Protein AF-0000000085028316 (afdb_homodimer)

Secondary structure (DSSP, 8-state):
-----PPP-HHHHHHHTTPPTT-HHHHHHHHHHHHHHGGG---EEEEEEEEEEEE---SSS--EEEETTS-EEE-HHHHHHTTT-SEEEEEEEE--HHHHHHHHHHHHH-HHHHHHHHHHHHHHHHHHHHHHHHHHHHTS-TT-EEPPPB-TTSTTS-GGGHHHHHHHHTHHHHH--EE-TTS-EESSSEEEEEEEEE-S-----TTS----SSSS-GGG-S-TT-TT-----/-----PPP-HHHHHHHHTPPTT-HHHHHHHHHHHHHHGGG---EEEEEEEEEEEE---SSS--EEEETTS-EEE-HHHHHHTTT-SEEEEEEEE--HHHHHHHHHHHHH-HHHHHHHHHHHHHHHHHHHHHHHHHHHHTS-TT-EEPPPB-TTSTTS-GGGHHHHHHHHTHHHHH--EE-TTS-EESSSEEEEEEEEE-S-----TTS---SSSSS-GGG-S-TT-TT-----

Sequence (466 aa):
MGNLRIQFDEKEALRYFGARPGDDQAKVTVDRAFLQLRNEVQPRNILQQWSCRVIQGTEREKGRVILENGTEFVSSGLARHLEGCDALLLFGATLGARVDTALRRISIRSIAEGAAAQAVASSLIESYLDQQEILWKEDLPDTWQYRSRFSPGYGDWDLGEQQKIFRLLNCPKTIGLTLTAGGIMAPTKSVTAVIGIDRSGKEPRETEMGRCGKKNKCAACGNVDCPFRQEESMGNLRIQFDEKEALRYFGARPGDDQAKVTVDRAFLQLRNEVQPRNILQQWSCRVIQGTEREKGRVILENGTEFVSSGLARHLEGCDALLLFGATLGARVDTALRRISIRSIAEGAAAQAVASSLIESYLDQQEILWKEDLPDTWQYRSRFSPGYGDWDLGEQQKIFRLLNCPKTIGLTLTAGGIMAPTKSVTAVIGIDRSGKEPRETEMGRCGKKNKCAACGNVDCPFRQEES

Organism: Acidaminococcus fermentans (strain ATCC 25085 / DSM 20731 / CCUG 9996 / CIP 106432 / VR4) (NCBI:txid591001)

Solvent-accessible surface area (backbone atoms only — not comparable to full-atom values): 24942 Å² total; per-residue (Å²): 131,75,87,74,78,65,61,80,52,65,70,53,17,38,46,34,31,56,47,58,93,85,42,62,68,54,49,50,44,36,51,53,26,40,69,70,42,63,83,34,56,50,69,41,65,51,76,45,79,40,48,34,46,62,38,72,48,56,99,87,38,72,2,26,35,33,36,78,88,64,53,71,46,70,12,41,55,54,15,60,68,34,60,82,25,47,26,30,40,40,36,40,37,33,33,33,42,51,38,50,45,49,46,51,41,40,37,63,40,22,37,60,48,21,36,23,30,52,13,34,50,55,31,42,48,49,37,42,48,54,52,46,50,54,58,69,47,65,84,41,69,82,60,47,40,71,44,70,79,46,39,60,36,45,86,65,20,48,51,77,57,43,56,57,54,39,60,75,63,37,29,50,83,72,59,56,39,41,68,45,98,58,66,43,54,40,38,68,59,47,52,57,36,34,27,29,26,26,72,79,52,60,69,64,60,86,71,65,63,42,47,79,61,97,59,94,16,45,83,45,42,81,60,79,63,43,32,79,57,58,75,84,126,131,75,87,71,77,65,61,81,51,65,70,53,16,36,46,34,30,57,48,57,91,86,43,62,67,56,50,50,45,35,52,52,26,40,69,69,41,62,84,34,55,49,71,41,66,50,75,46,78,41,47,36,48,62,40,74,48,58,96,89,40,74,3,26,34,33,35,79,87,66,56,70,47,71,13,42,54,55,15,61,68,31,61,83,25,45,27,30,39,41,37,42,37,33,33,31,42,50,36,50,44,49,46,52,40,40,36,61,42,22,40,58,47,21,36,23,29,52,13,34,51,55,31,39,48,49,36,42,47,57,52,46,51,54,58,67,49,65,84,40,70,81,59,49,39,74,45,70,81,46,38,61,36,46,84,66,22,50,51,77,58,44,57,58,54,39,62,76,61,38,29,50,81,72,60,56,38,42,67,45,99,61,65,44,54,40,38,69,60,48,51,54,37,35,27,30,28,26,74,79,52,61,71,70,63,85,71,69,61,35,38,83,70,90,63,92,12,45,82,35,38,83,60,81,62,41,29,78,58,60,76,83,128

InterPro domains:
  IPR004223 Vitamin B12-dependent methionine synthase, activation domain [PF02965] (131-196)
  IPR037010 Vitamin B12-dependent methionine synthase, activation domain superfamily [SSF56507] (14-197)

Nearest PDB structures (foldseek):
  1j6r-assembly2_B  TM=8.326E-01  e=5.291E-12  Thermotoga maritima
  6bm6-assembly1_A  TM=6.580E-01  e=1.343E-07  Escherichia coli K-12
  8ssd-assembly1_A  TM=6.861E-01  e=5.424E-06  Thermus thermophilus HB8
  1k7y-assembly1_A  TM=5.912E-01  e=1.021E-06  Escherichia coli
  2o2k-assembly1_B  TM=6.479E-01  e=4.025E-06  Homo sapiens

Structure (mmCIF, N/CA/C/O backbone):
data_AF-0000000085028316-model_v1
#
loop_
_entity.id
_entity.type
_entity.pdbx_description
1 polymer 'Vitamin B12 dependent methionine synthase activation region'
#
loop_
_atom_site.group_PDB
_atom_site.id
_atom_site.type_symbol
_atom_site.label_atom_id
_atom_site.label_alt_id
_atom_site.label_comp_id
_atom_site.label_asym_id
_atom_site.label_entity_id
_atom_site.label_seq_id
_atom_site.pdbx_PDB_ins_code
_atom_site.Cartn_x
_atom_site.Cartn_y
_atom_site.Cartn_z
_atom_site.occupancy
_atom_site.B_iso_or_equiv
_atom_site.auth_seq_id
_atom_site.auth_comp_id
_atom_site.auth_asym_id
_atom_site.auth_atom_id
_atom_site.pdbx_PDB_model_num
ATOM 1 N N . MET A 1 1 ? -0.773 22.172 -12.773 1 32.84 1 MET A N 1
ATOM 2 C CA . MET A 1 1 ? 0.014 21.312 -11.891 1 32.84 1 MET A CA 1
ATOM 3 C C . MET A 1 1 ? 1.088 20.562 -12.672 1 32.84 1 MET A C 1
ATOM 5 O O . MET A 1 1 ? 0.779 19.828 -13.617 1 32.84 1 MET A O 1
ATOM 9 N N . GLY A 1 2 ? 2.248 21.203 -12.93 1 40.62 2 GLY A N 1
ATOM 10 C CA . GLY A 1 2 ? 3.293 20.891 -13.891 1 40.62 2 GLY A CA 1
ATOM 11 C C . GLY A 1 2 ? 3.668 19.422 -13.914 1 40.62 2 GLY A C 1
ATOM 12 O O . GLY A 1 2 ? 3.379 18.688 -12.969 1 40.62 2 GLY A O 1
ATOM 13 N N . ASN A 1 3 ? 3.561 18.672 -15.102 1 46.44 3 ASN A N 1
ATOM 14 C CA . ASN A 1 3 ? 4.121 17.344 -15.344 1 46.44 3 ASN A CA 1
ATOM 15 C C . ASN A 1 3 ? 5.387 17.109 -14.523 1 46.44 3 ASN A C 1
ATOM 17 O O . ASN A 1 3 ? 6.488 17.453 -14.961 1 46.44 3 ASN A O 1
ATOM 21 N N . LEU A 1 4 ? 5.379 17.5 -13.211 1 53.44 4 LEU A N 1
ATOM 22 C CA . LEU A 1 4 ? 6.613 17.281 -12.469 1 53.44 4 LEU A CA 1
ATOM 23 C C . LEU A 1 4 ? 7.137 15.867 -12.688 1 53.44 4 LEU A C 1
ATOM 25 O O . LEU A 1 4 ? 6.414 14.898 -12.469 1 53.44 4 LEU A O 1
ATOM 29 N N . ARG A 1 5 ? 8.164 15.68 -13.672 1 74.94 5 ARG A N 1
ATOM 30 C CA . ARG A 1 5 ? 8.938 14.477 -13.969 1 74.94 5 ARG A CA 1
ATOM 31 C C . ARG A 1 5 ? 9.68 13.984 -12.727 1 74.94 5 ARG A C 1
ATOM 33 O O . ARG A 1 5 ? 10.672 14.578 -12.312 1 74.94 5 ARG A O 1
ATOM 40 N N . ILE A 1 6 ? 9.07 13.203 -11.867 1 90.62 6 ILE A N 1
ATOM 41 C CA . ILE A 1 6 ? 9.727 12.562 -10.734 1 90.62 6 ILE A CA 1
ATOM 42 C C . ILE A 1 6 ? 10.922 11.75 -11.234 1 90.62 6 ILE A C 1
ATOM 44 O O . ILE A 1 6 ? 10.805 10.984 -12.195 1 90.62 6 ILE A O 1
ATOM 48 N N . GLN A 1 7 ? 12.062 12.141 -10.672 1 90.88 7 GLN A N 1
ATOM 49 C CA . GLN A 1 7 ? 13.258 11.383 -11.016 1 90.88 7 GLN A CA 1
ATOM 50 C C . GLN A 1 7 ? 13.195 9.969 -10.453 1 90.88 7 GLN A C 1
ATOM 52 O O . GLN A 1 7 ? 12.945 9.781 -9.258 1 90.88 7 GLN A O 1
ATOM 57 N N . PHE A 1 8 ? 13.367 9.062 -11.383 1 92.88 8 PHE A N 1
ATOM 58 C CA . PHE A 1 8 ? 13.352 7.672 -10.945 1 92.88 8 PHE A CA 1
ATOM 59 C C . PHE A 1 8 ? 14.711 7.258 -10.391 1 92.88 8 PHE A C 1
ATOM 61 O O . PHE A 1 8 ? 15.719 7.324 -11.102 1 92.88 8 PHE A O 1
ATOM 68 N N . ASP A 1 9 ? 14.766 6.816 -9.07 1 92.56 9 ASP A N 1
ATOM 69 C CA . ASP A 1 9 ? 15.953 6.285 -8.414 1 92.56 9 ASP A CA 1
ATOM 70 C C . ASP A 1 9 ? 15.961 4.758 -8.438 1 92.56 9 ASP A C 1
ATOM 72 O O . ASP A 1 9 ? 15.414 4.117 -7.535 1 92.56 9 ASP A O 1
ATOM 76 N N . GLU A 1 10 ? 16.625 4.211 -9.414 1 92.81 10 GLU A N 1
ATOM 77 C CA . GLU A 1 10 ? 16.641 2.764 -9.625 1 92.81 10 GLU A CA 1
ATOM 78 C C . GLU A 1 10 ? 17.281 2.045 -8.438 1 92.81 10 GLU A C 1
ATOM 80 O O . GLU A 1 10 ? 16.797 0.989 -8.016 1 92.81 10 GLU A O 1
ATOM 85 N N . LYS A 1 11 ? 18.328 2.652 -7.926 1 90 11 LYS A N 1
ATOM 86 C CA . LYS A 1 11 ? 19.031 2.053 -6.797 1 90 11 LYS A CA 1
ATOM 87 C C . LYS A 1 11 ? 18.125 1.951 -5.574 1 90 11 LYS A C 1
ATOM 89 O O . LYS A 1 11 ? 18.078 0.914 -4.91 1 90 11 LYS A O 1
ATOM 94 N N . GLU A 1 12 ? 17.422 2.971 -5.344 1 89.75 12 GLU A N 1
ATOM 95 C CA . GLU A 1 12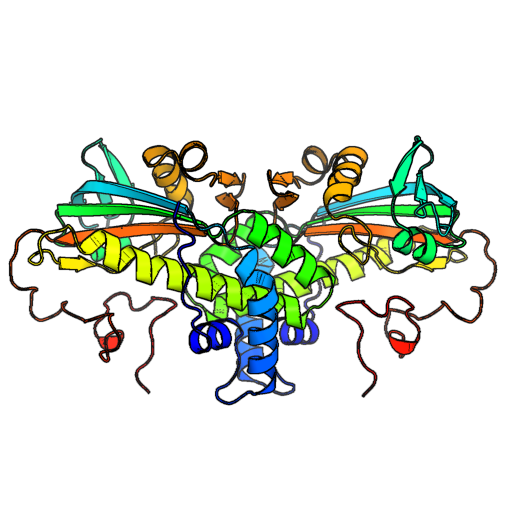 ? 16.5 2.977 -4.215 1 89.75 12 GLU A CA 1
ATOM 96 C C . GLU A 1 12 ? 15.359 1.98 -4.43 1 89.75 12 GLU A C 1
ATOM 98 O O . GLU A 1 12 ? 14.945 1.294 -3.492 1 89.75 12 GLU A O 1
ATOM 103 N N . ALA A 1 13 ? 14.875 1.929 -5.609 1 93.12 13 ALA A N 1
ATOM 104 C CA . ALA A 1 13 ? 13.812 0.976 -5.922 1 93.12 13 ALA A CA 1
ATOM 105 C C . ALA A 1 13 ? 14.281 -0.459 -5.699 1 93.12 13 ALA A C 1
ATOM 107 O O . ALA A 1 13 ? 13.531 -1.286 -5.168 1 93.12 13 ALA A O 1
ATOM 108 N N . LEU A 1 14 ? 15.492 -0.767 -6.148 1 89.12 14 LEU A N 1
ATOM 109 C CA . LEU A 1 14 ? 16.047 -2.104 -5.969 1 89.12 14 LEU A CA 1
ATOM 110 C C . LEU A 1 14 ? 16.203 -2.438 -4.488 1 89.12 14 LEU A C 1
ATOM 112 O O . LEU A 1 14 ? 15.984 -3.582 -4.082 1 89.12 14 LEU A O 1
ATOM 116 N N . ARG A 1 15 ? 16.516 -1.396 -3.688 1 84.62 15 ARG A N 1
ATOM 117 C CA . ARG A 1 15 ? 16.578 -1.585 -2.242 1 84.62 15 ARG A CA 1
ATOM 118 C C . ARG A 1 15 ? 15.211 -1.927 -1.668 1 84.62 15 ARG A C 1
ATOM 120 O O . ARG A 1 15 ? 15.078 -2.861 -0.875 1 84.62 15 ARG A O 1
ATOM 127 N N . TYR A 1 16 ? 14.234 -1.211 -2.072 1 86.5 16 TYR A N 1
ATOM 128 C CA . TYR A 1 16 ? 12.867 -1.469 -1.623 1 86.5 16 TYR A CA 1
ATOM 129 C C . TYR A 1 16 ? 12.406 -2.855 -2.053 1 86.5 16 TYR A C 1
ATOM 131 O O . TYR A 1 16 ? 11.609 -3.496 -1.358 1 86.5 16 TYR A O 1
ATOM 139 N N . PHE A 1 17 ? 12.961 -3.309 -3.188 1 86.44 17 PHE A N 1
ATOM 140 C CA . PHE A 1 17 ? 12.594 -4.598 -3.76 1 86.44 17 PHE A CA 1
ATOM 141 C C . PHE A 1 17 ? 13.32 -5.73 -3.045 1 86.44 17 PHE A C 1
ATOM 143 O O . PHE A 1 17 ? 12.984 -6.902 -3.225 1 86.44 17 PHE A O 1
ATOM 150 N N . GLY A 1 18 ? 14.344 -5.359 -2.221 1 78.38 18 GLY A N 1
ATOM 151 C CA . GLY A 1 18 ? 15.117 -6.359 -1.506 1 78.38 18 GLY A CA 1
ATOM 152 C C . GLY A 1 18 ? 16.156 -7.047 -2.379 1 78.38 18 GLY A C 1
ATOM 153 O O . GLY A 1 18 ? 16.578 -8.172 -2.082 1 78.38 18 GLY A O 1
ATOM 154 N N . ALA A 1 19 ? 16.484 -6.391 -3.508 1 82 19 ALA A N 1
ATOM 155 C CA . ALA A 1 19 ? 17.438 -7 -4.445 1 82 19 ALA A CA 1
ATOM 156 C C . ALA A 1 19 ? 18.875 -6.859 -3.949 1 82 19 ALA A C 1
ATOM 158 O O . ALA A 1 19 ? 19.219 -5.859 -3.318 1 82 19 ALA A O 1
ATOM 159 N N . ARG A 1 20 ? 19.594 -7.824 -4.238 1 77.81 20 ARG A N 1
ATOM 160 C CA . ARG A 1 20 ? 21.031 -7.75 -3.951 1 77.81 20 ARG A CA 1
ATOM 161 C C . ARG A 1 20 ? 21.75 -6.898 -4.988 1 77.81 20 ARG A C 1
ATOM 163 O O . ARG A 1 20 ? 21.281 -6.77 -6.125 1 77.81 20 ARG A O 1
ATOM 170 N N . PRO A 1 21 ? 22.859 -6.301 -4.441 1 78.88 21 PRO A N 1
ATOM 171 C CA . PRO A 1 21 ? 23.641 -5.555 -5.422 1 78.88 21 PRO A CA 1
ATOM 172 C C . PRO A 1 21 ? 24.062 -6.41 -6.621 1 78.88 21 PRO A C 1
ATOM 174 O O . PRO A 1 21 ? 24.453 -7.566 -6.453 1 78.88 21 PRO A O 1
ATOM 177 N N . GLY A 1 22 ? 23.859 -5.977 -7.797 1 82.06 22 GLY A N 1
ATOM 178 C CA . GLY A 1 22 ? 24.281 -6.656 -9.016 1 82.06 22 GLY A CA 1
ATOM 179 C C . GLY A 1 22 ? 23.234 -7.617 -9.547 1 82.06 22 GLY A C 1
ATOM 180 O O . GLY A 1 22 ? 23.516 -8.398 -10.469 1 82.06 22 GLY A O 1
ATOM 181 N N . ASP A 1 23 ? 22.141 -7.652 -9 1 85.19 23 ASP A N 1
ATOM 182 C CA . ASP A 1 23 ? 21.062 -8.516 -9.477 1 85.19 23 ASP A CA 1
ATOM 183 C C . ASP A 1 23 ? 20.422 -7.941 -10.727 1 85.19 23 ASP A C 1
ATOM 185 O O . ASP A 1 23 ? 19.453 -7.18 -10.641 1 85.19 23 ASP A O 1
ATOM 189 N N . ASP A 1 24 ? 20.812 -8.492 -11.891 1 89.56 24 ASP A N 1
ATOM 190 C CA . ASP A 1 24 ? 20.391 -7.941 -13.18 1 89.56 24 ASP A CA 1
ATOM 191 C C . ASP A 1 24 ? 18.922 -8.242 -13.445 1 89.56 24 ASP A C 1
ATOM 193 O O . ASP A 1 24 ? 18.203 -7.438 -14.055 1 89.56 24 ASP A O 1
ATOM 197 N N . GLN A 1 25 ? 18.547 -9.32 -12.992 1 89.31 25 GLN A N 1
ATOM 198 C CA . GLN A 1 25 ? 17.156 -9.688 -13.203 1 89.31 25 GLN A CA 1
ATOM 199 C C . GLN A 1 25 ? 16.219 -8.766 -12.414 1 89.31 25 GLN A C 1
ATOM 201 O O . GLN A 1 25 ? 15.18 -8.344 -12.922 1 89.31 25 GLN A O 1
ATOM 206 N N . ALA A 1 26 ? 16.594 -8.508 -11.273 1 89.31 26 ALA A N 1
ATOM 207 C CA . ALA A 1 26 ? 15.828 -7.586 -10.445 1 89.31 26 ALA A CA 1
ATOM 208 C C . ALA A 1 26 ? 15.758 -6.199 -11.078 1 89.31 26 ALA A C 1
ATOM 210 O O . ALA A 1 26 ? 14.719 -5.543 -11.039 1 89.31 26 ALA A O 1
ATOM 211 N N . LYS A 1 27 ? 16.922 -5.867 -11.617 1 92.38 27 LYS A N 1
ATOM 212 C CA . LYS A 1 27 ? 16.984 -4.562 -12.273 1 92.38 27 LYS A CA 1
ATOM 213 C C . LYS A 1 27 ? 15.984 -4.484 -13.422 1 92.38 27 LYS A C 1
ATOM 215 O O . LYS A 1 27 ? 15.258 -3.492 -13.555 1 92.38 27 LYS A O 1
ATOM 220 N N . VAL A 1 28 ? 15.914 -5.508 -14.148 1 94.56 28 VAL A N 1
ATOM 221 C CA . VAL A 1 28 ? 15.016 -5.555 -15.297 1 94.56 28 VAL A CA 1
ATOM 222 C C . VAL A 1 28 ? 13.562 -5.5 -14.82 1 94.56 28 VAL A C 1
ATOM 224 O O . VAL A 1 28 ? 12.742 -4.766 -15.383 1 94.56 28 VAL A O 1
ATOM 227 N N . THR A 1 29 ? 13.258 -6.219 -13.82 1 93.06 29 THR A N 1
ATOM 228 C CA . THR A 1 29 ? 11.906 -6.281 -13.281 1 93.06 29 THR A CA 1
ATOM 229 C C . THR A 1 29 ? 11.477 -4.922 -12.734 1 93.06 29 THR A C 1
ATOM 231 O O . THR A 1 29 ? 10.352 -4.473 -12.984 1 93.06 29 THR A O 1
ATOM 234 N N . VAL A 1 30 ? 12.367 -4.25 -12.133 1 93.81 30 VAL A N 1
ATOM 235 C CA . VAL A 1 30 ? 12.117 -2.936 -11.555 1 93.81 30 VAL A CA 1
ATOM 236 C C . VAL A 1 30 ? 11.922 -1.909 -12.664 1 93.81 30 VAL A C 1
ATOM 238 O O . VAL A 1 30 ? 11.023 -1.07 -12.594 1 93.81 30 VAL A O 1
ATOM 241 N N . ASP A 1 31 ? 12.766 -2.068 -13.664 1 94.81 31 ASP A N 1
ATOM 242 C CA . ASP A 1 31 ? 12.656 -1.152 -14.797 1 94.81 31 ASP A CA 1
ATOM 243 C C . ASP A 1 31 ? 11.32 -1.329 -15.516 1 94.81 31 ASP A C 1
ATOM 245 O O . ASP A 1 31 ? 10.68 -0.347 -15.898 1 94.81 31 ASP A O 1
ATOM 249 N N . ARG A 1 32 ? 10.93 -2.523 -15.633 1 95.62 32 ARG A N 1
ATOM 250 C CA . ARG A 1 32 ? 9.648 -2.805 -16.266 1 95.62 32 ARG A CA 1
ATOM 251 C C . ARG A 1 32 ? 8.492 -2.26 -15.422 1 95.62 32 ARG A C 1
ATOM 253 O O . ARG A 1 32 ? 7.555 -1.675 -15.961 1 95.62 32 ARG A O 1
ATOM 260 N N . ALA A 1 33 ? 8.586 -2.418 -14.188 1 95.56 33 ALA A N 1
ATOM 261 C CA . ALA A 1 33 ? 7.562 -1.9 -13.281 1 95.56 33 ALA A CA 1
ATOM 262 C C . ALA A 1 33 ? 7.48 -0.379 -13.359 1 95.56 33 ALA A C 1
ATOM 264 O O . ALA A 1 33 ? 6.387 0.191 -13.352 1 95.56 33 ALA A O 1
ATOM 265 N N . PHE A 1 34 ? 8.633 0.265 -13.461 1 96.69 34 PHE A N 1
ATOM 266 C CA . PHE A 1 34 ? 8.656 1.719 -13.57 1 96.69 34 PHE A CA 1
ATOM 267 C C . PHE A 1 34 ? 7.945 2.18 -14.836 1 96.69 34 PHE A C 1
ATOM 269 O O . PHE A 1 34 ? 7.145 3.115 -14.805 1 96.69 34 PHE A O 1
ATOM 276 N N . LEU A 1 35 ? 8.242 1.495 -15.922 1 95.81 35 LEU A N 1
ATOM 277 C CA . LEU A 1 35 ? 7.629 1.852 -17.188 1 95.81 35 LEU A CA 1
ATOM 278 C C . LEU A 1 35 ? 6.109 1.734 -17.109 1 95.81 35 LEU A C 1
ATOM 280 O O . LEU A 1 35 ? 5.391 2.512 -17.75 1 95.81 35 LEU A O 1
ATOM 284 N N . GLN A 1 36 ? 5.656 0.868 -16.328 1 95.06 36 GLN A N 1
ATOM 285 C CA . GLN A 1 36 ? 4.219 0.65 -16.188 1 95.06 36 GLN A CA 1
ATOM 286 C C . GLN A 1 36 ? 3.592 1.686 -15.258 1 95.06 36 GLN A C 1
ATOM 288 O O . GLN A 1 36 ? 2.398 1.977 -15.359 1 95.06 36 GLN A O 1
ATOM 293 N N . LEU A 1 37 ? 4.43 2.312 -14.352 1 96.19 37 LEU A N 1
ATOM 294 C CA . LEU A 1 37 ? 3.867 3.154 -13.297 1 96.19 37 LEU A CA 1
ATOM 295 C C . LEU A 1 37 ? 4.047 4.633 -13.633 1 96.19 37 LEU A C 1
ATOM 297 O O . LEU A 1 37 ? 3.277 5.473 -13.172 1 96.19 37 LEU A O 1
ATOM 301 N N . ARG A 1 38 ? 4.984 4.895 -14.422 1 94.62 38 ARG A N 1
ATOM 302 C CA . ARG A 1 38 ? 5.434 6.277 -14.57 1 94.62 38 ARG A CA 1
ATOM 303 C C . ARG A 1 38 ? 4.305 7.168 -15.078 1 94.62 38 ARG A C 1
ATOM 305 O O . ARG A 1 38 ? 4.18 8.32 -14.664 1 94.62 38 ARG A O 1
ATOM 312 N N . ASN A 1 39 ? 3.457 6.648 -15.93 1 94.75 39 ASN A N 1
ATOM 313 C CA . ASN A 1 39 ? 2.404 7.465 -16.516 1 94.75 39 ASN A CA 1
ATOM 314 C C . ASN A 1 39 ? 1.16 7.5 -15.633 1 94.75 39 ASN A C 1
ATOM 316 O O . ASN A 1 39 ? 0.213 8.234 -15.922 1 94.75 39 ASN A O 1
ATOM 320 N N . GLU A 1 40 ? 1.179 6.719 -14.586 1 95.12 40 GLU A N 1
ATOM 321 C CA . GLU A 1 40 ? 0.039 6.668 -13.68 1 95.12 40 GLU A CA 1
ATOM 322 C C . GLU A 1 40 ? 0.214 7.652 -12.523 1 95.12 40 GLU A C 1
ATOM 324 O O . GLU A 1 40 ? -0.738 7.938 -11.797 1 95.12 40 GLU A O 1
ATOM 329 N N . VAL A 1 41 ? 1.403 8.164 -12.375 1 96.44 41 VAL A N 1
ATOM 330 C CA . VAL A 1 41 ? 1.736 9.023 -11.242 1 96.44 41 VAL A CA 1
ATOM 331 C C . VAL A 1 41 ? 1.097 10.398 -11.438 1 96.44 41 VAL A C 1
ATOM 333 O O . VAL A 1 41 ? 1.296 11.047 -12.461 1 96.44 41 VAL A O 1
ATOM 336 N N . GLN A 1 42 ? 0.254 10.812 -10.461 1 94.88 42 GLN A N 1
ATOM 337 C CA . GLN A 1 42 ? -0.333 12.141 -10.352 1 94.88 42 GLN A CA 1
ATOM 338 C C . GLN A 1 42 ? -0.014 12.773 -9 1 94.88 42 GLN A C 1
ATOM 340 O O . GLN A 1 42 ? -0.892 12.891 -8.148 1 94.88 42 GLN A O 1
ATOM 345 N N . PRO A 1 43 ? 1.21 13.133 -8.867 1 97.12 43 PRO A N 1
ATOM 346 C CA . PRO A 1 43 ? 1.662 13.594 -7.551 1 97.12 43 PRO A CA 1
ATOM 347 C C . PRO A 1 43 ? 0.993 14.898 -7.117 1 97.12 43 PRO A C 1
ATOM 349 O O . PRO A 1 43 ? 0.764 15.781 -7.945 1 97.12 43 PRO A O 1
ATOM 352 N N . ARG A 1 44 ? 0.576 14.992 -5.883 1 97.31 44 ARG A N 1
ATOM 353 C CA . ARG A 1 44 ? 0.015 16.172 -5.234 1 97.31 44 ARG A CA 1
ATOM 354 C C . ARG A 1 44 ? 0.575 16.344 -3.824 1 97.31 44 ARG A C 1
ATOM 356 O O . ARG A 1 44 ? 0.935 15.359 -3.172 1 97.31 44 ARG A O 1
ATOM 363 N N . ASN A 1 45 ? 0.669 17.531 -3.43 1 98.25 45 ASN A N 1
ATOM 364 C CA . ASN A 1 45 ? 1.072 17.797 -2.053 1 98.25 45 ASN A CA 1
ATOM 365 C C . ASN A 1 45 ? 0.418 19.062 -1.51 1 98.25 45 ASN A C 1
ATOM 367 O O . ASN A 1 45 ? -0.116 19.875 -2.275 1 98.25 45 ASN A O 1
ATOM 371 N N . ILE A 1 46 ? 0.303 19.141 -0.233 1 98.56 46 ILE A N 1
ATOM 372 C CA . ILE A 1 46 ? -0.119 20.312 0.527 1 98.56 46 ILE A CA 1
ATOM 373 C C . ILE A 1 46 ? 0.867 20.578 1.664 1 98.56 46 ILE A C 1
ATOM 375 O O . ILE A 1 46 ? 1.349 19.641 2.303 1 98.56 46 ILE A O 1
ATOM 379 N N . LEU A 1 47 ? 1.29 21.734 1.79 1 97.94 47 LEU A N 1
ATOM 380 C CA . LEU A 1 47 ? 2.277 22.172 2.773 1 97.94 47 LEU A CA 1
ATOM 381 C C . LEU A 1 47 ? 1.789 23.406 3.527 1 97.94 47 LEU A C 1
ATOM 383 O O . LEU A 1 47 ? 1.229 24.328 2.926 1 97.94 47 LEU A O 1
ATOM 387 N N . GLN A 1 48 ? 1.961 23.344 4.812 1 98.19 48 GLN A N 1
ATOM 388 C CA . GLN A 1 48 ? 1.722 24.5 5.66 1 98.19 48 GLN A CA 1
ATOM 389 C C . GLN A 1 48 ? 2.867 24.719 6.648 1 98.19 48 GLN A C 1
ATOM 391 O O . GLN A 1 48 ? 3.41 23.75 7.184 1 98.19 48 GLN A O 1
ATOM 396 N N . GLN A 1 49 ? 3.215 25.906 6.82 1 97.56 49 GLN A N 1
ATOM 397 C CA . GLN A 1 49 ? 4.18 26.25 7.859 1 97.56 49 GLN A CA 1
ATOM 398 C C . GLN A 1 49 ? 3.477 26.703 9.133 1 97.56 49 GLN A C 1
ATOM 400 O O . GLN A 1 49 ? 2.518 27.484 9.078 1 97.56 49 GLN A O 1
ATOM 405 N N . TRP A 1 50 ? 3.986 26.172 10.258 1 98.25 50 TRP A N 1
ATOM 406 C CA . TRP A 1 50 ? 3.416 26.516 11.555 1 98.25 50 TRP A CA 1
ATOM 407 C C . TRP A 1 50 ? 4.508 26.891 12.547 1 98.25 50 TRP A C 1
ATOM 409 O O . TRP A 1 50 ? 5.566 26.266 12.586 1 98.25 50 TRP A O 1
ATOM 419 N N . SER A 1 51 ? 4.203 27.953 13.195 1 98.19 51 SER A N 1
ATOM 420 C CA . SER A 1 51 ? 4.996 28.141 14.406 1 98.19 51 SER A CA 1
ATOM 421 C C . SER A 1 51 ? 4.652 27.094 15.461 1 98.19 51 SER A C 1
ATOM 423 O O . SER A 1 51 ? 3.512 26.625 15.539 1 98.19 51 SER A O 1
ATOM 425 N N . CYS A 1 52 ? 5.773 26.734 16.219 1 98.38 52 CYS A N 1
ATOM 426 C CA . CYS A 1 52 ? 5.504 25.703 17.219 1 98.38 52 CYS A CA 1
ATOM 427 C C . CYS A 1 52 ? 6.363 25.906 18.453 1 98.38 52 CYS A C 1
ATOM 429 O O . CYS A 1 52 ? 7.34 26.656 18.422 1 98.38 52 CYS A O 1
ATOM 431 N N . ARG A 1 53 ? 5.824 25.422 19.531 1 97.69 53 ARG A N 1
ATOM 432 C CA . ARG A 1 53 ? 6.57 25.281 20.781 1 97.69 53 ARG A CA 1
ATOM 433 C C . ARG A 1 53 ? 6.812 23.828 21.125 1 97.69 53 ARG A C 1
ATOM 435 O O . ARG A 1 53 ? 5.918 22.984 20.969 1 97.69 53 ARG A O 1
ATOM 442 N N . VAL A 1 54 ? 8.031 23.531 21.5 1 98.12 54 VAL A N 1
ATOM 443 C CA . VAL A 1 54 ? 8.422 22.172 21.828 1 98.12 54 VAL A CA 1
ATOM 444 C C . VAL A 1 54 ? 8.625 22.031 23.328 1 98.12 54 VAL A C 1
ATOM 446 O O . VAL A 1 54 ? 9.359 22.828 23.938 1 98.12 54 VAL A O 1
ATOM 449 N N . ILE A 1 55 ? 7.93 21.078 23.875 1 97.44 55 ILE A N 1
ATOM 450 C CA . ILE A 1 55 ? 8.094 20.75 25.281 1 97.44 55 ILE A CA 1
ATOM 451 C C . ILE A 1 55 ? 8.625 19.328 25.422 1 97.44 55 ILE A C 1
ATOM 453 O O . ILE A 1 55 ? 7.961 18.375 25.031 1 97.44 55 ILE A O 1
ATOM 457 N N . GLN A 1 56 ? 9.852 19.234 25.969 1 97.44 56 GLN A N 1
ATOM 458 C CA . GLN A 1 56 ? 10.461 17.922 26.141 1 97.44 56 GLN A CA 1
ATOM 459 C C . GLN A 1 56 ? 9.758 17.125 27.234 1 97.44 56 GLN A C 1
ATOM 461 O O . GLN A 1 56 ? 9.266 17.688 28.219 1 97.44 56 GLN A O 1
ATOM 466 N N . GLY A 1 57 ? 9.773 15.844 27.016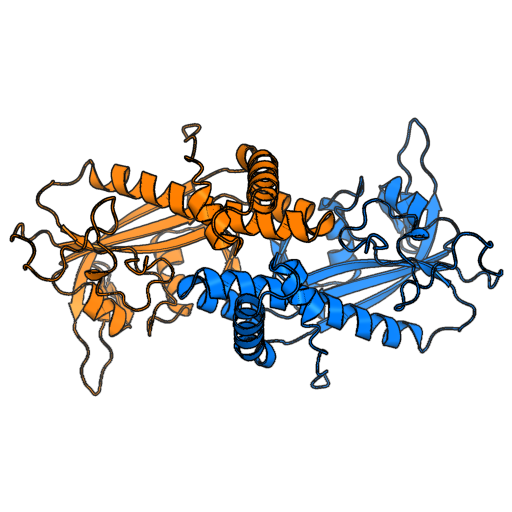 1 95.81 57 GLY A N 1
ATOM 467 C CA . GLY A 1 57 ? 9.141 14.961 27.984 1 95.81 57 GLY A CA 1
ATOM 468 C C . GLY A 1 57 ? 9.953 14.797 29.266 1 95.81 57 GLY A C 1
ATOM 469 O O . GLY A 1 57 ? 11.133 15.148 29.297 1 95.81 57 GLY A O 1
ATOM 470 N N . THR A 1 58 ? 9.125 14.344 30.328 1 94 58 THR A N 1
ATOM 471 C CA . THR A 1 58 ? 9.703 13.938 31.609 1 94 58 THR A CA 1
ATOM 472 C C . THR A 1 58 ? 9.383 12.477 31.906 1 94 58 THR A C 1
ATOM 474 O O . THR A 1 58 ? 8.867 11.758 31.047 1 94 58 THR A O 1
ATOM 477 N N . GLU A 1 59 ? 9.789 12.016 32.969 1 90.31 59 GLU A N 1
ATOM 478 C CA . GLU A 1 59 ? 9.477 10.648 33.375 1 90.31 59 GLU A CA 1
ATOM 479 C C . GLU A 1 59 ? 7.965 10.445 33.469 1 90.31 59 GLU A C 1
ATOM 481 O O . GLU A 1 59 ? 7.465 9.344 33.281 1 90.31 59 GLU A O 1
ATOM 486 N N . ARG A 1 60 ? 7.223 11.453 33.688 1 92.56 60 ARG A N 1
ATOM 487 C CA . ARG A 1 60 ? 5.805 11.352 34 1 92.56 60 ARG A CA 1
ATOM 488 C C . ARG A 1 60 ? 4.945 11.727 32.781 1 92.56 60 ARG A C 1
ATOM 490 O O . ARG A 1 60 ? 3.807 11.273 32.656 1 92.56 60 ARG A O 1
ATOM 497 N N . GLU A 1 61 ? 5.574 12.578 31.953 1 96.06 61 GLU A N 1
ATOM 498 C CA . GLU A 1 61 ? 4.77 13.102 30.859 1 96.06 61 GLU A CA 1
ATOM 499 C C . GLU A 1 61 ? 5.523 13.031 29.531 1 96.06 61 GLU A C 1
ATOM 501 O O . GLU A 1 61 ? 6.715 13.344 29.484 1 96.06 61 GLU A O 1
ATOM 506 N N . LYS A 1 62 ? 4.793 12.68 28.672 1 96.75 62 LYS A N 1
ATOM 507 C CA . LYS A 1 62 ? 5.387 12.641 27.344 1 96.75 62 LYS A CA 1
ATOM 508 C C . LYS A 1 62 ? 5.633 14.047 26.812 1 96.75 62 LYS A C 1
ATOM 510 O O . LYS A 1 62 ? 4.93 14.992 27.172 1 96.75 62 LYS A O 1
ATOM 515 N N . GLY A 1 63 ? 6.715 14.219 25.938 1 97.88 63 GLY A N 1
ATOM 516 C CA . GLY A 1 63 ? 6.949 15.461 25.219 1 97.88 63 GLY A CA 1
ATOM 517 C C . GLY A 1 63 ? 5.816 15.828 24.281 1 97.88 63 GLY A C 1
ATOM 518 O O . GLY A 1 63 ? 4.965 14.992 23.969 1 97.88 63 GLY A O 1
ATOM 519 N N . ARG A 1 64 ? 5.785 17.078 23.969 1 98 64 ARG A N 1
ATOM 520 C CA . ARG A 1 64 ? 4.73 17.562 23.078 1 98 64 ARG A CA 1
ATOM 521 C C . ARG A 1 64 ? 5.246 18.672 22.172 1 98 64 ARG A C 1
ATOM 523 O O . ARG A 1 64 ? 6.188 19.391 22.531 1 98 64 ARG A O 1
ATOM 530 N N . VAL A 1 65 ? 4.699 18.75 21.047 1 98.62 65 VAL A N 1
ATOM 531 C CA . VAL A 1 65 ? 4.852 19.859 20.109 1 98.62 65 VAL A CA 1
ATOM 532 C C . VAL A 1 65 ? 3.516 20.578 19.922 1 98.62 65 VAL A C 1
ATOM 534 O O . VAL A 1 65 ? 2.521 19.953 19.531 1 98.62 65 VAL A O 1
ATOM 537 N N . ILE A 1 66 ? 3.496 21.859 20.25 1 98.62 66 ILE A N 1
ATOM 538 C CA . ILE A 1 66 ? 2.268 22.641 20.234 1 98.62 66 ILE A CA 1
ATOM 539 C C . ILE A 1 66 ? 2.33 23.656 19.094 1 98.62 66 ILE A C 1
ATOM 541 O O . ILE A 1 66 ? 3.238 24.5 19.047 1 98.62 66 ILE A O 1
ATOM 545 N N . LEU A 1 67 ? 1.354 23.562 18.219 1 98.62 67 LEU A N 1
ATOM 546 C CA . LEU A 1 67 ? 1.265 24.516 17.125 1 98.62 67 LEU A CA 1
ATOM 547 C C . LEU A 1 67 ? 0.593 25.812 17.562 1 98.62 67 LEU A C 1
ATOM 549 O O . LEU A 1 67 ? -0.036 25.844 18.625 1 98.62 67 LEU A O 1
ATOM 553 N N . GLU A 1 68 ? 0.763 26.859 16.703 1 97.88 68 GLU A N 1
ATOM 554 C CA . GLU A 1 68 ? 0.268 28.188 17.031 1 97.88 68 GLU A CA 1
ATOM 555 C C . GLU A 1 68 ? -1.252 28.188 17.172 1 97.88 68 GLU A C 1
ATOM 557 O O . GLU A 1 68 ? -1.812 29.031 17.875 1 97.88 68 GLU A O 1
ATOM 562 N N . ASN A 1 69 ? -1.976 27.266 16.609 1 97.5 69 ASN A N 1
ATOM 563 C CA . ASN A 1 69 ? -3.43 27.234 16.719 1 97.5 69 ASN A CA 1
ATOM 564 C C . ASN A 1 69 ? -3.885 26.391 17.891 1 97.5 69 ASN A C 1
ATOM 566 O O . ASN A 1 69 ? -5.082 26.172 18.094 1 97.5 69 ASN A O 1
ATOM 570 N N . GLY A 1 70 ? -2.977 25.859 18.547 1 97.56 70 GLY A N 1
ATOM 571 C CA . GLY A 1 70 ? -3.305 25.109 19.75 1 97.56 70 GLY A CA 1
ATOM 572 C C . GLY A 1 70 ? -3.279 23.609 19.562 1 97.56 70 GLY A C 1
ATOM 573 O O . GLY A 1 70 ? -3.373 22.859 20.531 1 97.56 70 GLY A O 1
ATOM 574 N N . THR A 1 71 ? -3.082 23.156 18.422 1 98.5 71 THR A N 1
ATOM 575 C CA . THR A 1 71 ? -2.98 21.734 18.188 1 98.5 71 THR A CA 1
ATOM 576 C C . THR A 1 71 ? -1.72 21.156 18.828 1 98.5 71 THR A C 1
ATOM 578 O O . THR A 1 71 ? -0.637 21.734 18.703 1 98.5 71 THR A O 1
ATOM 581 N N . GLU A 1 72 ? -1.906 19.984 19.516 1 98.19 72 GLU A N 1
ATOM 582 C CA . GLU A 1 72 ? -0.778 19.375 20.203 1 98.19 72 GLU A CA 1
ATOM 583 C C . GLU A 1 72 ? -0.491 17.984 19.641 1 98.19 72 GLU A C 1
ATOM 585 O O . GLU A 1 72 ? -1.403 17.156 19.484 1 98.19 72 GLU A O 1
ATOM 590 N N . PHE A 1 73 ? 0.755 17.781 19.375 1 98.5 73 PHE A N 1
ATOM 591 C CA . PHE A 1 73 ? 1.267 16.438 19.094 1 98.5 73 PHE A CA 1
ATOM 592 C C . PHE A 1 73 ? 2.023 15.883 20.297 1 98.5 73 PHE A C 1
ATOM 594 O O . PHE A 1 73 ? 3.006 16.469 20.75 1 98.5 73 PHE A O 1
ATOM 601 N N . VAL A 1 74 ? 1.51 14.719 20.734 1 97.88 74 VAL A N 1
ATOM 602 C CA . VAL A 1 74 ? 2.08 14.164 21.953 1 97.88 74 VAL A CA 1
ATOM 603 C C . VAL A 1 74 ? 3.027 13.016 21.609 1 97.88 74 VAL A C 1
ATOM 605 O O . VAL A 1 74 ? 2.588 11.945 21.188 1 97.88 74 VAL A O 1
ATOM 608 N N . SER A 1 75 ? 4.348 13.266 21.844 1 97.56 75 SER A N 1
ATOM 609 C CA . SER A 1 75 ? 5.41 12.312 21.547 1 97.56 75 SER A CA 1
ATOM 610 C C . SER A 1 75 ? 6.762 12.812 22.047 1 97.56 75 SER A C 1
ATOM 612 O O . SER A 1 75 ? 7.227 13.875 21.625 1 97.56 75 SER A O 1
ATOM 614 N N . SER A 1 76 ? 7.395 12.008 22.922 1 97.56 76 SER A N 1
ATOM 615 C CA . SER A 1 76 ? 8.734 12.359 23.391 1 97.56 76 SER A CA 1
ATOM 616 C C . SER A 1 76 ? 9.75 12.281 22.25 1 97.56 76 SER A C 1
ATOM 618 O O . SER A 1 76 ? 10.672 13.094 22.188 1 97.56 76 SER A O 1
ATOM 620 N N . GLY A 1 77 ? 9.562 11.305 21.406 1 95 77 GLY A N 1
ATOM 621 C CA . GLY A 1 77 ? 10.445 11.188 20.25 1 95 77 GLY A CA 1
ATOM 622 C C . GLY A 1 77 ? 10.359 12.367 19.312 1 95 77 GLY A C 1
ATOM 623 O O . GLY A 1 77 ? 11.375 12.883 18.844 1 95 77 GLY A O 1
ATOM 624 N N . LEU A 1 78 ? 9.18 12.812 19.016 1 96.56 78 LEU A N 1
ATOM 625 C CA . LEU A 1 78 ? 8.992 13.992 18.172 1 96.56 78 LEU A CA 1
ATOM 626 C C . LEU A 1 78 ? 9.578 15.234 18.844 1 96.56 78 LEU A C 1
ATOM 628 O O . LEU A 1 78 ? 10.25 16.031 18.188 1 96.56 78 LEU A O 1
ATOM 632 N N . ALA A 1 79 ? 9.289 15.398 20.094 1 97.88 79 ALA A N 1
ATOM 633 C CA . ALA A 1 79 ? 9.812 16.547 20.828 1 97.88 79 ALA A CA 1
ATOM 634 C C . ALA A 1 79 ? 11.336 16.594 20.766 1 97.88 79 ALA A C 1
ATOM 636 O O . ALA A 1 79 ? 11.93 17.656 20.547 1 97.88 79 ALA A O 1
ATOM 637 N N . ARG A 1 80 ? 11.891 15.469 20.953 1 96.44 80 ARG A N 1
ATOM 638 C CA . ARG A 1 80 ? 13.344 15.398 20.891 1 96.44 80 ARG A CA 1
ATOM 639 C C . ARG A 1 80 ? 13.852 15.727 19.5 1 96.44 80 ARG A C 1
ATOM 641 O O . ARG A 1 80 ? 14.828 16.469 19.344 1 96.44 80 ARG A O 1
ATOM 648 N N . HIS A 1 81 ? 13.164 15.242 18.516 1 94.75 81 HIS A N 1
ATOM 649 C CA . HIS A 1 81 ? 13.539 15.469 17.125 1 94.75 81 HIS A CA 1
ATOM 650 C C . HIS A 1 81 ? 13.469 16.953 16.766 1 94.75 81 HIS A C 1
ATOM 652 O O . HIS A 1 81 ? 14.297 17.438 15.992 1 94.75 81 HIS A O 1
ATOM 658 N N . LEU A 1 82 ? 12.562 17.641 17.344 1 97.06 82 LEU A N 1
ATOM 659 C CA . LEU A 1 82 ? 12.328 19.031 16.984 1 97.06 82 LEU A CA 1
ATOM 660 C C . LEU A 1 82 ? 12.938 19.984 18.016 1 97.06 82 LEU A C 1
ATOM 662 O O . LEU A 1 82 ? 12.602 21.172 18.062 1 97.06 82 LEU A O 1
ATOM 666 N N . GLU A 1 83 ? 13.789 19.422 18.797 1 95.19 83 GLU A N 1
ATOM 667 C CA . GLU A 1 83 ? 14.43 20.297 19.781 1 95.19 83 GLU A CA 1
ATOM 668 C C . GLU A 1 83 ? 15.109 21.484 19.094 1 95.19 83 GLU A C 1
ATOM 670 O O . GLU A 1 83 ? 15.852 21.312 18.125 1 95.19 83 GLU A O 1
ATOM 675 N N . GLY A 1 84 ? 14.852 22.672 19.609 1 94.25 84 GLY A N 1
ATOM 676 C CA . GLY A 1 84 ? 15.469 23.891 19.109 1 94.25 84 GLY A CA 1
ATOM 677 C C . GLY A 1 84 ? 14.695 24.5 17.953 1 94.25 84 GLY A C 1
ATOM 678 O O . GLY A 1 84 ? 14.984 25.641 17.547 1 94.25 84 GLY A O 1
ATOM 679 N N . CYS A 1 85 ? 13.695 23.781 17.562 1 96.5 85 CYS A N 1
ATOM 680 C CA . CYS A 1 85 ? 12.883 24.328 16.469 1 96.5 85 CYS A CA 1
ATOM 681 C C . CYS A 1 85 ? 11.758 25.188 17.016 1 96.5 85 CYS A C 1
ATOM 683 O O . CYS A 1 85 ? 11.164 24.875 18.047 1 96.5 85 CYS A O 1
ATOM 685 N N . ASP A 1 86 ? 11.477 26.297 16.234 1 97.44 86 ASP A N 1
ATOM 686 C CA . ASP A 1 86 ? 10.367 27.156 16.625 1 97.44 86 ASP A CA 1
ATOM 687 C C . ASP A 1 86 ? 9.281 27.188 15.555 1 97.44 86 ASP A C 1
ATOM 689 O O . ASP A 1 86 ? 8.258 27.859 15.711 1 97.44 86 ASP A O 1
ATOM 693 N N . ALA A 1 87 ? 9.578 26.438 14.539 1 98.12 87 ALA A N 1
ATOM 694 C CA . ALA A 1 87 ? 8.602 26.266 13.469 1 98.12 87 ALA A CA 1
ATOM 695 C C . ALA A 1 87 ? 8.742 24.906 12.805 1 98.12 87 ALA A C 1
ATOM 697 O O . ALA A 1 87 ? 9.719 24.188 13.047 1 98.12 87 ALA A O 1
ATOM 698 N N . LEU A 1 88 ? 7.68 24.578 12.109 1 97.94 88 LEU A N 1
ATOM 699 C CA . LEU A 1 88 ? 7.766 23.344 11.336 1 97.94 88 LEU A CA 1
ATOM 700 C C . LEU A 1 88 ? 6.941 23.438 10.055 1 97.94 88 LEU A C 1
ATOM 702 O O . LEU A 1 88 ? 6.027 24.266 9.969 1 97.94 88 LEU A O 1
ATOM 706 N N . LEU A 1 89 ? 7.434 22.734 9.055 1 97.75 89 LEU A N 1
ATOM 707 C CA . LEU A 1 89 ? 6.629 22.438 7.875 1 97.75 89 LEU A CA 1
ATOM 708 C C . LEU A 1 89 ? 5.797 21.172 8.078 1 97.75 89 LEU A C 1
ATOM 710 O O . LEU A 1 89 ? 6.328 20.141 8.469 1 97.75 89 LEU A O 1
ATOM 714 N N . LEU A 1 90 ? 4.508 21.344 7.961 1 98.56 90 LEU A N 1
ATOM 715 C CA . LEU A 1 90 ? 3.553 20.25 7.977 1 98.56 90 LEU A CA 1
ATOM 716 C C . LEU A 1 90 ? 3.045 19.953 6.57 1 98.56 90 LEU A C 1
ATOM 718 O O . LEU A 1 90 ? 2.607 20.859 5.859 1 98.56 90 LEU A O 1
ATOM 722 N N . PHE A 1 91 ? 3.113 18.656 6.191 1 98.44 91 PHE A N 1
ATOM 723 C CA . PHE A 1 91 ? 2.713 18.438 4.805 1 98.44 91 PHE A CA 1
ATOM 724 C C . PHE A 1 91 ? 2.109 17.047 4.633 1 98.44 91 PHE A C 1
ATOM 726 O O . PHE A 1 91 ? 2.287 16.172 5.484 1 98.44 91 PHE A O 1
ATOM 733 N N . GLY A 1 92 ? 1.277 16.891 3.611 1 98.25 92 GLY A N 1
ATOM 734 C CA . GLY A 1 92 ? 0.813 15.641 3.012 1 98.25 92 GLY A CA 1
ATOM 735 C C . GLY A 1 92 ? 1.117 15.547 1.528 1 98.25 92 GLY A C 1
ATOM 736 O O . GLY A 1 92 ? 1.097 16.547 0.818 1 98.25 92 GLY A O 1
ATOM 737 N N . ALA A 1 93 ? 1.509 14.383 1.083 1 98.19 93 ALA A N 1
ATOM 738 C CA . ALA A 1 93 ? 1.825 14.156 -0.324 1 98.19 93 ALA A CA 1
ATOM 739 C C . ALA A 1 93 ? 1.334 12.781 -0.78 1 98.19 93 ALA A C 1
ATOM 741 O O . ALA A 1 93 ? 1.249 11.852 0.022 1 98.19 93 ALA A O 1
ATOM 742 N N . THR A 1 94 ? 0.935 12.656 -2.037 1 97.19 94 THR A N 1
ATOM 743 C CA . THR A 1 94 ? 0.43 11.406 -2.598 1 97.19 94 THR A CA 1
ATOM 744 C C . THR A 1 94 ? 0.866 11.25 -4.051 1 97.19 94 THR A C 1
ATOM 746 O O . THR A 1 94 ? 1.081 12.234 -4.75 1 97.19 94 THR A O 1
ATOM 749 N N . LEU A 1 95 ? 1.145 9.961 -4.406 1 96.88 95 LEU A N 1
ATOM 750 C CA . LEU A 1 95 ? 1.41 9.688 -5.816 1 96.88 95 LEU A CA 1
ATOM 751 C C . LEU A 1 95 ? 0.111 9.633 -6.613 1 96.88 95 LEU A C 1
ATOM 753 O O . LEU A 1 95 ? 0.131 9.656 -7.848 1 96.88 95 LEU A O 1
ATOM 757 N N . GLY A 1 96 ? -1.088 9.617 -5.875 1 94.94 96 GLY A N 1
ATOM 758 C CA . GLY A 1 96 ? -2.377 9.641 -6.547 1 94.94 96 GLY A CA 1
ATOM 759 C C . GLY A 1 96 ? -3.016 8.266 -6.66 1 94.94 96 GLY A C 1
ATOM 760 O O . GLY A 1 96 ? -2.322 7.25 -6.617 1 94.94 96 GLY A O 1
ATOM 761 N N . ALA A 1 97 ? -4.328 8.242 -6.871 1 92.94 97 ALA A N 1
ATOM 762 C CA . ALA A 1 97 ? -5.145 7.031 -6.836 1 92.94 97 ALA A CA 1
ATOM 763 C C . ALA A 1 97 ? -4.871 6.152 -8.055 1 92.94 97 ALA A C 1
ATOM 765 O O . ALA A 1 97 ? -5.055 4.934 -8 1 92.94 97 ALA A O 1
ATOM 766 N N . ARG A 1 98 ? -4.395 6.742 -9.188 1 93.44 98 ARG A N 1
ATOM 767 C CA . ARG A 1 98 ? -4.121 5.957 -10.391 1 93.44 98 ARG A CA 1
ATOM 768 C C . ARG A 1 98 ? -2.967 4.988 -10.156 1 93.44 98 ARG A C 1
ATOM 770 O O . ARG A 1 98 ? -2.941 3.896 -10.727 1 93.44 98 ARG A O 1
ATOM 777 N N . VAL A 1 99 ? -2.104 5.363 -9.188 1 95.12 99 VAL A N 1
ATOM 778 C CA . VAL A 1 99 ? -0.991 4.48 -8.859 1 95.12 99 VAL A CA 1
ATOM 779 C C . VAL A 1 99 ? -1.512 3.238 -8.133 1 95.12 99 VAL A C 1
ATOM 781 O O . VAL A 1 99 ? -1.101 2.117 -8.438 1 95.12 99 VAL A O 1
ATOM 784 N N . ASP A 1 100 ? -2.412 3.408 -7.285 1 93.12 100 ASP A N 1
ATOM 785 C CA . ASP A 1 100 ? -3.008 2.281 -6.57 1 93.12 100 ASP A CA 1
ATOM 786 C C . ASP A 1 100 ? -3.68 1.312 -7.543 1 93.12 100 ASP A C 1
ATOM 788 O O . ASP A 1 100 ? -3.525 0.095 -7.418 1 93.12 100 ASP A O 1
ATOM 792 N N . THR A 1 101 ? -4.461 1.912 -8.461 1 90.44 101 THR A N 1
ATOM 793 C CA . THR A 1 101 ? -5.148 1.102 -9.461 1 90.44 101 THR A CA 1
ATOM 794 C C . THR A 1 101 ? -4.148 0.3 -10.289 1 90.44 101 THR A C 1
ATOM 796 O O . THR A 1 101 ? -4.344 -0.896 -10.523 1 90.44 101 THR A O 1
ATOM 799 N N . ALA A 1 102 ? -3.039 0.929 -10.695 1 93 102 ALA A N 1
ATOM 800 C CA . ALA A 1 102 ? -2.01 0.263 -11.492 1 93 102 ALA A CA 1
ATOM 801 C C . ALA A 1 102 ? -1.314 -0.83 -10.688 1 93 102 ALA A C 1
ATOM 803 O O . ALA A 1 102 ? -1.083 -1.931 -11.195 1 93 102 ALA A O 1
ATOM 804 N N . LEU A 1 103 ? -1.039 -0.575 -9.414 1 93.94 103 LEU A N 1
ATOM 805 C CA . LEU A 1 103 ? -0.407 -1.562 -8.547 1 93.94 103 LEU A CA 1
ATOM 806 C C . LEU A 1 103 ? -1.277 -2.809 -8.422 1 93.94 103 LEU A C 1
ATOM 808 O O . LEU A 1 103 ? -0.772 -3.932 -8.477 1 93.94 103 LEU A O 1
ATOM 812 N N . ARG A 1 104 ? -2.543 -2.59 -8.273 1 89.88 104 ARG A N 1
ATOM 813 C CA . ARG A 1 104 ? -3.475 -3.707 -8.164 1 89.88 104 ARG A CA 1
ATOM 814 C C . ARG A 1 104 ? -3.492 -4.539 -9.438 1 89.88 104 ARG A C 1
ATOM 816 O O . ARG A 1 104 ? -3.408 -5.77 -9.383 1 89.88 104 ARG A O 1
ATOM 823 N N . ARG A 1 105 ? -3.52 -3.908 -10.578 1 88.75 105 ARG A N 1
ATOM 824 C CA . ARG A 1 105 ? -3.553 -4.605 -11.859 1 88.75 105 ARG A CA 1
ATOM 825 C C . ARG A 1 105 ? -2.277 -5.406 -12.078 1 88.75 105 ARG A C 1
ATOM 827 O O . ARG A 1 105 ? -2.328 -6.555 -12.523 1 88.75 105 ARG A O 1
ATOM 834 N N . ILE A 1 106 ? -1.215 -4.777 -11.695 1 91.69 106 ILE A N 1
ATOM 835 C CA . ILE A 1 106 ? 0.074 -5.43 -11.891 1 91.69 106 ILE A CA 1
ATOM 836 C C . ILE A 1 106 ? 0.188 -6.641 -10.961 1 91.69 106 ILE A C 1
ATOM 838 O O . ILE A 1 106 ? 0.642 -7.707 -11.375 1 91.69 106 ILE A O 1
ATOM 842 N N . SER A 1 107 ? -0.317 -6.539 -9.758 1 88.94 107 SER A N 1
ATOM 843 C CA . SER A 1 107 ? -0.176 -7.578 -8.742 1 88.94 107 SER A CA 1
ATOM 844 C C . SER A 1 107 ? -1.052 -8.789 -9.062 1 88.94 107 SER A C 1
ATOM 846 O O . SER A 1 107 ? -0.688 -9.922 -8.758 1 88.94 107 SER A O 1
ATOM 848 N N . ILE A 1 108 ? -2.193 -8.5 -9.695 1 81.88 108 ILE A N 1
ATOM 849 C CA . ILE A 1 108 ? -3.105 -9.586 -10.039 1 81.88 108 ILE A CA 1
ATOM 850 C C . ILE A 1 108 ? -2.518 -10.414 -11.18 1 81.88 108 ILE A C 1
ATOM 852 O O . ILE A 1 108 ? -2.75 -11.625 -11.266 1 81.88 108 ILE A O 1
ATOM 856 N N . ARG A 1 109 ? -1.614 -9.828 -11.93 1 81.88 109 ARG A N 1
ATOM 857 C CA . ARG A 1 109 ? -1.075 -10.484 -13.117 1 81.88 109 ARG A CA 1
ATOM 858 C C . ARG A 1 109 ? 0.222 -11.219 -12.797 1 81.88 109 ARG A C 1
ATOM 860 O O . ARG A 1 109 ? 0.503 -12.273 -13.375 1 81.88 109 ARG A O 1
ATOM 867 N N . SER A 1 110 ? 1.004 -10.633 -11.93 1 83.69 110 SER A N 1
ATOM 868 C CA . SER A 1 110 ? 2.316 -11.195 -11.633 1 83.69 110 SER A CA 1
ATOM 869 C C . SER A 1 110 ? 2.766 -10.828 -10.219 1 83.69 110 SER A C 1
ATOM 871 O O . SER A 1 110 ? 2.818 -9.648 -9.875 1 83.69 110 SER A O 1
ATOM 873 N N . ILE A 1 111 ? 3.121 -11.914 -9.57 1 80.94 111 ILE A N 1
ATOM 874 C CA . ILE A 1 111 ? 3.588 -11.719 -8.203 1 80.94 111 ILE A CA 1
ATOM 875 C C . ILE A 1 111 ? 4.887 -10.914 -8.211 1 80.94 111 ILE A C 1
ATOM 877 O O . ILE A 1 111 ? 5.008 -9.914 -7.504 1 80.94 111 ILE A O 1
ATOM 881 N N . ALA A 1 112 ? 5.84 -11.328 -9.016 1 81.81 112 ALA A N 1
ATOM 882 C CA . ALA A 1 112 ? 7.148 -10.68 -9.07 1 81.81 112 ALA A CA 1
ATOM 883 C C . ALA A 1 112 ? 7.023 -9.227 -9.531 1 81.81 112 ALA A C 1
ATOM 885 O O . ALA A 1 112 ? 7.637 -8.328 -8.945 1 81.81 112 ALA A O 1
ATOM 886 N N . GLU A 1 113 ? 6.172 -8.984 -10.539 1 89.75 113 GLU A N 1
ATOM 887 C CA . GLU A 1 113 ? 6.008 -7.625 -11.039 1 89.75 113 GLU A CA 1
ATOM 888 C C . GLU A 1 113 ? 5.273 -6.746 -10.031 1 89.75 113 GLU A C 1
ATOM 890 O O . GLU A 1 113 ? 5.543 -5.547 -9.93 1 89.75 113 GLU A O 1
ATOM 895 N N . GLY A 1 114 ? 4.371 -7.43 -9.328 1 92.12 114 GLY A N 1
ATOM 896 C CA . GLY A 1 114 ? 3.664 -6.691 -8.297 1 92.12 114 GLY A CA 1
ATOM 897 C C . GLY A 1 114 ? 4.574 -6.191 -7.195 1 92.12 114 GLY A C 1
ATOM 898 O O . GLY A 1 114 ? 4.488 -5.031 -6.789 1 92.12 114 GLY A O 1
ATOM 899 N N . ALA A 1 115 ? 5.402 -7.098 -6.785 1 88.25 115 ALA A N 1
ATOM 900 C CA . ALA A 1 115 ? 6.367 -6.723 -5.754 1 88.25 115 ALA A CA 1
ATOM 901 C C . ALA A 1 115 ? 7.293 -5.609 -6.242 1 88.25 115 ALA A C 1
ATOM 903 O O . ALA A 1 115 ? 7.555 -4.648 -5.512 1 88.25 115 ALA A O 1
ATOM 904 N N . ALA A 1 116 ? 7.77 -5.773 -7.445 1 92.19 116 ALA A N 1
ATOM 905 C CA . ALA A 1 116 ? 8.641 -4.758 -8.031 1 92.19 116 ALA A CA 1
ATOM 906 C C . ALA A 1 116 ? 7.914 -3.424 -8.164 1 92.19 116 ALA A C 1
ATOM 908 O O . ALA A 1 116 ? 8.492 -2.367 -7.891 1 92.19 116 ALA A O 1
ATOM 909 N N . ALA A 1 117 ? 6.652 -3.465 -8.578 1 95.56 117 ALA A N 1
ATOM 910 C CA . ALA A 1 117 ? 5.867 -2.244 -8.734 1 95.56 117 ALA A CA 1
ATOM 911 C C . ALA A 1 117 ? 5.68 -1.532 -7.398 1 95.56 117 ALA A C 1
ATOM 913 O O . ALA A 1 117 ? 5.762 -0.303 -7.328 1 95.56 117 ALA A O 1
ATOM 914 N N . GLN A 1 118 ? 5.5 -2.299 -6.363 1 93.38 118 GLN A N 1
ATOM 915 C CA . GLN A 1 118 ? 5.402 -1.72 -5.027 1 93.38 118 GLN A CA 1
ATOM 916 C C . GLN A 1 118 ? 6.699 -1.015 -4.637 1 93.38 118 GLN A C 1
ATOM 918 O O . GLN A 1 118 ? 6.672 0.098 -4.109 1 93.38 118 GLN A O 1
ATOM 923 N N . ALA A 1 119 ? 7.746 -1.681 -4.887 1 91.75 119 ALA A N 1
ATOM 924 C CA . ALA A 1 119 ? 9.055 -1.111 -4.582 1 91.75 119 ALA A CA 1
ATOM 925 C C . ALA A 1 119 ? 9.289 0.184 -5.355 1 91.75 119 ALA A C 1
ATOM 927 O O . ALA A 1 119 ? 9.742 1.179 -4.789 1 91.75 119 ALA A O 1
ATOM 928 N N . VAL A 1 120 ? 8.953 0.154 -6.609 1 95.5 120 VAL A N 1
ATOM 929 C CA . VAL A 1 120 ? 9.117 1.324 -7.469 1 95.5 120 VAL A CA 1
ATOM 930 C C . VAL A 1 120 ? 8.25 2.471 -6.949 1 95.5 120 VAL A C 1
ATOM 932 O O . VAL A 1 120 ? 8.727 3.604 -6.816 1 95.5 120 VAL A O 1
ATOM 935 N N . ALA A 1 121 ? 7.02 2.199 -6.602 1 96.19 121 ALA A N 1
ATOM 936 C CA . ALA A 1 121 ? 6.117 3.236 -6.109 1 96.19 121 ALA A CA 1
ATOM 937 C C . ALA A 1 121 ? 6.637 3.85 -4.812 1 96.19 121 ALA A C 1
ATOM 939 O O . ALA A 1 121 ? 6.551 5.062 -4.613 1 96.19 121 ALA A O 1
ATOM 940 N N . SER A 1 122 ? 7.199 3.021 -3.955 1 93.69 122 SER A N 1
ATOM 941 C CA . SER A 1 122 ? 7.785 3.512 -2.713 1 93.69 122 SER A CA 1
ATOM 942 C C . SER A 1 122 ? 8.977 4.43 -2.986 1 93.69 122 SER A C 1
ATOM 944 O O . SER A 1 122 ? 9.125 5.469 -2.342 1 93.69 122 SER A O 1
ATOM 946 N N . SER A 1 123 ? 9.82 4.035 -3.91 1 93.69 123 SER A N 1
ATOM 947 C CA . SER A 1 123 ? 10.969 4.867 -4.262 1 93.69 123 SER A CA 1
ATOM 948 C C . SER A 1 123 ? 10.523 6.18 -4.902 1 93.69 123 SER A C 1
ATOM 950 O O . SER A 1 123 ? 11.133 7.227 -4.676 1 93.69 123 SER A O 1
ATOM 952 N N . LEU A 1 124 ? 9.438 6.125 -5.672 1 96.56 124 LEU A N 1
ATOM 953 C CA . LEU A 1 124 ? 8.961 7.309 -6.379 1 96.56 124 LEU A CA 1
ATOM 954 C C . LEU A 1 124 ? 8.43 8.352 -5.402 1 96.56 124 LEU A C 1
ATOM 956 O O . LEU A 1 124 ? 8.664 9.547 -5.574 1 96.56 124 LEU A O 1
ATOM 960 N N . ILE A 1 125 ? 7.719 7.938 -4.359 1 96.31 125 ILE A N 1
ATOM 961 C CA . ILE A 1 125 ? 7.191 8.922 -3.42 1 96.31 125 ILE A CA 1
ATOM 962 C C . ILE A 1 125 ? 8.344 9.57 -2.652 1 96.31 125 ILE A C 1
ATOM 964 O O . ILE A 1 125 ? 8.305 10.766 -2.354 1 96.31 125 ILE A O 1
ATOM 968 N N . GLU A 1 126 ? 9.352 8.844 -2.398 1 93.5 126 GLU A N 1
ATOM 969 C CA . GLU A 1 126 ? 10.531 9.406 -1.749 1 93.5 126 GLU A CA 1
ATOM 970 C C . GLU A 1 126 ? 11.234 10.414 -2.658 1 93.5 126 GLU A C 1
ATOM 972 O O . GLU A 1 126 ? 11.602 11.5 -2.219 1 93.5 126 GLU A O 1
ATOM 977 N N . SER A 1 127 ? 11.438 9.977 -3.85 1 94.69 127 SER A N 1
ATOM 978 C CA . SER A 1 127 ? 12.062 10.875 -4.812 1 94.69 127 SER A CA 1
ATOM 979 C C . SER A 1 127 ? 11.258 12.156 -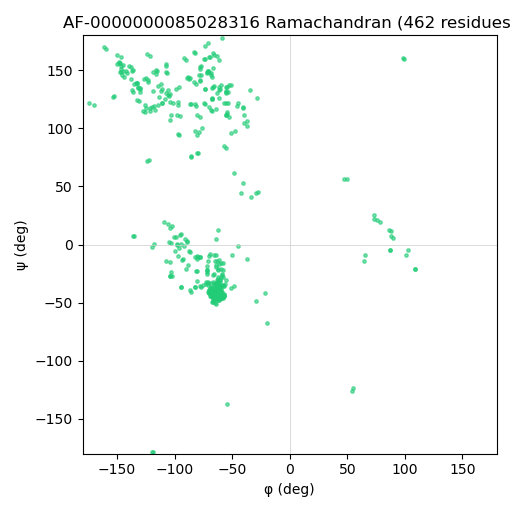4.977 1 94.69 127 SER A C 1
ATOM 981 O O . SER A 1 127 ? 11.82 13.25 -5.055 1 94.69 127 SER A O 1
ATOM 983 N N . TYR A 1 128 ? 9.977 12.031 -5.062 1 96.75 128 TYR A N 1
ATOM 984 C CA . TYR A 1 128 ? 9.086 13.18 -5.156 1 96.75 128 TYR A CA 1
ATOM 985 C C . TYR A 1 128 ? 9.266 14.109 -3.959 1 96.75 128 TYR A C 1
ATOM 987 O O . TYR A 1 128 ? 9.398 15.328 -4.121 1 96.75 128 TYR A O 1
ATOM 995 N N . LEU A 1 129 ? 9.312 13.523 -2.795 1 95.62 129 LEU A N 1
ATOM 996 C CA . LEU A 1 129 ? 9.43 14.312 -1.575 1 95.62 129 LEU A CA 1
ATOM 997 C C . LEU A 1 129 ? 10.805 14.961 -1.475 1 95.62 129 LEU A C 1
ATOM 999 O O . LEU A 1 129 ? 10.93 16.109 -1.026 1 95.62 129 LEU A O 1
ATOM 1003 N N . ASP A 1 130 ? 11.812 14.242 -1.906 1 93.69 130 ASP A N 1
ATOM 1004 C CA . ASP A 1 130 ? 13.148 14.82 -1.94 1 93.69 130 ASP A CA 1
ATOM 1005 C C . ASP A 1 130 ? 13.188 16.062 -2.822 1 93.69 130 ASP A C 1
ATOM 1007 O O . ASP A 1 130 ? 13.766 17.094 -2.441 1 93.69 130 ASP A O 1
ATOM 1011 N N . GLN A 1 131 ? 12.609 15.945 -3.936 1 94.12 131 GLN A N 1
ATOM 1012 C CA . GLN A 1 131 ? 12.555 17.078 -4.859 1 94.12 131 GLN A CA 1
ATOM 1013 C C . GLN A 1 131 ? 11.727 18.219 -4.281 1 94.12 131 GLN A C 1
ATOM 1015 O O . GLN A 1 131 ? 12.125 19.391 -4.355 1 94.12 131 GLN A O 1
ATOM 1020 N N . GLN A 1 132 ? 10.586 17.906 -3.682 1 95.25 132 GLN A N 1
ATOM 1021 C CA . GLN A 1 132 ? 9.711 18.938 -3.113 1 95.25 132 GLN A CA 1
ATOM 1022 C C . GLN A 1 132 ? 10.383 19.656 -1.957 1 95.25 132 GLN A C 1
ATOM 1024 O O . GLN A 1 132 ? 10.242 20.875 -1.81 1 95.25 132 GLN A O 1
ATOM 1029 N N . GLU A 1 133 ? 11.086 18.906 -1.17 1 94.06 133 GLU A N 1
ATOM 1030 C CA . GLU A 1 133 ? 11.773 19.516 -0.038 1 94.06 133 GLU A CA 1
ATOM 1031 C C . GLU A 1 133 ? 12.75 20.594 -0.504 1 94.06 133 GLU A C 1
ATOM 1033 O O . GLU A 1 133 ? 12.859 21.656 0.115 1 94.06 133 GLU A O 1
ATOM 1038 N N . ILE A 1 134 ? 13.469 20.297 -1.543 1 92.69 134 ILE A N 1
ATOM 1039 C CA . ILE A 1 134 ? 14.383 21.281 -2.113 1 92.69 134 ILE A CA 1
ATOM 1040 C C . ILE A 1 134 ? 13.609 22.516 -2.543 1 92.69 134 ILE A C 1
ATOM 1042 O O . ILE A 1 134 ? 14 23.641 -2.217 1 92.69 134 ILE A O 1
ATOM 1046 N N . LEU A 1 135 ? 12.523 22.328 -3.18 1 93.5 135 LEU A N 1
ATOM 1047 C CA . LEU A 1 135 ? 11.711 23.438 -3.691 1 93.5 135 LEU A CA 1
ATOM 1048 C C . LEU A 1 135 ? 11.109 24.25 -2.547 1 93.5 135 LEU A C 1
ATOM 1050 O O . LEU A 1 135 ? 11.062 25.469 -2.605 1 93.5 135 LEU A O 1
ATOM 1054 N N . TRP A 1 136 ? 10.594 23.531 -1.498 1 93.94 136 TRP A N 1
ATOM 1055 C CA . TRP A 1 136 ? 9.953 24.172 -0.36 1 93.94 136 TRP A CA 1
ATOM 1056 C C . TRP A 1 136 ? 10.938 25.078 0.383 1 93.94 136 TRP A C 1
ATOM 1058 O O . TRP A 1 136 ? 10.555 26.109 0.925 1 93.94 136 TRP A O 1
ATOM 1068 N N . LYS A 1 137 ? 12.164 24.688 0.358 1 91.88 137 LYS A N 1
ATOM 1069 C CA . LYS A 1 137 ? 13.188 25.391 1.131 1 91.88 137 LYS A CA 1
ATOM 1070 C C . LYS A 1 137 ? 13.82 26.516 0.315 1 91.88 137 LYS A C 1
ATOM 1072 O O . LYS A 1 137 ? 14.453 27.422 0.873 1 91.88 137 LYS A O 1
ATOM 1077 N N . GLU A 1 138 ? 13.734 26.453 -0.965 1 90.06 138 GLU A N 1
ATOM 1078 C CA . GLU A 1 138 ? 14.367 27.422 -1.847 1 90.06 138 GLU A CA 1
ATOM 1079 C C . GLU A 1 138 ? 13.875 28.844 -1.543 1 90.06 138 GLU A C 1
ATOM 1081 O O . GLU A 1 138 ? 14.648 29.797 -1.629 1 90.06 138 GLU A O 1
ATOM 1086 N N . ASP A 1 139 ? 12.672 29.016 -1.195 1 83.62 139 ASP A N 1
ATOM 1087 C CA . ASP A 1 139 ? 12.133 30.359 -0.995 1 83.62 139 ASP A CA 1
ATOM 1088 C C . ASP A 1 139 ? 12.227 30.781 0.47 1 83.62 139 ASP A C 1
ATOM 1090 O O . ASP A 1 139 ? 11.711 31.828 0.856 1 83.62 139 ASP A O 1
ATOM 1094 N N . LEU A 1 140 ? 12.93 29.969 1.237 1 87.81 140 LEU A N 1
ATOM 1095 C CA . LEU A 1 140 ? 13.086 30.281 2.656 1 87.81 140 LEU A CA 1
ATOM 1096 C C . LEU A 1 140 ? 14.5 30.75 2.959 1 87.81 140 LEU A C 1
ATOM 1098 O O . LEU A 1 140 ? 15.414 30.531 2.17 1 87.81 140 LEU A O 1
ATOM 1102 N N . PRO A 1 141 ? 14.602 31.516 4.031 1 88.75 141 PRO A N 1
ATOM 1103 C CA . PRO A 1 141 ? 15.938 32.031 4.371 1 88.75 141 PRO A CA 1
ATOM 1104 C C . PRO A 1 141 ? 16.984 30.906 4.457 1 88.75 141 PRO A C 1
ATOM 1106 O O . PRO A 1 141 ? 16.703 29.844 5.016 1 88.75 141 PRO A O 1
ATOM 1109 N N . ASP A 1 142 ? 18.078 31.141 3.941 1 86.38 142 ASP A N 1
ATOM 1110 C CA . ASP A 1 142 ? 19.172 30.172 3.875 1 86.38 142 ASP A CA 1
ATOM 1111 C C . ASP A 1 142 ? 19.781 29.953 5.254 1 86.38 142 ASP A C 1
ATOM 1113 O O . ASP A 1 142 ? 20.516 28.984 5.457 1 86.38 142 ASP A O 1
ATOM 1117 N N . THR A 1 143 ? 19.469 30.828 6.223 1 88.81 143 THR A N 1
ATOM 1118 C CA . THR A 1 143 ? 20.031 30.703 7.562 1 88.81 143 THR A CA 1
ATOM 1119 C C . THR A 1 143 ? 19.234 29.672 8.383 1 88.81 143 THR A C 1
ATOM 1121 O O . THR A 1 143 ? 19.688 29.266 9.453 1 88.81 143 THR A O 1
ATOM 1124 N N . TRP A 1 144 ? 18.156 29.344 7.773 1 91.62 144 TRP A N 1
ATOM 1125 C CA . TRP A 1 144 ? 17.312 28.406 8.508 1 91.62 144 TRP A CA 1
ATOM 1126 C C . TRP A 1 144 ? 17.875 26.984 8.391 1 91.62 144 TRP A C 1
ATOM 1128 O O . TRP A 1 144 ? 18.453 26.625 7.371 1 91.62 144 TRP A O 1
ATOM 1138 N N . GLN A 1 145 ? 17.734 26.328 9.562 1 91.56 145 GLN A N 1
ATOM 1139 C CA . GLN A 1 145 ? 18.125 24.922 9.609 1 91.56 145 GLN A CA 1
ATOM 1140 C C . GLN A 1 145 ? 16.906 24 9.688 1 91.56 145 GLN A C 1
ATOM 1142 O O . GLN A 1 145 ? 15.93 24.328 10.359 1 91.56 145 GLN A O 1
ATOM 1147 N N . TYR A 1 146 ? 17.125 22.859 9.102 1 92.5 146 TYR A N 1
ATOM 1148 C CA . TYR A 1 146 ? 15.977 21.984 8.977 1 92.5 146 TYR A CA 1
ATOM 1149 C C . TYR A 1 146 ? 16.281 20.594 9.547 1 92.5 146 TYR A C 1
ATOM 1151 O O . TYR A 1 146 ? 17.391 20.094 9.43 1 92.5 146 TYR A O 1
ATOM 1159 N N . ARG A 1 147 ? 15.234 20.062 10.18 1 93 147 ARG A N 1
ATOM 1160 C CA . ARG A 1 147 ? 15.297 18.656 10.578 1 93 147 ARG A CA 1
ATOM 1161 C C . ARG A 1 147 ? 14.758 17.75 9.477 1 93 147 ARG A C 1
ATOM 1163 O O . ARG A 1 147 ? 14.094 18.219 8.547 1 93 147 ARG A O 1
ATOM 1170 N N . SER A 1 148 ? 15.18 16.453 9.539 1 91.88 148 SER A N 1
ATOM 1171 C CA . SER A 1 148 ? 14.656 15.477 8.594 1 91.88 148 SER A CA 1
ATOM 1172 C C . SER A 1 148 ? 13.164 15.242 8.805 1 91.88 148 SER A C 1
ATOM 1174 O O . SER A 1 148 ? 12.609 15.617 9.836 1 91.88 148 SER A O 1
ATOM 1176 N N . ARG A 1 149 ? 12.523 14.641 7.785 1 94.12 149 ARG A N 1
ATOM 1177 C CA . ARG A 1 149 ? 11.102 14.328 7.867 1 94.12 149 ARG A CA 1
ATOM 1178 C C . ARG A 1 149 ? 10.812 13.391 9.031 1 94.12 149 ARG A C 1
ATOM 1180 O O . ARG A 1 149 ? 11.578 12.461 9.297 1 94.12 149 ARG A O 1
ATOM 1187 N N . PHE A 1 150 ? 9.727 13.664 9.766 1 94.56 150 PHE A N 1
ATOM 1188 C CA . PHE A 1 150 ? 9.242 12.852 10.867 1 94.56 150 PHE A CA 1
ATOM 1189 C C . PHE A 1 150 ? 7.738 12.609 10.75 1 94.56 150 PHE A C 1
ATOM 1191 O O . PHE A 1 150 ? 6.965 13.562 10.609 1 94.56 150 PHE A O 1
ATOM 1198 N N . SER A 1 151 ? 7.398 11.352 10.75 1 94.06 151 SER A N 1
ATOM 1199 C CA . SER A 1 151 ? 6.012 10.984 10.469 1 94.06 151 SER A CA 1
ATOM 1200 C C . SER A 1 151 ? 5.363 10.312 11.672 1 94.06 151 SER A C 1
ATOM 1202 O O . SER A 1 151 ? 6.051 9.727 12.508 1 94.06 151 SER A O 1
ATOM 1204 N N . PRO A 1 152 ? 3.934 10.523 11.766 1 94.31 152 PRO A N 1
ATOM 1205 C CA . PRO A 1 152 ? 3.254 9.664 12.742 1 94.31 152 PRO A CA 1
ATOM 1206 C C . PRO A 1 152 ? 3.5 8.18 12.492 1 94.31 152 PRO A C 1
ATOM 1208 O O . PRO A 1 152 ? 3.521 7.734 11.336 1 94.31 152 PRO A O 1
ATOM 1211 N N . GLY A 1 153 ? 3.783 7.508 13.617 1 87.81 153 GLY A N 1
ATOM 1212 C CA . GLY A 1 153 ? 4.145 6.102 13.531 1 87.81 153 GLY A CA 1
ATOM 1213 C C . GLY A 1 153 ? 5.609 5.844 13.828 1 87.81 153 GLY A C 1
ATOM 1214 O O . GLY A 1 153 ? 5.996 4.707 14.109 1 87.81 153 GLY A O 1
ATOM 1215 N N . TYR A 1 154 ? 6.398 6.871 13.695 1 86.88 154 TYR A N 1
ATOM 1216 C CA . TYR A 1 154 ? 7.801 6.762 14.086 1 86.88 154 TYR A CA 1
ATOM 1217 C C . TYR A 1 154 ? 7.941 6.758 15.602 1 86.88 154 TYR A C 1
ATOM 1219 O O . TYR A 1 154 ? 7.363 7.602 16.297 1 86.88 154 TYR A O 1
ATOM 1227 N N . GLY A 1 155 ? 8.75 5.812 16.078 1 87.12 155 GLY A N 1
ATOM 1228 C CA . GLY A 1 155 ? 9.008 5.789 17.5 1 87.12 155 GLY A CA 1
ATOM 1229 C C . GLY A 1 155 ? 7.742 5.727 18.344 1 87.12 155 GLY A C 1
ATOM 1230 O O . GLY A 1 155 ? 6.91 4.836 18.156 1 87.12 155 GLY A O 1
ATOM 1231 N N . ASP A 1 156 ? 7.613 6.738 19.25 1 91.81 156 ASP A N 1
ATOM 1232 C CA . ASP A 1 156 ? 6.473 6.734 20.172 1 91.81 156 ASP A CA 1
ATOM 1233 C C . ASP A 1 156 ? 5.383 7.691 19.688 1 91.81 156 ASP A C 1
ATOM 1235 O O . ASP A 1 156 ? 4.418 7.953 20.406 1 91.81 156 ASP A O 1
ATOM 1239 N N . TRP A 1 157 ? 5.598 8.266 18.438 1 94.44 157 TRP A N 1
ATOM 1240 C CA . TRP A 1 157 ? 4.527 9.102 17.922 1 94.44 157 TRP A CA 1
ATOM 1241 C C . TRP A 1 157 ? 3.412 8.258 17.312 1 94.44 157 TRP A C 1
ATOM 1243 O O . TRP A 1 157 ? 3.566 7.703 16.219 1 94.44 157 TRP A O 1
ATOM 1253 N N . ASP A 1 158 ? 2.312 8.305 18 1 92.75 158 ASP A N 1
ATOM 1254 C CA . ASP A 1 158 ? 1.199 7.422 17.672 1 92.75 158 ASP A CA 1
ATOM 1255 C C . ASP A 1 158 ? 0.695 7.688 16.25 1 92.75 158 ASP A C 1
ATOM 1257 O O . ASP A 1 158 ? 0.543 8.844 15.844 1 92.75 158 ASP A O 1
ATOM 1261 N N . LEU A 1 159 ? 0.516 6.594 15.523 1 89.44 159 LEU A N 1
ATOM 1262 C CA . LEU A 1 159 ? -0.006 6.699 14.164 1 89.44 159 LEU A CA 1
ATOM 1263 C C . LEU A 1 159 ? -1.343 7.434 14.156 1 89.44 159 LEU A C 1
ATOM 1265 O O . LEU A 1 159 ? -1.645 8.172 13.211 1 89.44 159 LEU A O 1
ATOM 1269 N N . GLY A 1 160 ? -2.188 7.289 15.188 1 90.88 160 GLY A N 1
ATOM 1270 C CA . GLY A 1 160 ? -3.494 7.922 15.281 1 90.88 160 GLY A CA 1
ATOM 1271 C C . GLY A 1 160 ? -3.428 9.438 15.242 1 90.88 160 GLY A C 1
ATOM 1272 O O . GLY A 1 160 ? -4.414 10.102 14.906 1 90.88 160 GLY A O 1
ATOM 1273 N N . GLU A 1 161 ? -2.289 10 15.562 1 94.5 161 GLU A N 1
ATOM 1274 C CA . GLU A 1 161 ? -2.125 11.453 15.539 1 94.5 161 GLU A CA 1
ATOM 1275 C C . GLU A 1 161 ? -2.123 11.984 14.109 1 94.5 161 GLU A C 1
ATOM 1277 O O . GLU A 1 161 ? -2.262 13.188 13.883 1 94.5 161 GLU A O 1
ATOM 1282 N N . GLN A 1 162 ? -2.055 11.133 13.156 1 94.62 162 GLN A N 1
ATOM 1283 C CA . GLN A 1 162 ? -2.133 11.5 11.75 1 94.62 162 GLN A CA 1
ATOM 1284 C C . GLN A 1 162 ? -3.453 12.203 11.438 1 94.62 162 GLN A C 1
ATOM 1286 O O . GLN A 1 162 ? -3.52 13.039 10.539 1 94.62 162 GLN A O 1
ATOM 1291 N N . GLN A 1 163 ? -4.496 11.898 12.188 1 95 163 GLN A N 1
ATOM 1292 C CA . GLN A 1 163 ? -5.797 12.531 11.977 1 95 163 GLN A CA 1
ATOM 1293 C C . GLN A 1 163 ? -5.715 14.039 12.188 1 95 163 GLN A C 1
ATOM 1295 O O . GLN A 1 163 ? -6.41 14.805 11.508 1 95 163 GLN A O 1
ATOM 1300 N N . LYS A 1 164 ? -4.941 14.445 13.117 1 97.56 164 LYS A N 1
ATOM 1301 C CA . LYS A 1 164 ? -4.762 15.875 13.352 1 97.56 164 LYS A CA 1
ATOM 1302 C C . LYS A 1 164 ? -4.121 16.562 12.148 1 97.56 164 LYS A C 1
ATOM 1304 O O . LYS A 1 164 ? -4.512 17.672 11.773 1 97.56 164 LYS A O 1
ATOM 1309 N N . ILE A 1 165 ? -3.174 15.867 11.555 1 97.88 165 ILE A N 1
ATOM 1310 C CA . ILE A 1 165 ? -2.521 16.406 10.367 1 97.88 165 ILE A CA 1
ATOM 1311 C C . ILE A 1 165 ? -3.535 16.531 9.234 1 97.88 165 ILE A C 1
ATOM 1313 O O . ILE A 1 165 ? -3.596 17.547 8.547 1 97.88 165 ILE A O 1
ATOM 1317 N N . PHE A 1 166 ? -4.336 15.523 9.078 1 97.75 166 PHE A N 1
ATOM 1318 C CA . PHE A 1 166 ? -5.352 15.516 8.031 1 97.75 166 PHE A CA 1
ATOM 1319 C C . PHE A 1 166 ? -6.312 16.688 8.203 1 97.75 166 PHE A C 1
ATOM 1321 O O . PHE A 1 166 ? -6.699 17.328 7.223 1 97.75 166 PHE A O 1
ATOM 1328 N N . ARG A 1 167 ? -6.688 16.922 9.406 1 97.25 167 ARG A N 1
ATOM 1329 C CA . ARG A 1 167 ? -7.609 18.016 9.695 1 97.25 167 ARG A CA 1
ATOM 1330 C C . ARG A 1 167 ? -6.957 19.359 9.422 1 97.25 167 ARG A C 1
ATOM 1332 O O . ARG A 1 167 ? -7.559 20.234 8.781 1 97.25 167 ARG A O 1
ATOM 1339 N N . LEU A 1 168 ? -5.797 19.531 9.891 1 98.5 168 LEU A N 1
ATOM 1340 C CA . LEU A 1 168 ? -5.094 20.797 9.742 1 98.5 168 LEU A CA 1
ATOM 1341 C C . LEU A 1 168 ? -4.887 21.141 8.273 1 98.5 168 LEU A C 1
ATOM 1343 O O . LEU A 1 168 ? -5.047 22.281 7.871 1 98.5 168 LEU A O 1
ATOM 1347 N N . LEU A 1 169 ? -4.625 20.156 7.473 1 98.44 169 LEU A N 1
ATOM 1348 C CA . LEU A 1 169 ? -4.262 20.375 6.078 1 98.44 169 LEU A CA 1
ATOM 1349 C C . LEU A 1 169 ? -5.473 20.219 5.168 1 98.44 169 LEU A C 1
ATOM 1351 O O . LEU A 1 169 ? -5.41 20.531 3.977 1 98.44 169 LEU A O 1
ATOM 1355 N N . ASN A 1 170 ? -6.551 19.734 5.75 1 98.19 170 ASN A N 1
ATOM 1356 C CA . ASN A 1 170 ? -7.723 19.406 4.945 1 98.19 170 ASN A CA 1
ATOM 1357 C C . ASN A 1 170 ? -7.344 18.547 3.734 1 98.19 170 ASN A C 1
ATOM 1359 O O . ASN A 1 170 ? -7.703 18.875 2.602 1 98.19 170 ASN A O 1
ATOM 1363 N N . CYS A 1 171 ? -6.707 17.422 4.016 1 97.69 171 CYS A N 1
ATOM 1364 C CA . CYS A 1 171 ? -6.086 16.578 3.004 1 97.69 171 CYS A CA 1
ATOM 1365 C C . CYS A 1 171 ? -7.113 16.078 2 1 97.69 171 CYS A C 1
ATOM 1367 O O . CYS A 1 171 ? -6.859 16.078 0.794 1 97.69 171 CYS A O 1
ATOM 1369 N N . PRO A 1 172 ? -8.375 15.648 2.404 1 95.62 172 PRO A N 1
ATOM 1370 C CA . PRO A 1 172 ? -9.328 15.164 1.407 1 95.62 172 PRO A CA 1
ATOM 1371 C C . PRO A 1 172 ? -9.695 16.219 0.372 1 95.62 172 PRO A C 1
ATOM 1373 O O . PRO A 1 172 ? -9.719 15.938 -0.828 1 95.62 172 PRO A O 1
ATOM 1376 N N . LYS A 1 173 ? -9.883 17.422 0.789 1 97 173 LYS A N 1
ATOM 1377 C CA . LYS A 1 173 ? -10.289 18.516 -0.101 1 97 173 LYS A CA 1
ATOM 1378 C C . LYS A 1 173 ? -9.109 19.016 -0.922 1 97 173 LYS A C 1
ATOM 1380 O O . LYS A 1 173 ? -9.258 19.359 -2.098 1 97 173 LYS A O 1
ATOM 1385 N N . THR A 1 174 ? -7.855 19.078 -0.376 1 97.81 174 THR A N 1
ATOM 1386 C CA . THR A 1 174 ? -6.719 19.75 -1 1 97.81 174 THR A CA 1
ATOM 1387 C C . THR A 1 174 ? -6.012 18.812 -1.979 1 97.81 174 THR A C 1
ATOM 1389 O O . THR A 1 174 ? -5.637 19.234 -3.076 1 97.81 174 THR A O 1
ATOM 1392 N N . ILE A 1 175 ? -5.863 17.531 -1.586 1 97.31 175 ILE A N 1
ATOM 1393 C CA . ILE A 1 175 ? -5.055 16.672 -2.447 1 97.31 175 ILE A CA 1
ATOM 1394 C C . ILE A 1 175 ? -5.75 15.328 -2.633 1 97.31 175 ILE A C 1
ATOM 1396 O O . ILE A 1 175 ? -5.156 14.383 -3.166 1 97.31 175 ILE A O 1
ATOM 1400 N N . GLY A 1 176 ? -6.957 15.203 -2.15 1 94.69 176 GLY A N 1
ATOM 1401 C CA . GLY A 1 176 ? -7.703 13.977 -2.355 1 94.69 176 GLY A CA 1
ATOM 1402 C C . GLY A 1 176 ? -7.188 12.82 -1.52 1 94.69 176 GLY A C 1
ATOM 1403 O O . GLY A 1 176 ? -7.34 11.656 -1.9 1 94.69 176 GLY A O 1
ATOM 1404 N N . LEU A 1 177 ? -6.582 13.047 -0.455 1 95.62 177 LEU A N 1
ATOM 1405 C CA . LEU A 1 177 ? -6.012 12.055 0.448 1 95.62 177 LEU A CA 1
ATOM 1406 C C . LEU A 1 177 ? -6.922 11.828 1.65 1 95.62 177 LEU A C 1
ATOM 1408 O O . LEU A 1 177 ? -7.254 12.773 2.371 1 95.62 177 LEU A O 1
ATOM 1412 N N . THR A 1 178 ? -7.34 10.586 1.825 1 92.81 178 THR A N 1
ATOM 1413 C CA . THR A 1 178 ? -8.266 10.258 2.9 1 92.81 178 THR A CA 1
ATOM 1414 C C . THR A 1 178 ? -7.688 9.172 3.801 1 92.81 178 THR A C 1
ATOM 1416 O O . THR A 1 178 ? -6.66 8.57 3.475 1 92.81 178 THR A O 1
ATOM 1419 N N . LEU A 1 179 ? -8.297 9.016 5.02 1 89.19 179 LEU A N 1
ATOM 1420 C CA . LEU A 1 179 ? -7.977 7.93 5.945 1 89.19 179 LEU A CA 1
ATOM 1421 C C . LEU A 1 179 ? -9.102 6.906 5.988 1 89.19 179 LEU A C 1
ATOM 1423 O O . LEU A 1 179 ? -10.281 7.273 6.047 1 89.19 179 LEU A O 1
ATOM 1427 N N . THR A 1 180 ? -8.648 5.66 5.836 1 80.56 180 THR A N 1
ATOM 1428 C CA . THR A 1 180 ? -9.625 4.602 6.066 1 80.56 180 THR A CA 1
ATOM 1429 C C . THR A 1 180 ? -9.961 4.492 7.551 1 80.56 180 THR A C 1
ATOM 1431 O O . THR A 1 180 ? -9.352 5.168 8.383 1 80.56 180 THR A O 1
ATOM 1434 N N . ALA A 1 181 ? -11.008 3.609 7.891 1 71.56 181 ALA A N 1
ATOM 1435 C CA . ALA A 1 181 ? -11.406 3.385 9.273 1 71.56 181 ALA A CA 1
ATOM 1436 C C . ALA A 1 181 ? -10.234 2.879 10.109 1 71.56 181 ALA A C 1
ATOM 1438 O O . ALA A 1 181 ? -10.141 3.172 11.305 1 71.56 181 ALA A O 1
ATOM 1439 N N . GLY A 1 182 ? -9.273 2.186 9.508 1 69.75 182 GLY A N 1
ATOM 1440 C CA . GLY A 1 182 ? -8.109 1.669 10.219 1 69.75 182 GLY A CA 1
ATOM 1441 C C . GLY A 1 182 ? -6.938 2.631 10.227 1 69.75 182 GLY A C 1
ATOM 1442 O O . GLY A 1 182 ? -5.867 2.307 10.75 1 69.75 182 GLY A O 1
ATOM 1443 N N . GLY A 1 183 ? -7.168 3.859 9.672 1 78.81 183 GLY A N 1
ATOM 1444 C CA . GLY A 1 183 ? -6.129 4.875 9.719 1 78.81 183 GLY A CA 1
ATOM 1445 C C . GLY A 1 183 ? -5.145 4.77 8.57 1 78.81 183 GLY A C 1
ATOM 1446 O O . GLY A 1 183 ? -4.074 5.379 8.602 1 78.81 183 GLY A O 1
ATOM 1447 N N . ILE A 1 184 ? -5.477 4.004 7.625 1 83.38 184 ILE A N 1
ATOM 1448 C CA . ILE A 1 184 ? -4.613 3.854 6.457 1 83.38 184 ILE A CA 1
ATOM 1449 C C . ILE A 1 184 ? -4.953 4.926 5.426 1 83.38 184 ILE A C 1
ATOM 1451 O O . ILE A 1 184 ? -6.129 5.23 5.203 1 83.38 184 ILE A O 1
ATOM 1455 N N . MET A 1 185 ? -3.943 5.387 4.824 1 92 185 MET A N 1
ATOM 1456 C CA . MET A 1 185 ? -4.125 6.465 3.854 1 92 185 MET A CA 1
ATOM 1457 C C . MET A 1 185 ? -4.57 5.91 2.504 1 92 185 MET A C 1
ATOM 1459 O O . MET A 1 185 ? -4.098 4.855 2.072 1 92 185 MET A O 1
ATOM 1463 N N . ALA A 1 186 ? -5.492 6.574 1.904 1 91.25 186 ALA A N 1
ATOM 1464 C CA . ALA A 1 186 ? -5.926 6.363 0.525 1 91.25 186 ALA A CA 1
ATOM 1465 C C . ALA A 1 186 ? -5.855 7.66 -0.276 1 91.25 186 ALA A C 1
ATOM 1467 O O . ALA A 1 186 ? -6.547 8.633 0.04 1 91.25 186 ALA A O 1
ATOM 1468 N N . PRO A 1 187 ? -4.93 7.66 -1.28 1 93.06 187 PRO A N 1
ATOM 1469 C CA . PRO A 1 187 ? -4.109 6.609 -1.893 1 93.06 187 PRO A CA 1
ATOM 1470 C C . PRO A 1 187 ? -3.01 6.102 -0.964 1 93.06 187 PRO A C 1
ATOM 1472 O O . PRO A 1 187 ? -2.6 6.812 -0.041 1 93.06 187 PRO A O 1
ATOM 1475 N N . THR A 1 188 ? -2.455 4.902 -1.263 1 91.75 188 THR A N 1
ATOM 1476 C CA . THR A 1 188 ? -1.606 4.184 -0.317 1 91.75 188 THR A CA 1
ATOM 1477 C C . THR A 1 188 ? -0.178 4.719 -0.361 1 91.75 188 THR A C 1
ATOM 1479 O O . THR A 1 188 ? 0.528 4.699 0.65 1 91.75 188 THR A O 1
ATOM 1482 N N . LYS A 1 189 ? 0.288 5.086 -1.54 1 93.94 189 LYS A N 1
ATOM 1483 C CA . LYS A 1 189 ? 1.628 5.66 -1.609 1 93.94 189 LYS A CA 1
ATOM 1484 C C . LYS A 1 189 ? 1.598 7.164 -1.338 1 93.94 189 LYS A C 1
ATOM 1486 O O . LYS A 1 189 ? 1.694 7.969 -2.266 1 93.94 189 LYS A O 1
ATOM 1491 N N . SER A 1 190 ? 1.429 7.418 -0.077 1 95.56 190 SER A N 1
ATOM 1492 C CA . SER A 1 190 ? 1.265 8.758 0.476 1 95.56 190 SER A CA 1
ATOM 1493 C C . SER A 1 190 ? 2.053 8.922 1.771 1 95.56 190 SER A C 1
ATOM 1495 O O . SER A 1 190 ? 2.428 7.934 2.406 1 95.56 190 SER A O 1
ATOM 1497 N N . VAL A 1 191 ? 2.436 10.125 2.059 1 95.69 191 VAL A N 1
ATOM 1498 C CA . VAL A 1 191 ? 3.215 10.438 3.252 1 95.69 191 VAL A CA 1
ATOM 1499 C C . VAL A 1 191 ? 2.662 11.695 3.916 1 95.69 191 VAL A C 1
ATOM 1501 O O . VAL A 1 191 ? 2.324 12.672 3.236 1 95.69 191 VAL A O 1
ATOM 1504 N N . THR A 1 192 ? 2.447 11.641 5.207 1 97.06 192 THR A N 1
ATOM 1505 C CA . THR A 1 192 ? 2.32 12.828 6.035 1 97.06 192 THR A CA 1
ATOM 1506 C C . THR A 1 192 ? 3.502 12.953 6.992 1 97.06 192 THR A C 1
ATOM 1508 O O . THR A 1 192 ? 3.984 11.953 7.52 1 97.06 192 THR A O 1
ATOM 1511 N N . ALA A 1 193 ? 4.02 14.164 7.148 1 97.31 193 ALA A N 1
ATOM 1512 C CA . ALA A 1 193 ? 5.203 14.352 7.984 1 97.31 193 ALA A CA 1
ATOM 1513 C C . ALA A 1 193 ? 5.359 15.805 8.398 1 97.31 193 ALA A C 1
ATOM 1515 O O . ALA A 1 193 ? 4.621 16.672 7.938 1 97.31 193 ALA A O 1
ATOM 1516 N N . VAL A 1 194 ? 6.301 15.977 9.336 1 98 194 VAL A N 1
ATOM 1517 C CA . VAL A 1 194 ? 6.762 17.312 9.727 1 98 194 VAL A CA 1
ATOM 1518 C C . VAL A 1 194 ? 8.258 17.438 9.422 1 98 194 VAL A C 1
ATOM 1520 O O . VAL A 1 194 ? 8.984 16.453 9.406 1 98 194 VAL A O 1
ATOM 1523 N N . ILE A 1 195 ? 8.609 18.672 9.094 1 96.88 195 ILE A N 1
ATOM 1524 C CA . ILE A 1 195 ? 10 19.109 9.039 1 96.88 195 ILE A CA 1
ATOM 1525 C C . ILE A 1 195 ? 10.211 20.281 9.992 1 96.88 195 ILE A C 1
ATOM 1527 O O . ILE A 1 195 ? 9.625 21.344 9.797 1 96.88 195 ILE A O 1
ATOM 1531 N N . GLY A 1 196 ? 11.047 20.047 10.945 1 97.5 196 GLY A N 1
ATOM 1532 C CA . GLY A 1 196 ? 11.352 21.125 11.875 1 97.5 196 GLY A CA 1
ATOM 1533 C C . GLY A 1 196 ? 12.195 22.219 11.258 1 97.5 196 GLY A C 1
ATOM 1534 O O . GLY A 1 196 ? 13.023 21.953 10.383 1 97.5 196 GLY A O 1
ATOM 1535 N N . ILE A 1 197 ? 11.93 23.406 11.758 1 96.19 197 ILE A N 1
ATOM 1536 C CA . ILE A 1 197 ? 12.688 24.578 11.336 1 96.19 197 ILE A CA 1
ATOM 1537 C C . ILE A 1 197 ? 13.273 25.281 12.555 1 96.19 197 ILE A C 1
ATOM 1539 O O . ILE A 1 197 ? 12.547 25.672 13.477 1 96.19 197 ILE A O 1
ATOM 1543 N N . ASP A 1 198 ? 14.555 25.344 12.516 1 95.19 198 ASP A N 1
ATOM 1544 C CA . ASP A 1 198 ? 15.281 26.203 13.438 1 95.19 198 ASP A CA 1
ATOM 1545 C C . ASP A 1 198 ? 15.641 27.531 12.781 1 95.19 198 ASP A C 1
ATOM 1547 O O . ASP A 1 198 ? 16.531 27.594 11.938 1 95.19 198 ASP A O 1
ATOM 1551 N N . ARG A 1 199 ? 15.008 28.641 13.234 1 93.19 199 ARG A N 1
ATOM 1552 C CA . ARG A 1 199 ? 15.164 29.953 12.609 1 93.19 199 ARG A CA 1
ATOM 1553 C C . ARG A 1 199 ? 16.188 30.797 13.359 1 93.19 199 ARG A C 1
ATOM 1555 O O . ARG A 1 199 ? 16.344 31.984 13.078 1 93.19 199 ARG A O 1
ATOM 1562 N N . SER A 1 200 ? 16.781 30.391 14.328 1 87.06 200 SER A N 1
ATOM 1563 C CA . SER A 1 200 ? 17.688 31.156 15.18 1 87.06 200 SER A CA 1
ATOM 1564 C C . SER A 1 200 ? 18.938 31.578 14.414 1 87.06 200 SER A C 1
ATOM 1566 O O . SER A 1 200 ? 19.594 32.562 14.797 1 87.06 200 SER A O 1
ATOM 1568 N N . GLY A 1 201 ? 19.156 31.141 13.305 1 74.19 201 GLY A N 1
ATOM 1569 C CA . GLY A 1 201 ? 20.359 31.5 12.57 1 74.19 201 GLY A CA 1
ATOM 1570 C C . GLY A 1 201 ? 21.625 31 13.234 1 74.19 201 GLY A C 1
ATOM 1571 O O . GLY A 1 201 ? 22.734 31.266 12.75 1 74.19 201 GLY A O 1
ATOM 1572 N N . LYS A 1 202 ? 21.562 30.578 14.461 1 67.06 202 LYS A N 1
ATOM 1573 C CA . LYS A 1 202 ? 22.766 30.109 15.156 1 67.06 202 LYS A CA 1
ATOM 1574 C C . LYS A 1 202 ? 23.375 28.906 14.445 1 67.06 202 LYS A C 1
ATOM 1576 O O . LYS A 1 202 ? 22.656 28.141 13.781 1 67.06 202 LYS A O 1
ATOM 1581 N N . GLU A 1 203 ? 24.594 29.141 14.195 1 59.44 203 GLU A N 1
ATOM 1582 C CA . GLU A 1 203 ? 25.312 28.047 13.555 1 59.44 203 GLU A CA 1
ATOM 1583 C C . GLU A 1 203 ? 24.922 26.703 14.141 1 59.44 203 GLU A C 1
ATOM 1585 O O . GLU A 1 203 ? 24.688 26.578 15.344 1 59.44 203 GLU A O 1
ATOM 1590 N N . PRO A 1 204 ? 24.406 26 13.289 1 54.12 204 PRO A N 1
ATOM 1591 C CA . PRO A 1 204 ? 24.016 24.688 13.805 1 54.12 204 PRO A CA 1
ATOM 1592 C C . PRO A 1 204 ? 25 24.125 14.82 1 54.12 204 PRO A C 1
ATOM 1594 O O . PRO A 1 204 ? 26.203 24.359 14.703 1 54.12 204 PRO A O 1
ATOM 1597 N N . ARG A 1 205 ? 24.688 24.109 16.125 1 43.44 205 ARG A N 1
ATOM 1598 C CA . ARG A 1 205 ? 25.594 23.391 17 1 43.44 205 ARG A CA 1
ATOM 1599 C C . ARG A 1 205 ? 26.297 22.266 16.25 1 43.44 205 ARG A C 1
ATOM 1601 O O . ARG A 1 205 ? 25.766 21.75 15.25 1 43.44 205 ARG A O 1
ATOM 1608 N N . GLU A 1 206 ? 27.734 22.25 16.312 1 39.38 206 GLU A N 1
ATOM 1609 C CA . GLU A 1 206 ? 28.578 21.281 15.625 1 39.38 206 GLU A CA 1
ATOM 1610 C C . GLU A 1 206 ? 27.812 20.016 15.281 1 39.38 206 GLU A C 1
ATOM 1612 O O . GLU A 1 206 ? 28.141 19.312 14.312 1 39.38 206 GLU A O 1
ATOM 1617 N N . THR A 1 207 ? 27 19.594 16.266 1 36.47 207 THR A N 1
ATOM 1618 C CA . THR A 1 207 ? 26.656 18.172 16.156 1 36.47 207 THR A CA 1
ATOM 1619 C C . THR A 1 207 ? 25.734 17.922 14.969 1 36.47 207 THR A C 1
ATOM 1621 O O . THR A 1 207 ? 25.672 16.797 14.461 1 36.47 207 THR A O 1
ATOM 1624 N N . GLU A 1 208 ? 24.703 18.906 14.711 1 36.53 208 GLU A N 1
ATOM 1625 C CA . GLU A 1 208 ? 23.531 18.391 14.023 1 36.53 208 GLU A CA 1
ATOM 1626 C C . GLU A 1 208 ? 23.625 18.641 12.516 1 36.53 208 GLU A C 1
ATOM 1628 O O . GLU A 1 208 ? 22.641 18.469 11.797 1 36.53 208 GLU A O 1
ATOM 1633 N N . MET A 1 209 ? 24.719 19.344 12.016 1 34.62 209 MET A N 1
ATOM 1634 C CA . MET A 1 209 ? 24.625 19.734 10.609 1 34.62 209 MET A CA 1
ATOM 1635 C C . MET A 1 209 ? 24.531 18.516 9.703 1 34.62 209 MET A C 1
ATOM 1637 O O . MET A 1 209 ? 25.344 18.359 8.789 1 34.62 209 MET A O 1
ATOM 1641 N N . GLY A 1 210 ? 24.297 17.266 10.141 1 31.89 210 GLY A N 1
ATOM 1642 C CA . GLY A 1 210 ? 24.562 16.25 9.141 1 31.89 210 GLY A CA 1
ATOM 1643 C C . GLY A 1 210 ? 23.812 16.469 7.84 1 31.89 210 GLY A C 1
ATOM 1644 O O . GLY A 1 210 ? 22.719 17.031 7.844 1 31.89 210 GLY A O 1
ATOM 1645 N N . ARG A 1 211 ? 24.469 16.781 6.715 1 34.19 211 ARG A N 1
ATOM 1646 C CA . ARG A 1 211 ? 24.094 16.922 5.309 1 34.19 211 ARG A CA 1
ATOM 1647 C C . ARG A 1 211 ? 23.109 15.82 4.895 1 34.19 211 ARG A C 1
ATOM 1649 O O . ARG A 1 211 ? 23.516 14.672 4.676 1 34.19 211 ARG A O 1
ATOM 1656 N N . CYS A 1 212 ? 22.094 15.469 5.34 1 37.91 212 CYS A N 1
ATOM 1657 C CA . CYS A 1 212 ? 21.422 14.367 4.652 1 37.91 212 CYS A CA 1
ATOM 1658 C C . CYS A 1 212 ? 21.438 14.57 3.143 1 37.91 212 CYS A C 1
ATOM 1660 O O . CYS A 1 212 ? 20.703 13.906 2.414 1 37.91 212 CYS A O 1
ATOM 1662 N N . GLY A 1 213 ? 21.922 15.562 2.32 1 34.97 213 GLY A N 1
ATOM 1663 C CA . GLY A 1 213 ? 22.203 15.422 0.902 1 34.97 213 GLY A CA 1
ATOM 1664 C C . GLY A 1 213 ? 23.234 14.336 0.607 1 34.97 213 GLY A C 1
ATOM 1665 O O . GLY A 1 213 ? 23.891 13.836 1.519 1 34.97 213 GLY A O 1
ATOM 1666 N N . LYS A 1 214 ? 24.016 13.555 -0.501 1 37.81 214 LYS A N 1
ATOM 1667 C CA . LYS A 1 214 ? 24.938 12.422 -0.528 1 37.81 214 LYS A CA 1
ATOM 1668 C C . LYS A 1 214 ? 26.062 12.602 0.476 1 37.81 214 LYS A C 1
ATOM 1670 O O . LYS A 1 214 ? 27.062 11.867 0.447 1 37.81 214 LYS A O 1
ATOM 1675 N N . LYS A 1 215 ? 26.422 13.547 1.179 1 34.97 215 LYS A N 1
ATOM 1676 C CA . LYS A 1 215 ? 27.625 13.367 1.987 1 34.97 215 LYS A CA 1
ATOM 1677 C C . LYS A 1 215 ? 27.406 12.312 3.072 1 34.97 215 LYS A C 1
ATOM 1679 O O . LYS A 1 215 ? 26.266 12.008 3.426 1 34.97 215 LYS A O 1
ATOM 1684 N N . ASN A 1 216 ? 28.219 11.273 3.891 1 40.25 216 ASN A N 1
ATOM 1685 C CA . ASN A 1 216 ? 28.203 10.195 4.879 1 40.25 216 ASN A CA 1
ATOM 1686 C C . ASN A 1 216 ? 27.266 10.516 6.035 1 40.25 216 ASN A C 1
ATOM 1688 O O . ASN A 1 216 ? 27.703 10.867 7.129 1 40.25 216 ASN A O 1
ATOM 1692 N N . LYS A 1 217 ? 26.016 11.047 5.82 1 45.03 217 LYS A N 1
ATOM 1693 C CA . LYS A 1 217 ? 25.172 11.836 6.715 1 45.03 217 LYS A CA 1
ATOM 1694 C C . LYS A 1 217 ? 24.438 10.938 7.699 1 45.03 217 LYS A C 1
ATOM 1696 O O . LYS A 1 217 ? 23.922 11.414 8.711 1 45.03 217 LYS A O 1
ATOM 1701 N N . CYS A 1 218 ? 24.031 9.586 7.387 1 55.06 218 CYS A N 1
ATOM 1702 C CA . CYS A 1 218 ? 23.297 8.781 8.359 1 55.06 218 CYS A CA 1
ATOM 1703 C C . CYS A 1 218 ? 24 8.773 9.711 1 55.06 218 CYS A C 1
ATOM 1705 O O . CYS A 1 218 ? 23.344 8.711 10.75 1 55.06 218 CYS A O 1
ATOM 1707 N N . ALA A 1 219 ? 25.266 8.742 9.68 1 48.06 219 ALA A N 1
ATOM 1708 C CA . ALA A 1 219 ? 26.031 8.57 10.914 1 48.06 219 ALA A CA 1
ATOM 1709 C C . ALA A 1 219 ? 25.781 9.727 11.875 1 48.06 219 ALA A C 1
ATOM 1711 O O . ALA A 1 219 ? 25.781 9.547 13.094 1 48.06 219 ALA A O 1
ATOM 1712 N N . ALA A 1 220 ? 25.328 10.797 11.281 1 44.81 220 ALA A N 1
ATOM 1713 C CA . ALA A 1 220 ? 25.156 11.977 12.133 1 44.81 220 ALA A CA 1
ATOM 1714 C C . ALA A 1 220 ? 23.688 12.211 12.461 1 44.81 220 ALA A C 1
ATOM 1716 O O . ALA A 1 220 ? 23.359 13.047 13.312 1 44.81 220 ALA A O 1
ATOM 1717 N N . CYS A 1 221 ? 22.844 11.516 11.656 1 51.5 221 CYS A N 1
ATOM 1718 C CA . CYS A 1 221 ? 21.406 11.648 11.867 1 51.5 221 CYS A CA 1
ATOM 1719 C C . CYS A 1 221 ? 20.984 11 13.188 1 51.5 221 CYS A C 1
ATOM 1721 O O . CYS A 1 221 ? 21.375 9.867 13.477 1 51.5 221 CYS A O 1
ATOM 1723 N N . GLY A 1 222 ? 20.5 11.68 14.148 1 48.28 222 GLY A N 1
ATOM 1724 C CA . GLY A 1 222 ? 20.062 11.219 15.461 1 48.28 222 GLY A CA 1
ATOM 1725 C C . GLY A 1 222 ? 18.891 10.25 15.391 1 48.28 222 GLY A C 1
ATOM 1726 O O . GLY A 1 222 ? 18.531 9.633 16.391 1 48.28 222 GLY A O 1
ATOM 1727 N N . ASN A 1 223 ? 18.297 10.289 14.094 1 50.06 223 ASN A N 1
ATOM 1728 C CA . ASN A 1 223 ? 17.234 9.297 13.977 1 50.06 223 ASN A CA 1
ATOM 1729 C C . ASN A 1 223 ? 17.781 7.902 13.711 1 50.06 223 ASN A C 1
ATOM 1731 O O . ASN A 1 223 ? 17.859 7.473 12.562 1 50.06 223 ASN A O 1
ATOM 1735 N N . VAL A 1 224 ? 18.266 7.285 14.812 1 53.56 224 VAL A N 1
ATOM 1736 C CA . VAL A 1 224 ? 18.953 6 14.734 1 53.56 224 VAL A CA 1
ATOM 1737 C C . VAL A 1 224 ? 18 4.941 14.172 1 53.56 224 VAL A C 1
ATOM 1739 O O . VAL A 1 224 ? 18.438 3.91 13.664 1 53.56 224 VAL A O 1
ATOM 1742 N N . ASP A 1 225 ? 16.734 5.293 14.211 1 51.62 225 ASP A N 1
ATOM 1743 C CA . ASP A 1 225 ? 15.75 4.289 13.797 1 51.62 225 ASP A CA 1
ATOM 1744 C C . ASP A 1 225 ? 15.172 4.617 12.422 1 51.62 225 ASP A C 1
ATOM 1746 O O . ASP A 1 225 ? 14.102 4.129 12.062 1 51.62 225 ASP A O 1
ATOM 1750 N N . CYS A 1 226 ? 15.852 5.477 11.68 1 58.22 226 CYS A N 1
ATOM 1751 C CA . CYS A 1 226 ? 15.398 5.91 10.359 1 58.22 226 CYS A CA 1
ATOM 1752 C C . CYS A 1 226 ? 15.359 4.738 9.383 1 58.22 226 CYS A C 1
ATOM 1754 O O . CYS A 1 226 ? 16.375 4.059 9.18 1 58.22 226 CYS A O 1
ATOM 1756 N N . PRO A 1 227 ? 14.297 4.379 8.898 1 51.38 227 PRO A N 1
ATOM 1757 C CA . PRO A 1 227 ? 14.211 3.238 7.988 1 51.38 227 PRO A CA 1
ATOM 1758 C C . PRO A 1 227 ? 15.062 3.414 6.734 1 51.38 227 PRO A C 1
ATOM 1760 O O . PRO A 1 227 ? 15.352 2.439 6.039 1 51.38 227 PRO A O 1
ATOM 1763 N N . PHE A 1 228 ? 15.508 4.637 6.445 1 53.03 228 PHE A N 1
ATOM 1764 C CA . PHE A 1 228 ? 16.266 4.926 5.238 1 53.03 228 PHE A CA 1
ATOM 1765 C C . PHE A 1 228 ? 17.75 5.113 5.559 1 53.03 228 PHE A C 1
ATOM 1767 O O . PHE A 1 228 ? 18.516 5.562 4.711 1 53.03 228 PHE A O 1
ATOM 1774 N N . ARG A 1 229 ? 18.141 4.926 6.906 1 55.5 229 ARG A N 1
ATOM 1775 C CA . ARG A 1 229 ? 19.5 5.16 7.363 1 55.5 229 ARG A CA 1
ATOM 1776 C C . ARG A 1 229 ? 20.5 4.336 6.551 1 55.5 229 ARG A C 1
ATOM 1778 O O . ARG A 1 229 ? 20.328 3.127 6.391 1 55.5 229 ARG A O 1
ATOM 1785 N N . GLN A 1 230 ? 21.359 4.926 5.727 1 50.78 230 GLN A N 1
ATOM 1786 C CA . GLN A 1 230 ? 22.375 4.266 4.914 1 50.78 230 GLN A CA 1
ATOM 1787 C C . GLN A 1 230 ? 23.609 3.93 5.746 1 50.78 230 GLN A C 1
ATOM 1789 O O . GLN A 1 230 ? 24.156 4.797 6.434 1 50.78 230 GLN A O 1
ATOM 1794 N N . GLU A 1 231 ? 23.703 2.664 6.32 1 44.47 231 GLU A N 1
ATOM 1795 C CA . GLU A 1 231 ? 24.906 2.26 7.047 1 44.47 231 GLU A CA 1
ATOM 1796 C C . GLU A 1 231 ? 26.156 2.479 6.207 1 44.47 231 GLU A C 1
ATOM 1798 O O . GLU A 1 231 ? 26.12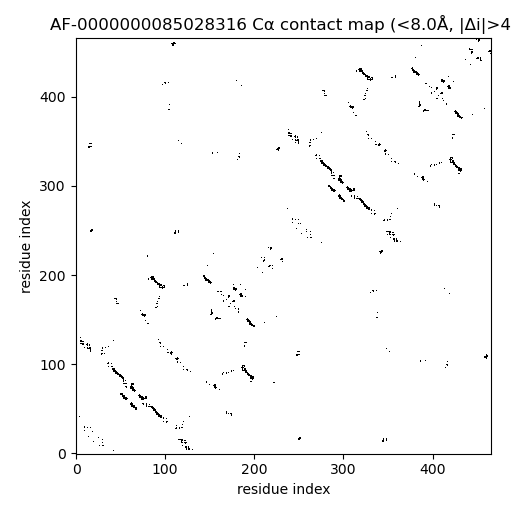5 2.332 4.984 1 44.47 231 GLU A O 1
ATOM 1803 N N . GLU A 1 232 ? 27.047 3.438 6.512 1 39.88 232 GLU A N 1
ATOM 1804 C CA . GLU A 1 232 ? 28.359 3.557 5.879 1 39.88 232 GLU A CA 1
ATOM 1805 C C . GLU A 1 232 ? 28.969 2.186 5.613 1 39.88 232 GLU A C 1
ATOM 1807 O O . GLU A 1 232 ? 28.984 1.325 6.5 1 39.88 232 GLU A O 1
ATOM 1812 N N . SER A 1 233 ? 28.938 1.663 4.332 1 35.44 233 SER A N 1
ATOM 1813 C CA . SER A 1 233 ? 29.906 0.603 4.051 1 35.44 233 SER A CA 1
ATOM 1814 C C . SER A 1 233 ? 31.328 1.045 4.379 1 35.44 233 SER A C 1
ATOM 1816 O O . SER A 1 233 ? 31.688 2.211 4.188 1 35.44 233 SER A O 1
ATOM 1818 N N . MET B 1 1 ? -15.594 -16.438 15.812 1 32.59 1 MET B N 1
ATOM 1819 C CA . MET B 1 1 ? -14.836 -16.5 14.562 1 32.59 1 MET B CA 1
ATOM 1820 C C . MET B 1 1 ? -13.477 -17.156 14.797 1 32.59 1 MET B C 1
ATOM 1822 O O . MET B 1 1 ? -12.695 -16.688 15.633 1 32.59 1 MET B O 1
ATOM 1826 N N . GLY B 1 2 ? -13.375 -18.469 14.711 1 40.66 2 GLY B N 1
ATOM 1827 C CA . GLY B 1 2 ? -12.336 -19.359 15.195 1 40.66 2 GLY B CA 1
ATOM 1828 C C . GLY B 1 2 ? -10.938 -18.859 14.883 1 40.66 2 GLY B C 1
ATOM 1829 O O . GLY B 1 2 ? -10.75 -18.031 13.984 1 40.66 2 GLY B O 1
ATOM 1830 N N . ASN B 1 3 ? -10.016 -18.562 15.898 1 46.41 3 ASN B N 1
ATOM 1831 C CA . ASN B 1 3 ? -8.578 -18.328 15.766 1 46.41 3 ASN B CA 1
ATOM 1832 C C . ASN B 1 3 ? -8.008 -19.062 14.547 1 46.41 3 ASN B C 1
ATOM 1834 O O . ASN B 1 3 ? -7.598 -20.219 14.648 1 46.41 3 ASN B O 1
ATOM 1838 N N . LEU B 1 4 ? -8.742 -18.953 13.375 1 53.25 4 LEU B N 1
ATOM 1839 C CA . LEU B 1 4 ? -8.188 -19.688 12.25 1 53.25 4 LEU B CA 1
ATOM 1840 C C . LEU B 1 4 ? -6.711 -19.359 12.055 1 53.25 4 LEU B C 1
ATOM 1842 O O . LEU B 1 4 ? -6.352 -18.188 11.906 1 53.25 4 LEU B O 1
ATOM 1846 N N . ARG B 1 5 ? -5.754 -20.219 12.633 1 74.62 5 ARG B N 1
ATOM 1847 C CA . ARG B 1 5 ? -4.305 -20.219 12.461 1 74.62 5 ARG B CA 1
ATOM 1848 C C . ARG B 1 5 ? -3.93 -20.328 10.984 1 74.62 5 ARG B C 1
ATOM 1850 O O . ARG B 1 5 ? -4.039 -21.406 10.391 1 74.62 5 ARG B O 1
ATOM 1857 N N . ILE B 1 6 ? -3.906 -19.25 10.227 1 90.44 6 ILE B N 1
ATOM 1858 C CA . ILE B 1 6 ? -3.422 -19.234 8.852 1 90.44 6 ILE B CA 1
ATOM 1859 C C . ILE B 1 6 ? -2.016 -19.828 8.789 1 90.44 6 ILE B C 1
ATOM 1861 O O . ILE B 1 6 ? -1.148 -19.469 9.594 1 90.44 6 ILE B O 1
ATOM 1865 N N . GLN B 1 7 ? -1.945 -20.891 7.969 1 90.62 7 GLN B N 1
ATOM 1866 C CA . GLN B 1 7 ? -0.628 -21.484 7.789 1 90.62 7 GLN B CA 1
ATOM 1867 C C . GLN B 1 7 ? 0.307 -20.547 7.035 1 90.62 7 GLN B C 1
ATOM 1869 O O . GLN B 1 7 ? -0.046 -20.031 5.969 1 90.62 7 GLN B O 1
ATOM 1874 N N . PHE B 1 8 ? 1.401 -20.312 7.676 1 93.75 8 PHE B N 1
ATOM 1875 C CA . PHE B 1 8 ? 2.383 -19.453 7.039 1 93.75 8 PHE B CA 1
ATOM 1876 C C . PHE B 1 8 ? 3.227 -20.219 6.035 1 93.75 8 PHE B C 1
ATOM 1878 O O . PHE B 1 8 ? 3.895 -21.203 6.395 1 93.75 8 PHE B O 1
ATOM 1885 N N . ASP B 1 9 ? 3.195 -19.828 4.703 1 92.06 9 ASP B N 1
ATOM 1886 C CA . ASP B 1 9 ? 4.016 -20.391 3.631 1 92.06 9 ASP B CA 1
ATOM 1887 C C . ASP B 1 9 ? 5.254 -19.531 3.385 1 92.06 9 ASP B C 1
ATOM 1889 O O . ASP B 1 9 ? 5.207 -18.578 2.602 1 92.06 9 ASP B O 1
ATOM 1893 N N . GLU B 1 10 ? 6.305 -19.891 4.008 1 93.44 10 GLU B N 1
ATOM 1894 C CA . GLU B 1 10 ? 7.555 -19.141 3.953 1 93.44 10 GLU B CA 1
ATOM 1895 C C . GLU B 1 10 ? 8.086 -19.062 2.525 1 93.44 10 GLU B C 1
ATOM 1897 O O . GLU B 1 10 ? 8.594 -18.016 2.105 1 93.44 10 GLU B O 1
ATOM 1902 N N . LYS B 1 11 ? 7.977 -20.172 1.771 1 89.44 11 LYS B N 1
ATOM 1903 C CA . LYS B 1 11 ? 8.461 -20.219 0.394 1 89.44 11 LYS B CA 1
ATOM 1904 C C . LYS B 1 11 ? 7.711 -19.219 -0.482 1 89.44 11 LYS B C 1
ATOM 1906 O O . LYS B 1 11 ? 8.32 -18.484 -1.264 1 89.44 11 LYS B O 1
ATOM 1911 N N . GLU B 1 12 ? 6.441 -19.219 -0.292 1 89.56 12 GLU B N 1
ATOM 1912 C CA . GLU B 1 12 ? 5.629 -18.266 -1.057 1 89.56 12 GLU B CA 1
ATOM 1913 C C . GLU B 1 12 ? 5.938 -16.828 -0.666 1 89.56 12 GLU B C 1
ATOM 1915 O O . GLU B 1 12 ? 6.004 -15.953 -1.525 1 89.56 12 GLU B O 1
ATOM 1920 N N . ALA B 1 13 ? 6.145 -16.578 0.59 1 93.25 13 ALA B N 1
ATOM 1921 C CA . ALA B 1 13 ? 6.488 -15.242 1.062 1 93.25 13 ALA B CA 1
ATOM 1922 C C . ALA B 1 13 ? 7.812 -14.773 0.467 1 93.25 13 ALA B C 1
ATOM 1924 O O . ALA B 1 13 ? 7.953 -13.609 0.078 1 93.25 13 ALA B O 1
ATOM 1925 N N . LEU B 1 14 ? 8.773 -15.695 0.429 1 88.56 14 LEU B N 1
ATOM 1926 C CA . LEU B 1 14 ? 10.078 -15.375 -0.139 1 88.56 14 LEU B CA 1
ATOM 1927 C C . LEU B 1 14 ? 9.961 -15.047 -1.624 1 88.56 14 LEU B C 1
ATOM 1929 O O . LEU B 1 14 ? 10.656 -14.164 -2.129 1 88.56 14 LEU B O 1
ATOM 1933 N N . ARG B 1 15 ? 9.062 -15.727 -2.326 1 84.5 15 ARG B N 1
ATOM 1934 C CA . ARG B 1 15 ? 8.805 -15.43 -3.73 1 84.5 15 ARG B CA 1
ATOM 1935 C C . ARG B 1 15 ? 8.219 -14.031 -3.895 1 84.5 15 ARG B C 1
ATOM 1937 O O . ARG B 1 15 ? 8.664 -13.266 -4.75 1 84.5 15 ARG B O 1
ATOM 1944 N N . TYR B 1 16 ? 7.273 -13.711 -3.062 1 86.31 16 TYR B N 1
ATOM 1945 C CA . TYR B 1 16 ? 6.668 -12.383 -3.098 1 86.31 16 TYR B CA 1
ATOM 1946 C C . TYR B 1 16 ? 7.695 -11.305 -2.781 1 86.31 16 TYR B C 1
ATOM 1948 O O . TYR B 1 16 ? 7.605 -10.188 -3.289 1 86.31 16 TYR B O 1
ATOM 1956 N N . PHE B 1 17 ? 8.688 -11.703 -1.943 1 85.94 17 PHE B N 1
ATOM 1957 C CA . PHE B 1 17 ? 9.734 -10.789 -1.508 1 85.94 17 PHE B CA 1
ATOM 1958 C C . PHE B 1 17 ? 10.797 -10.625 -2.59 1 85.94 17 PHE B C 1
ATOM 1960 O O . PHE B 1 17 ? 11.625 -9.711 -2.518 1 85.94 17 PHE B O 1
ATOM 1967 N N . GLY B 1 18 ? 10.734 -11.508 -3.662 1 78.06 18 GLY B N 1
ATOM 1968 C CA . GLY B 1 18 ? 11.703 -11.461 -4.742 1 78.06 18 GLY B CA 1
ATOM 1969 C C . GLY B 1 18 ? 13.047 -12.055 -4.363 1 78.06 18 GLY B C 1
ATOM 1970 O O . GLY B 1 18 ? 14.07 -11.719 -4.961 1 78.06 18 GLY B O 1
ATOM 1971 N N . ALA B 1 19 ? 13.047 -12.883 -3.342 1 81.94 19 ALA B N 1
ATOM 1972 C CA . ALA B 1 19 ? 14.289 -13.461 -2.855 1 81.94 19 ALA B CA 1
ATOM 1973 C C . ALA B 1 19 ? 14.734 -14.625 -3.74 1 81.94 19 ALA B C 1
ATOM 1975 O O . ALA B 1 19 ? 13.898 -15.367 -4.27 1 81.94 19 ALA B O 1
ATOM 1976 N N . ARG B 1 20 ? 15.883 -14.773 -3.883 1 77.38 20 ARG B N 1
ATOM 1977 C CA . ARG B 1 20 ? 16.438 -15.938 -4.574 1 77.38 20 ARG B CA 1
ATOM 1978 C C . ARG B 1 20 ? 16.422 -17.172 -3.674 1 77.38 20 ARG B C 1
ATOM 1980 O O . ARG B 1 20 ? 16.453 -17.047 -2.447 1 77.38 20 ARG B O 1
ATOM 1987 N N . PRO B 1 21 ? 16.359 -18.312 -4.465 1 78.88 21 PRO B N 1
ATOM 1988 C CA . PRO B 1 21 ? 16.469 -19.547 -3.68 1 78.88 21 PRO B CA 1
ATOM 1989 C C . PRO B 1 21 ? 17.734 -19.594 -2.826 1 78.88 21 PRO B C 1
ATOM 1991 O O . PRO B 1 21 ? 18.812 -19.234 -3.295 1 78.88 21 PRO B O 1
ATOM 1994 N N . GLY B 1 22 ? 17.609 -19.906 -1.613 1 82.06 22 GLY B N 1
ATOM 1995 C CA . GLY B 1 22 ? 18.75 -20.094 -0.73 1 82.06 22 GLY B CA 1
ATOM 1996 C C . GLY B 1 22 ? 19.203 -18.812 -0.056 1 82.06 22 GLY B C 1
ATOM 1997 O O . GLY B 1 22 ? 20.266 -18.766 0.573 1 82.06 22 GLY B O 1
ATOM 1998 N N . ASP B 1 23 ? 18.531 -17.719 -0.15 1 85 23 ASP B N 1
ATOM 1999 C CA . ASP B 1 23 ? 18.859 -16.438 0.483 1 85 23 ASP B CA 1
ATOM 2000 C C . ASP B 1 23 ? 18.453 -16.438 1.956 1 85 23 ASP B C 1
ATOM 2002 O O . ASP B 1 23 ? 17.328 -16.062 2.297 1 85 23 ASP B O 1
ATOM 2006 N N . ASP B 1 24 ? 19.438 -16.734 2.777 1 90 24 ASP B N 1
ATOM 2007 C CA . ASP B 1 24 ? 19.188 -16.922 4.203 1 90 24 ASP B CA 1
ATOM 2008 C C . ASP B 1 24 ? 18.797 -15.609 4.879 1 90 24 ASP B C 1
ATOM 2010 O O . ASP B 1 24 ? 17.984 -15.594 5.801 1 90 24 ASP B O 1
ATOM 2014 N N . GLN B 1 25 ? 19.406 -14.555 4.426 1 89.12 25 GLN B N 1
ATOM 2015 C CA . GLN B 1 25 ? 19.078 -13.258 5.008 1 89.12 25 GLN B CA 1
ATOM 2016 C C . GLN B 1 25 ? 17.625 -12.875 4.719 1 89.12 25 GLN B C 1
ATOM 2018 O O . GLN B 1 25 ? 16.938 -12.352 5.594 1 89.12 25 GLN B O 1
ATOM 2023 N N . ALA B 1 26 ? 17.234 -13.094 3.506 1 89.31 26 ALA B N 1
ATOM 2024 C CA . ALA B 1 26 ? 15.844 -12.836 3.137 1 89.31 26 ALA B CA 1
ATOM 2025 C C . ALA B 1 26 ? 14.891 -13.664 3.988 1 89.31 26 ALA B C 1
ATOM 2027 O O . ALA B 1 26 ? 13.836 -13.18 4.402 1 89.31 26 ALA B O 1
ATOM 2028 N N . LYS B 1 27 ? 15.297 -14.922 4.215 1 93.62 27 LYS B N 1
ATOM 2029 C CA . LYS B 1 27 ? 14.477 -15.82 5.023 1 93.62 27 LYS B CA 1
ATOM 2030 C C . LYS B 1 27 ? 14.281 -15.258 6.434 1 93.62 27 LYS B C 1
ATOM 2032 O O . LYS B 1 27 ? 13.164 -15.25 6.953 1 93.62 27 LYS B O 1
ATOM 2037 N N . VAL B 1 28 ? 15.289 -14.75 6.988 1 95 28 VAL B N 1
ATOM 2038 C CA . VAL B 1 28 ? 15.25 -14.203 8.344 1 95 28 VAL B CA 1
ATOM 2039 C C . VAL B 1 28 ? 14.352 -12.969 8.367 1 95 28 VAL B C 1
ATOM 2041 O O . VAL B 1 28 ? 13.531 -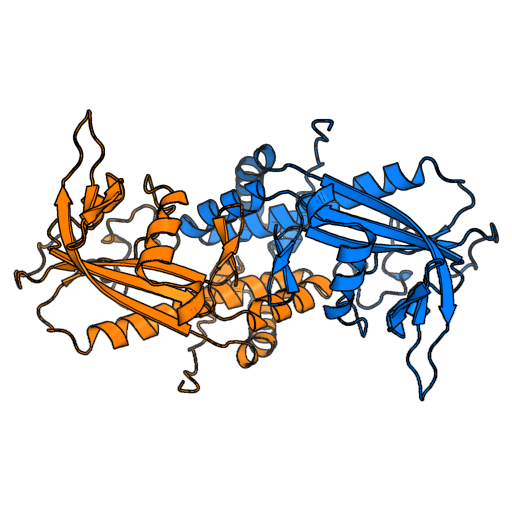12.805 9.273 1 95 28 VAL B O 1
ATOM 2044 N N . THR B 1 29 ? 14.508 -12.109 7.383 1 92.88 29 THR B N 1
ATOM 2045 C CA . THR B 1 29 ? 13.727 -10.875 7.293 1 92.88 29 THR B CA 1
ATOM 2046 C C . THR B 1 29 ? 12.242 -11.195 7.156 1 92.88 29 THR B C 1
ATOM 2048 O O . THR B 1 29 ? 11.406 -10.578 7.82 1 92.88 29 THR B O 1
ATOM 2051 N N . VAL B 1 30 ? 11.969 -12.164 6.395 1 94.19 30 VAL B N 1
ATOM 2052 C CA . VAL B 1 30 ? 10.594 -12.594 6.164 1 94.19 30 VAL B CA 1
ATOM 2053 C C . VAL B 1 30 ? 10.016 -13.203 7.441 1 94.19 30 VAL B C 1
ATOM 2055 O O . VAL B 1 30 ? 8.875 -12.93 7.809 1 94.19 30 VAL B O 1
ATOM 2058 N N . ASP B 1 31 ? 10.805 -14.031 8.07 1 96.06 31 ASP B N 1
ATOM 2059 C CA . ASP B 1 31 ? 10.352 -14.656 9.312 1 96.06 31 ASP B CA 1
ATOM 2060 C C . ASP B 1 31 ? 10.07 -13.602 10.383 1 96.06 31 ASP B C 1
ATOM 2062 O O . ASP B 1 31 ? 9.078 -13.695 11.109 1 96.06 31 ASP B O 1
ATOM 2066 N N . ARG B 1 32 ? 10.883 -12.594 10.461 1 95.5 32 ARG B N 1
ATOM 2067 C CA . ARG B 1 32 ? 10.68 -11.5 11.406 1 95.5 32 ARG B CA 1
ATOM 2068 C C . ARG B 1 32 ? 9.406 -10.719 11.078 1 95.5 32 ARG B C 1
ATOM 2070 O O . ARG B 1 32 ? 8.641 -10.367 11.977 1 95.5 32 ARG B O 1
ATOM 2077 N N . ALA B 1 33 ? 9.25 -10.461 9.828 1 95.69 33 ALA B N 1
ATOM 2078 C CA . ALA B 1 33 ? 8.039 -9.766 9.398 1 95.69 33 ALA B CA 1
ATOM 2079 C C . ALA B 1 33 ? 6.789 -10.562 9.766 1 95.69 33 ALA B C 1
ATOM 2081 O O . ALA B 1 33 ? 5.785 -9.992 10.203 1 95.69 33 ALA B O 1
ATOM 2082 N N . PHE B 1 34 ? 6.871 -11.914 9.609 1 97.12 34 PHE B N 1
ATOM 2083 C CA . PHE B 1 34 ? 5.734 -12.766 9.945 1 97.12 34 PHE B CA 1
ATOM 2084 C C . PHE B 1 34 ? 5.41 -12.672 11.438 1 97.12 34 PHE B C 1
ATOM 2086 O O . PHE B 1 34 ? 4.246 -12.547 11.812 1 97.12 34 PHE B O 1
ATOM 2093 N N . LEU B 1 35 ? 6.414 -12.703 12.234 1 96.06 35 LEU B N 1
ATOM 2094 C CA . LEU B 1 35 ? 6.223 -12.625 13.68 1 96.06 35 LEU B CA 1
ATOM 2095 C C . LEU B 1 35 ? 5.547 -11.32 14.07 1 96.06 35 LEU B C 1
ATOM 2097 O O . LEU B 1 35 ? 4.758 -11.281 15.016 1 96.06 35 LEU B O 1
ATOM 2101 N N . GLN B 1 36 ? 5.777 -10.32 13.336 1 95 36 GLN B N 1
ATOM 2102 C CA . GLN B 1 36 ? 5.199 -9.016 13.633 1 95 36 GLN B CA 1
ATOM 2103 C C . GLN B 1 36 ? 3.758 -8.922 13.133 1 95 36 GLN B C 1
ATOM 2105 O O . GLN B 1 36 ? 2.965 -8.141 13.656 1 95 36 GLN B O 1
ATOM 2110 N N . LEU B 1 37 ? 3.375 -9.734 12.148 1 96.19 37 LEU B N 1
ATOM 2111 C CA . LEU B 1 37 ? 2.084 -9.57 11.492 1 96.19 37 LEU B CA 1
ATOM 2112 C C . LEU B 1 37 ? 1.081 -10.602 12 1 96.19 37 LEU B C 1
ATOM 2114 O O . LEU B 1 37 ? -0.13 -10.375 11.953 1 96.19 37 LEU B O 1
ATOM 2118 N N . ARG B 1 38 ? 1.588 -11.727 12.453 1 94.94 38 ARG B N 1
ATOM 2119 C CA . ARG B 1 38 ? 0.739 -12.891 12.688 1 94.94 38 ARG B CA 1
ATOM 2120 C C . ARG B 1 38 ? -0.377 -12.57 13.672 1 94.94 38 ARG B C 1
ATOM 2122 O O . ARG B 1 38 ? -1.504 -13.047 13.523 1 94.94 38 ARG B O 1
ATOM 2129 N N . ASN B 1 39 ? -0.114 -11.727 14.648 1 94.88 39 ASN B N 1
ATOM 2130 C CA . ASN B 1 39 ? -1.112 -11.438 15.672 1 94.88 39 ASN B CA 1
ATOM 2131 C C . ASN B 1 39 ? -2.031 -10.297 15.25 1 94.88 39 ASN B C 1
ATOM 2133 O O . ASN B 1 39 ? -3.006 -9.992 15.938 1 94.88 39 ASN B O 1
ATOM 2137 N N . GLU B 1 40 ? -1.73 -9.703 14.141 1 94.94 40 GLU B N 1
ATOM 2138 C CA . GLU B 1 40 ? -2.539 -8.594 13.641 1 94.94 40 GLU B CA 1
ATOM 2139 C C . GLU B 1 40 ? -3.609 -9.086 12.672 1 94.94 40 GLU B C 1
ATOM 2141 O O . GLU B 1 40 ? -4.539 -8.344 12.344 1 94.94 40 GLU B O 1
ATOM 2146 N N . VAL B 1 41 ? -3.48 -10.312 12.242 1 96.44 41 VAL B N 1
ATOM 2147 C CA . VAL B 1 41 ? -4.371 -10.867 11.227 1 96.44 41 VAL B CA 1
ATOM 2148 C C . VAL B 1 41 ? -5.738 -11.156 11.844 1 96.44 41 VAL B C 1
ATOM 2150 O O . VAL B 1 41 ? -5.84 -11.859 12.852 1 96.44 41 VAL B O 1
ATOM 2153 N N . GLN B 1 42 ? -6.766 -10.516 11.289 1 94.81 42 GLN B N 1
ATOM 2154 C CA . GLN B 1 42 ? -8.172 -10.766 11.594 1 94.81 42 GLN B CA 1
ATOM 2155 C C . GLN B 1 42 ? -8.945 -11.148 10.336 1 94.81 42 GLN B C 1
ATOM 2157 O O . GLN B 1 42 ? -9.742 -10.359 9.828 1 94.81 42 GLN B O 1
ATOM 2162 N N . PRO B 1 43 ? -8.68 -12.383 9.867 1 97.12 43 PRO B N 1
ATOM 2163 C CA . PRO B 1 43 ? -9.242 -12.781 8.578 1 97.12 43 PRO B CA 1
ATOM 2164 C C . PRO B 1 43 ? -10.766 -12.898 8.617 1 97.12 43 PRO B C 1
ATOM 2166 O O . PRO B 1 43 ? -11.336 -13.359 9.609 1 97.12 43 PRO B O 1
ATOM 2169 N N . ARG B 1 44 ? -11.406 -12.375 7.625 1 97.31 44 ARG B N 1
ATOM 2170 C CA . ARG B 1 44 ? -12.844 -12.477 7.398 1 97.31 44 ARG B CA 1
ATOM 2171 C C . ARG B 1 44 ? -13.141 -12.781 5.934 1 97.31 44 ARG B C 1
ATOM 2173 O O . ARG B 1 44 ? -12.375 -12.406 5.047 1 97.31 44 ARG B O 1
ATOM 2180 N N . ASN B 1 45 ? -14.242 -13.484 5.707 1 98.25 45 ASN B N 1
ATOM 2181 C CA . ASN B 1 45 ? -14.695 -13.727 4.344 1 98.25 45 ASN B CA 1
ATOM 2182 C C . ASN B 1 45 ? -16.219 -13.812 4.266 1 98.25 45 ASN B C 1
ATOM 2184 O O . ASN B 1 45 ? -16.891 -13.953 5.289 1 98.25 45 ASN B O 1
ATOM 2188 N N . ILE B 1 46 ? -16.641 -13.57 3.182 1 98.62 46 ILE B N 1
ATOM 2189 C CA . ILE B 1 46 ? -18.031 -13.75 2.809 1 98.62 46 ILE B CA 1
ATOM 2190 C C . ILE B 1 46 ? -18.125 -14.5 1.478 1 98.62 46 ILE B C 1
ATOM 2192 O O . ILE B 1 46 ? -17.328 -14.25 0.567 1 98.62 46 ILE B O 1
ATOM 2196 N N . LEU B 1 47 ? -18.984 -15.461 1.346 1 97.94 47 LEU B N 1
ATOM 2197 C CA . LEU B 1 47 ? -19.172 -16.328 0.189 1 97.94 47 LEU B CA 1
ATOM 2198 C C . LEU B 1 47 ? -20.641 -16.5 -0.144 1 97.94 47 LEU B C 1
ATOM 2200 O O . LEU B 1 47 ? -21.469 -16.672 0.755 1 97.94 47 LEU B O 1
ATOM 2204 N N . GLN B 1 48 ? -20.844 -16.453 -1.315 1 98.25 48 GLN B N 1
ATOM 2205 C CA . GLN B 1 48 ? -22.172 -16.766 -1.833 1 98.25 48 GLN B CA 1
ATOM 2206 C C . GLN B 1 48 ? -22.078 -17.625 -3.084 1 98.25 48 GLN B C 1
ATOM 2208 O O . GLN B 1 48 ? -21.188 -17.438 -3.918 1 98.25 48 GLN B O 1
ATOM 2213 N N . GLN B 1 49 ? -22.984 -18.562 -3.225 1 97.56 49 GLN B N 1
ATOM 2214 C CA . GLN B 1 49 ? -23.125 -19.359 -4.438 1 97.56 49 GLN B CA 1
ATOM 2215 C C . GLN B 1 49 ? -24.25 -18.828 -5.32 1 97.56 49 GLN B C 1
ATOM 2217 O O . GLN B 1 49 ? -25.328 -18.516 -4.824 1 97.56 49 GLN B O 1
ATOM 2222 N N . TRP B 1 50 ? -23.953 -18.703 -6.609 1 98.31 50 TRP B N 1
ATOM 2223 C CA . TRP B 1 50 ? -24.922 -18.203 -7.586 1 98.31 50 TRP B CA 1
ATOM 2224 C C . TRP B 1 50 ? -25 -19.141 -8.789 1 98.31 50 TRP B C 1
ATOM 2226 O O . TRP B 1 50 ? -23.984 -19.641 -9.266 1 98.31 50 TRP B O 1
ATOM 2236 N N . SER B 1 51 ? -26.172 -19.453 -9.188 1 98.31 51 SER B N 1
ATOM 2237 C CA . SER B 1 51 ? -26.312 -20 -10.531 1 98.31 51 SER B CA 1
ATOM 2238 C C . SER B 1 51 ? -26 -18.953 -11.586 1 98.31 51 SER B C 1
ATOM 2240 O O . SER B 1 51 ? -26.234 -17.75 -11.375 1 98.31 51 SER B O 1
ATOM 2242 N N . CYS B 1 52 ? -25.359 -19.484 -12.695 1 98.5 52 CYS B N 1
ATOM 2243 C CA . CYS B 1 52 ? -24.984 -18.516 -13.719 1 98.5 52 CYS B CA 1
ATOM 2244 C C . CYS B 1 52 ? -25.109 -19.109 -15.117 1 98.5 52 CYS B C 1
ATOM 2246 O O . CYS B 1 52 ? -25.234 -20.328 -15.266 1 98.5 52 CYS B O 1
ATOM 2248 N N . ARG B 1 53 ? -25.312 -18.297 -16.125 1 97.88 53 ARG B N 1
ATOM 2249 C CA . ARG B 1 53 ? -25.234 -18.625 -17.547 1 97.88 53 ARG B CA 1
ATOM 2250 C C . ARG B 1 53 ? -24.047 -17.922 -18.203 1 97.88 53 ARG B C 1
ATOM 2252 O O . ARG B 1 53 ? -23.781 -16.75 -17.938 1 97.88 53 ARG B O 1
ATOM 2259 N N . VAL B 1 54 ? -23.344 -18.672 -18.906 1 98.19 54 VAL B N 1
ATOM 2260 C CA . VAL B 1 54 ? -22.156 -18.156 -19.578 1 98.19 54 VAL B CA 1
ATOM 2261 C C . VAL B 1 54 ? -22.438 -18 -21.062 1 98.19 54 VAL B C 1
ATOM 2263 O O . VAL B 1 54 ? -22.891 -18.938 -21.719 1 98.19 54 VAL B O 1
ATOM 2266 N N . ILE B 1 55 ? -22.156 -16.859 -21.578 1 97.62 55 ILE B N 1
ATOM 2267 C CA . ILE B 1 55 ? -22.25 -16.562 -23.016 1 97.62 55 ILE B CA 1
ATOM 2268 C C . ILE B 1 55 ? -20.875 -16.156 -23.562 1 97.62 55 ILE B C 1
ATOM 2270 O O . ILE B 1 55 ? -20.312 -15.148 -23.141 1 97.62 55 ILE B O 1
ATOM 2274 N N . GLN B 1 56 ? -20.422 -16.969 -24.484 1 97.38 56 GLN B N 1
ATOM 2275 C CA . GLN B 1 56 ? -19.109 -16.688 -25.078 1 97.38 56 GLN B CA 1
ATOM 2276 C C . GLN B 1 56 ? -19.172 -15.484 -26 1 97.38 56 GLN B C 1
ATOM 2278 O O . GLN B 1 56 ? -20.188 -15.25 -26.672 1 97.38 56 GLN B O 1
ATOM 2283 N N . GLY B 1 57 ? -18.062 -14.812 -26.031 1 95.75 57 GLY B N 1
ATOM 2284 C CA . GLY B 1 57 ? -17.969 -13.648 -26.891 1 95.75 57 GLY B CA 1
ATOM 2285 C C . GLY B 1 57 ? -17.859 -13.992 -28.359 1 95.75 57 GLY B C 1
ATOM 2286 O O . GLY B 1 57 ? -17.578 -15.141 -28.703 1 95.75 57 GLY B O 1
ATOM 2287 N N . THR B 1 58 ? -18.219 -12.93 -29.234 1 93.19 58 THR B N 1
ATOM 2288 C CA . THR B 1 58 ? -18 -12.961 -30.672 1 93.19 58 THR B CA 1
ATOM 2289 C C . THR B 1 58 ? -17.078 -11.828 -31.109 1 93.19 58 THR B C 1
ATOM 2291 O O . THR B 1 58 ? -16.484 -11.148 -30.266 1 93.19 58 THR B O 1
ATOM 2294 N N . GLU B 1 59 ? -16.844 -11.727 -32.25 1 90.19 59 GLU B N 1
ATOM 2295 C CA . GLU B 1 59 ? -16.031 -10.633 -32.781 1 90.19 59 GLU B CA 1
ATOM 2296 C C . GLU B 1 59 ? -16.641 -9.273 -32.438 1 90.19 59 GLU B C 1
ATOM 2298 O O . GLU B 1 59 ? -15.938 -8.281 -32.281 1 90.19 59 GLU B O 1
ATOM 2303 N N . ARG B 1 60 ? -17.875 -9.188 -32.25 1 91.5 60 ARG B N 1
ATOM 2304 C CA . ARG B 1 60 ? -18.594 -7.922 -32.125 1 91.5 60 ARG B CA 1
ATOM 2305 C C . ARG B 1 60 ? -18.953 -7.637 -30.656 1 91.5 60 ARG B C 1
ATOM 2307 O O . ARG B 1 60 ? -19.109 -6.48 -30.266 1 91.5 60 ARG B O 1
ATOM 2314 N N . GLU B 1 61 ? -19.078 -8.805 -29.938 1 96.38 61 GLU B N 1
ATOM 2315 C CA . GLU B 1 61 ? -19.547 -8.633 -28.578 1 96.38 61 GLU B CA 1
ATOM 2316 C C . GLU B 1 61 ? -18.703 -9.422 -27.578 1 96.38 61 GLU B C 1
ATOM 2318 O O . GLU B 1 61 ? -18.344 -10.57 -27.844 1 96.38 61 GLU B O 1
ATOM 2323 N N . LYS B 1 62 ? -18.484 -8.742 -26.516 1 97.19 62 LYS B N 1
ATOM 2324 C CA . LYS B 1 62 ? -17.734 -9.414 -25.453 1 97.19 62 LYS B CA 1
ATOM 2325 C C . LYS B 1 62 ? -18.578 -10.492 -24.781 1 97.19 62 LYS B C 1
ATOM 2327 O O . LYS B 1 62 ? -19.797 -10.398 -24.734 1 97.19 62 LYS B O 1
ATOM 2332 N N . GLY B 1 63 ? -17.875 -11.547 -24.312 1 97.69 63 GLY B N 1
ATOM 2333 C CA . GLY B 1 63 ? -18.547 -12.562 -23.516 1 97.69 63 GLY B CA 1
ATOM 2334 C C . GLY B 1 63 ? -19.094 -12.023 -22.203 1 97.69 63 GLY B C 1
ATOM 2335 O O . GLY B 1 63 ? -18.719 -10.922 -21.781 1 97.69 63 GLY B O 1
ATOM 2336 N N . ARG B 1 64 ? -20.016 -12.828 -21.672 1 98.19 64 ARG B N 1
ATOM 2337 C CA . ARG B 1 64 ? -20.656 -12.391 -20.438 1 98.19 64 ARG B CA 1
ATOM 2338 C C . ARG B 1 64 ? -21 -13.586 -19.547 1 98.19 64 ARG B C 1
ATOM 2340 O O . ARG B 1 64 ? -21.234 -14.688 -20.047 1 98.19 64 ARG B O 1
ATOM 2347 N N . VAL B 1 65 ? -21 -13.32 -18.312 1 98.62 65 VAL B N 1
ATOM 2348 C CA . VAL B 1 65 ? -21.5 -14.227 -17.281 1 98.62 65 VAL B CA 1
ATOM 2349 C C . VAL B 1 65 ? -22.688 -13.578 -16.562 1 98.62 65 VAL B C 1
ATOM 2351 O O . VAL B 1 65 ? -22.547 -12.492 -15.992 1 98.62 65 VAL B O 1
ATOM 2354 N N . ILE B 1 66 ? -23.844 -14.211 -16.625 1 98.69 66 ILE B N 1
ATOM 2355 C CA . ILE B 1 66 ? -25.078 -13.656 -16.078 1 98.69 66 ILE B CA 1
ATOM 2356 C C . ILE B 1 66 ? -25.531 -14.469 -14.859 1 98.69 66 ILE B C 1
ATOM 2358 O O . ILE B 1 66 ? -25.75 -15.68 -14.961 1 98.69 66 ILE B O 1
ATOM 2362 N N . LEU B 1 67 ? -25.656 -13.828 -13.766 1 98.56 67 LEU B N 1
ATOM 2363 C CA . LEU B 1 67 ? -26.094 -14.484 -12.539 1 98.56 67 LEU B CA 1
ATOM 2364 C C . LEU B 1 67 ? -27.625 -14.586 -12.508 1 98.56 67 LEU B C 1
ATOM 2366 O O . LEU B 1 67 ? -28.312 -13.93 -13.289 1 98.56 67 LEU B O 1
ATOM 2370 N N . GLU B 1 68 ? -28.141 -15.5 -11.516 1 98.06 68 GLU B N 1
ATOM 2371 C CA . GLU B 1 68 ? -29.562 -15.805 -11.438 1 98.06 68 GLU B CA 1
ATOM 2372 C C . GLU B 1 68 ? -30.375 -14.562 -11.078 1 98.06 68 GLU B C 1
ATOM 2374 O O . GLU B 1 68 ? -31.562 -14.469 -11.414 1 98.06 68 GLU B O 1
ATOM 2379 N N . ASN B 1 69 ? -29.781 -13.5 -10.508 1 97.88 69 ASN B N 1
ATOM 2380 C CA . ASN B 1 69 ? -30.516 -12.289 -10.156 1 97.88 69 ASN B CA 1
ATOM 2381 C C . ASN B 1 69 ? -30.438 -11.25 -11.273 1 97.88 69 ASN B C 1
ATOM 2383 O O . ASN B 1 69 ? -30.906 -10.117 -11.102 1 97.88 69 ASN B O 1
ATOM 2387 N N . GLY B 1 70 ? -29.766 -11.594 -12.336 1 97.69 70 GLY B N 1
ATOM 2388 C CA . GLY B 1 70 ? -29.719 -10.711 -13.492 1 97.69 70 GLY B CA 1
ATOM 2389 C C . GLY B 1 70 ? -28.438 -9.914 -13.578 1 97.69 70 GLY B C 1
ATOM 2390 O O . GLY B 1 70 ? -28.172 -9.242 -14.586 1 97.69 70 GLY B O 1
ATOM 2391 N N . THR B 1 71 ? -27.578 -9.953 -12.523 1 98.5 71 THR B N 1
ATOM 2392 C CA . THR B 1 71 ? -26.297 -9.273 -12.57 1 98.5 71 THR B CA 1
ATOM 2393 C C . THR B 1 71 ? -25.406 -9.867 -13.672 1 98.5 71 THR B C 1
ATOM 2395 O O . THR B 1 71 ? -25.312 -11.086 -13.797 1 98.5 71 THR B O 1
ATOM 2398 N N . GLU B 1 72 ? -24.766 -9.023 -14.617 1 98.31 72 GLU B N 1
ATOM 2399 C CA . GLU B 1 72 ? -23.906 -9.469 -15.719 1 98.31 72 GLU B CA 1
ATOM 2400 C C . GLU B 1 72 ? -22.469 -9.008 -15.516 1 98.31 72 GLU B C 1
ATOM 2402 O O . GLU B 1 72 ? -22.219 -7.84 -15.227 1 98.31 72 GLU B O 1
ATOM 2407 N N . PHE B 1 73 ? -21.625 -9.875 -15.578 1 98.5 73 PHE B N 1
ATOM 2408 C CA . PHE B 1 73 ? -20.203 -9.586 -15.711 1 98.5 73 PHE B CA 1
ATOM 2409 C C . PHE B 1 73 ? -19.766 -9.68 -17.172 1 98.5 73 PHE B C 1
ATOM 2411 O O . PHE B 1 73 ? -19.891 -10.734 -17.797 1 98.5 73 PHE B O 1
ATOM 2418 N N . VAL B 1 74 ? -19.188 -8.578 -17.734 1 98 74 VAL B N 1
ATOM 2419 C CA . VAL B 1 74 ? -18.844 -8.516 -19.141 1 98 74 VAL B CA 1
ATOM 2420 C C . VAL B 1 74 ? -17.344 -8.695 -19.312 1 98 74 VAL B C 1
ATOM 2422 O O . VAL B 1 74 ? -16.562 -7.816 -18.969 1 98 74 VAL B O 1
ATOM 2425 N N . SER B 1 75 ? -16.969 -9.875 -19.812 1 97.81 75 SER B N 1
ATOM 2426 C CA . SER B 1 75 ? -15.586 -10.242 -20.047 1 97.81 75 SER B CA 1
ATOM 2427 C C . SER B 1 75 ? -15.477 -11.539 -20.844 1 97.81 75 SER B C 1
ATOM 2429 O O . SER B 1 75 ? -15.969 -12.586 -20.406 1 97.81 75 SER B O 1
ATOM 2431 N N . SER B 1 76 ? -14.781 -11.406 -22.125 1 96.94 76 SER B N 1
ATOM 2432 C CA . SER B 1 76 ? -14.555 -12.617 -22.906 1 96.94 76 SER B CA 1
ATOM 2433 C C . SER B 1 76 ? -13.625 -13.586 -22.188 1 96.94 76 SER B C 1
ATOM 2435 O O . SER B 1 76 ? -13.805 -14.805 -22.266 1 96.94 76 SER B O 1
ATOM 2437 N N . GLY B 1 77 ? -12.711 -13.047 -21.453 1 95.31 77 GLY B N 1
ATOM 2438 C CA . GLY B 1 77 ? -11.805 -13.891 -20.688 1 95.31 77 GLY B CA 1
ATOM 2439 C C . GLY B 1 77 ? -12.492 -14.633 -19.562 1 95.31 77 GLY B C 1
ATOM 2440 O O . GLY B 1 77 ? -12.258 -15.828 -19.359 1 95.31 77 GLY B O 1
ATOM 2441 N N . LEU B 1 78 ? -13.359 -13.961 -18.875 1 96.62 78 LEU B N 1
ATOM 2442 C CA . LEU B 1 78 ? -14.125 -14.602 -17.812 1 96.62 78 LEU B CA 1
ATOM 2443 C C . LEU B 1 78 ? -15.062 -15.664 -18.391 1 96.62 78 LEU B C 1
ATOM 2445 O O . LEU B 1 78 ? -15.164 -16.766 -17.844 1 96.62 78 LEU B O 1
ATOM 2449 N N . ALA B 1 79 ? -15.719 -15.297 -19.422 1 97.56 79 ALA B N 1
ATOM 2450 C CA . ALA B 1 79 ? -16.625 -16.25 -20.078 1 97.56 79 ALA B CA 1
ATOM 2451 C C . ALA B 1 79 ? -15.883 -17.516 -20.5 1 97.56 79 ALA B C 1
ATOM 2453 O O . ALA B 1 79 ? -16.375 -18.625 -20.297 1 97.56 79 ALA B O 1
ATOM 2454 N N . ARG B 1 80 ? -14.742 -17.312 -21.062 1 96.06 80 ARG B N 1
ATOM 2455 C CA . ARG B 1 80 ? -13.945 -18.469 -21.469 1 96.06 80 ARG B CA 1
ATOM 2456 C C . ARG B 1 80 ? -13.516 -19.297 -20.266 1 96.06 80 ARG B C 1
ATOM 2458 O O . ARG B 1 80 ? -13.586 -20.531 -20.297 1 96.06 80 ARG B O 1
ATOM 2465 N N . HIS B 1 81 ? -13.195 -18.672 -19.219 1 94.94 81 HIS B N 1
ATOM 2466 C CA . HIS B 1 81 ? -12.742 -19.328 -18 1 94.94 81 HIS B CA 1
ATOM 2467 C C . HIS B 1 81 ? -13.859 -20.156 -17.375 1 94.94 81 HIS B C 1
ATOM 2469 O O . HIS B 1 81 ? -13.602 -21.234 -16.812 1 94.94 81 HIS B O 1
ATOM 2475 N N . LEU B 1 82 ? -15.047 -19.688 -17.547 1 97.06 82 LEU B N 1
ATOM 2476 C CA . LEU B 1 82 ? -16.172 -20.344 -16.875 1 97.06 82 LEU B CA 1
ATOM 2477 C C . LEU B 1 82 ? -16.969 -21.188 -17.859 1 97.06 82 LEU B C 1
ATOM 2479 O O . LEU B 1 82 ? -18.109 -21.562 -17.594 1 97.06 82 LEU B O 1
ATOM 2483 N N . GLU B 1 83 ? -16.359 -21.391 -18.969 1 95.19 83 GLU B N 1
ATOM 2484 C CA . GLU B 1 83 ? -17.062 -22.234 -19.953 1 95.19 83 GLU B CA 1
ATOM 2485 C C . GLU B 1 83 ? -17.469 -23.562 -19.328 1 95.19 83 GLU B C 1
ATOM 2487 O O . GLU B 1 83 ? -16.656 -24.234 -18.703 1 95.19 83 GLU B O 1
ATOM 2492 N N . GLY B 1 84 ? -18.703 -23.953 -19.5 1 93.94 84 GLY B N 1
ATOM 2493 C CA . GLY B 1 84 ? -19.219 -25.219 -19.016 1 93.94 84 GLY B CA 1
ATOM 2494 C C . GLY B 1 84 ? -19.719 -25.141 -17.594 1 93.94 84 GLY B C 1
ATOM 2495 O O . GLY B 1 84 ? -20.359 -26.078 -17.094 1 93.94 84 GLY B O 1
ATOM 2496 N N . CYS B 1 85 ? -19.516 -23.984 -17 1 96.62 85 CYS B N 1
ATOM 2497 C CA . CYS B 1 85 ? -20 -23.812 -15.641 1 96.62 85 CYS B CA 1
ATOM 2498 C C . CYS B 1 85 ? -21.438 -23.312 -15.633 1 96.62 85 CYS B C 1
ATOM 2500 O O . CYS B 1 85 ? -21.812 -22.469 -16.469 1 96.62 85 CYS B O 1
ATOM 2502 N N . ASP B 1 86 ? -22.172 -23.828 -14.625 1 97.62 86 ASP B N 1
ATOM 2503 C CA . ASP B 1 86 ? -23.547 -23.359 -14.492 1 97.62 86 ASP B CA 1
ATOM 2504 C C . ASP B 1 86 ? -23.766 -22.688 -13.141 1 97.62 86 ASP B C 1
ATOM 2506 O O . ASP B 1 86 ? -24.859 -22.203 -12.852 1 97.62 86 ASP B O 1
ATOM 2510 N N . ALA B 1 87 ? -22.719 -22.703 -12.367 1 98.12 87 ALA B N 1
ATOM 2511 C CA . ALA B 1 87 ? -22.719 -22 -11.086 1 98.12 87 ALA B CA 1
ATOM 2512 C C . ALA B 1 87 ? -21.328 -21.453 -10.75 1 98.12 87 ALA B C 1
ATOM 2514 O O . ALA B 1 87 ? -20.359 -21.781 -11.414 1 98.12 87 ALA B O 1
ATOM 2515 N N . LEU B 1 88 ? -21.391 -20.469 -9.805 1 98 88 LEU B N 1
ATOM 2516 C CA . LEU B 1 88 ? -20.094 -19.969 -9.32 1 98 88 LEU B CA 1
ATOM 2517 C C . LEU B 1 88 ? -20.188 -19.578 -7.855 1 98 88 LEU B C 1
ATOM 2519 O O . LEU B 1 88 ? -21.266 -19.297 -7.34 1 98 88 LEU B O 1
ATOM 2523 N N . LEU B 1 89 ? -19.016 -19.781 -7.219 1 97.81 89 LEU B N 1
ATOM 2524 C CA . LEU B 1 89 ? -18.797 -19.172 -5.91 1 97.81 89 LEU B CA 1
ATOM 2525 C C . LEU B 1 89 ? -18.266 -17.75 -6.055 1 97.81 89 LEU B C 1
ATOM 2527 O O . LEU B 1 89 ? -17.281 -17.516 -6.762 1 97.81 89 LEU B O 1
ATOM 2531 N N . LEU B 1 90 ? -19.016 -16.781 -5.496 1 98.62 90 LEU B N 1
ATOM 2532 C CA . LEU B 1 90 ? -18.594 -15.383 -5.402 1 98.62 90 LEU B CA 1
ATOM 2533 C C . LEU B 1 90 ? -18.172 -15.039 -3.982 1 98.62 90 LEU B C 1
ATOM 2535 O O . LEU B 1 90 ? -18.891 -15.305 -3.025 1 98.62 90 LEU B O 1
ATOM 2539 N N . PHE B 1 91 ? -16.938 -14.453 -3.834 1 98.44 91 PHE B N 1
ATOM 2540 C CA . PHE B 1 91 ? -16.531 -14.25 -2.451 1 98.44 91 PHE B CA 1
ATOM 2541 C C . PHE B 1 91 ? -15.656 -13.008 -2.332 1 98.44 91 PHE B C 1
ATOM 2543 O O . PHE B 1 91 ? -15.133 -12.508 -3.332 1 98.44 91 PHE B O 1
ATOM 2550 N N . GLY B 1 92 ? -15.609 -12.422 -1.173 1 98.31 92 GLY B N 1
ATOM 2551 C CA . GLY B 1 92 ? -14.641 -11.445 -0.687 1 98.31 92 GLY B CA 1
ATOM 2552 C C . GLY B 1 92 ? -13.945 -11.883 0.588 1 98.31 92 GLY B C 1
ATOM 2553 O O . GLY B 1 92 ? -14.547 -12.539 1.438 1 98.31 92 GLY B O 1
ATOM 2554 N N . ALA B 1 93 ? -12.68 -11.609 0.707 1 98.12 93 ALA B N 1
ATOM 2555 C CA . ALA B 1 93 ? -11.898 -11.977 1.884 1 98.12 93 ALA B CA 1
ATOM 2556 C C . ALA B 1 93 ? -10.883 -10.891 2.232 1 98.12 93 ALA B C 1
ATOM 2558 O O . ALA B 1 93 ? -10.422 -10.164 1.352 1 98.12 93 ALA B O 1
ATOM 2559 N N . THR B 1 94 ? -10.562 -10.727 3.486 1 97.25 94 THR B N 1
ATOM 2560 C CA . THR B 1 94 ? -9.625 -9.711 3.949 1 97.25 94 THR B CA 1
ATOM 2561 C C . THR B 1 94 ? -8.82 -10.219 5.145 1 97.25 94 THR B C 1
ATOM 2563 O O . THR B 1 94 ? -9.305 -11.055 5.91 1 97.25 94 THR B O 1
ATOM 2566 N N . LEU B 1 95 ? -7.543 -9.742 5.184 1 96.81 95 LEU B N 1
ATOM 2567 C CA . LEU B 1 95 ? -6.75 -10.047 6.367 1 96.81 95 LEU B CA 1
ATOM 2568 C C . LEU B 1 95 ? -7.086 -9.094 7.508 1 96.81 95 LEU B C 1
ATOM 2570 O O . LEU B 1 95 ? -6.707 -9.336 8.656 1 96.81 95 LEU B O 1
ATOM 2574 N N . GLY B 1 96 ? -7.879 -8.016 7.215 1 94.75 96 GLY B N 1
ATOM 2575 C CA . GLY B 1 96 ? -8.328 -7.098 8.25 1 94.75 96 GLY B CA 1
ATOM 2576 C C . GLY B 1 96 ? -7.488 -5.832 8.328 1 94.75 96 GLY B C 1
ATOM 2577 O O . GLY B 1 96 ? -6.332 -5.82 7.906 1 94.75 96 GLY B O 1
ATOM 2578 N N . ALA B 1 97 ? -8.102 -4.758 8.969 1 92.56 97 ALA B N 1
ATOM 2579 C CA . ALA B 1 97 ? -7.535 -3.41 8.977 1 92.56 97 ALA B CA 1
ATOM 2580 C C . ALA B 1 97 ? -6.309 -3.338 9.883 1 92.56 97 ALA B C 1
ATOM 2582 O O . ALA B 1 97 ? -5.426 -2.5 9.68 1 92.56 97 ALA B O 1
ATOM 2583 N N . ARG B 1 98 ? -6.195 -4.258 10.875 1 93.44 98 ARG B N 1
ATOM 2584 C CA . ARG B 1 98 ? -5.047 -4.246 11.781 1 93.44 98 ARG B CA 1
ATOM 2585 C C . ARG B 1 98 ? -3.764 -4.598 11.031 1 93.44 98 ARG B C 1
ATOM 2587 O O . ARG B 1 98 ? -2.686 -4.109 11.383 1 93.44 98 ARG B O 1
ATOM 2594 N N . VAL B 1 99 ? -3.922 -5.352 9.922 1 95.12 99 VAL B N 1
ATOM 2595 C CA . VAL B 1 99 ? -2.758 -5.699 9.109 1 95.12 99 VAL B CA 1
ATOM 2596 C C . VAL B 1 99 ? -2.24 -4.461 8.391 1 95.12 99 VAL B C 1
ATOM 2598 O O . VAL B 1 99 ? -1.032 -4.215 8.344 1 95.12 99 VAL B O 1
ATOM 2601 N N . ASP B 1 100 ? -3.105 -3.666 7.883 1 93.12 100 ASP B N 1
ATOM 2602 C CA . ASP B 1 100 ? -2.709 -2.428 7.219 1 93.12 100 ASP B CA 1
ATOM 2603 C C . ASP B 1 100 ? -1.955 -1.508 8.172 1 93.12 100 ASP B C 1
ATOM 2605 O O . ASP B 1 100 ? -0.933 -0.925 7.809 1 93.12 100 ASP B O 1
ATOM 2609 N N . THR B 1 101 ? -2.533 -1.386 9.391 1 90.62 101 THR B N 1
ATOM 2610 C CA . THR B 1 101 ? -1.907 -0.541 10.398 1 90.62 101 THR B CA 1
ATOM 2611 C C . THR B 1 101 ? -0.503 -1.039 10.727 1 90.62 101 THR B C 1
ATOM 2613 O O . THR B 1 101 ? 0.44 -0.25 10.797 1 90.62 101 THR B O 1
ATOM 2616 N N . ALA B 1 102 ? -0.325 -2.367 10.859 1 93.12 102 ALA B N 1
ATOM 2617 C CA . ALA B 1 102 ? 0.973 -2.965 11.172 1 93.12 102 ALA B CA 1
ATOM 2618 C C . ALA B 1 102 ? 1.949 -2.775 10.008 1 93.12 102 ALA B C 1
ATOM 2620 O O . ALA B 1 102 ? 3.115 -2.434 10.227 1 93.12 102 ALA B O 1
ATOM 2621 N N . LEU B 1 103 ? 1.456 -2.918 8.75 1 94 103 LEU B N 1
ATOM 2622 C CA . LEU B 1 103 ? 2.291 -2.729 7.566 1 94 103 LEU B CA 1
ATOM 2623 C C . LEU B 1 103 ? 2.838 -1.306 7.516 1 94 103 LEU B C 1
ATOM 2625 O O . LEU B 1 103 ? 4.016 -1.101 7.215 1 94 103 LEU B O 1
ATOM 2629 N N . ARG B 1 104 ? 2 -0.366 7.828 1 89.88 104 ARG B N 1
ATOM 2630 C CA . ARG B 1 104 ? 2.408 1.035 7.824 1 89.88 104 ARG B CA 1
ATOM 2631 C C . ARG B 1 104 ? 3.477 1.296 8.883 1 89.88 104 ARG B C 1
ATOM 2633 O O . ARG B 1 104 ? 4.5 1.922 8.594 1 89.88 104 ARG B O 1
ATOM 2640 N N . ARG B 1 105 ? 3.289 0.767 10.062 1 89.19 105 ARG B N 1
ATOM 2641 C CA . ARG B 1 105 ? 4.238 0.96 11.156 1 89.19 105 ARG B CA 1
ATOM 2642 C C . ARG B 1 105 ? 5.594 0.343 10.82 1 89.19 105 ARG B C 1
ATOM 2644 O O . ARG B 1 105 ? 6.637 0.954 11.062 1 89.19 105 ARG B O 1
ATOM 2651 N N . ILE B 1 106 ? 5.523 -0.814 10.227 1 91.88 106 ILE B N 1
ATOM 2652 C CA . ILE B 1 106 ? 6.746 -1.53 9.883 1 91.88 106 ILE B CA 1
ATOM 2653 C C . ILE B 1 106 ? 7.496 -0.781 8.789 1 91.88 106 ILE B C 1
ATOM 2655 O O . ILE B 1 106 ? 8.719 -0.626 8.852 1 91.88 106 ILE B O 1
ATOM 2659 N N . SER B 1 107 ? 6.758 -0.226 7.801 1 89.06 107 SER B N 1
ATOM 2660 C CA . SER B 1 107 ? 7.352 0.417 6.633 1 89.06 107 SER B CA 1
ATOM 2661 C C . SER B 1 107 ? 8 1.746 7.008 1 89.06 107 SER B C 1
ATOM 2663 O O . SER B 1 107 ? 9 2.145 6.41 1 89.06 107 SER B O 1
ATOM 2665 N N . ILE B 1 108 ? 7.402 2.416 8.016 1 81.75 108 ILE B N 1
ATOM 2666 C CA . ILE B 1 108 ? 7.938 3.707 8.438 1 81.75 108 ILE B CA 1
ATOM 2667 C C . ILE B 1 108 ? 9.258 3.5 9.172 1 81.75 108 ILE B C 1
ATOM 2669 O O . ILE B 1 108 ? 10.156 4.348 9.102 1 81.75 108 ILE B O 1
ATOM 2673 N N . ARG B 1 109 ? 9.477 2.293 9.711 1 82.81 109 ARG B N 1
ATOM 2674 C CA . ARG B 1 109 ? 10.641 2.018 10.539 1 82.81 109 ARG B CA 1
ATOM 2675 C C . ARG B 1 109 ? 11.781 1.436 9.711 1 82.81 109 ARG B C 1
ATOM 2677 O O . ARG B 1 109 ? 12.953 1.706 9.977 1 82.81 109 ARG B O 1
ATOM 2684 N N . SER B 1 110 ? 11.445 0.626 8.742 1 84.19 110 SER B N 1
ATOM 2685 C CA . SER B 1 110 ? 12.453 -0.07 7.953 1 84.19 110 SER B CA 1
ATOM 2686 C C . SER B 1 110 ? 11.938 -0.397 6.555 1 84.19 110 SER B C 1
ATOM 2688 O O . SER B 1 110 ? 10.891 -1.032 6.41 1 84.19 110 SER B O 1
ATOM 2690 N N . ILE B 1 111 ? 12.781 0.054 5.617 1 81.62 111 ILE B N 1
ATOM 2691 C CA . ILE B 1 111 ? 12.43 -0.206 4.227 1 81.62 111 ILE B CA 1
ATOM 2692 C C . ILE B 1 111 ? 12.43 -1.711 3.967 1 81.62 111 ILE B C 1
ATOM 2694 O O . ILE B 1 111 ? 11.453 -2.256 3.445 1 81.62 111 ILE B O 1
ATOM 2698 N N . ALA B 1 112 ? 13.492 -2.424 4.316 1 82.38 112 ALA B N 1
ATOM 2699 C CA . ALA B 1 112 ? 13.633 -3.857 4.07 1 82.38 112 ALA B CA 1
ATOM 2700 C C . ALA B 1 112 ? 12.539 -4.645 4.781 1 82.38 112 ALA B C 1
ATOM 2702 O O . ALA B 1 112 ? 11.93 -5.547 4.195 1 82.38 112 ALA B O 1
ATOM 2703 N N . GLU B 1 113 ? 12.234 -4.246 6.051 1 89.62 113 GLU B N 1
ATOM 2704 C CA . GLU B 1 113 ? 11.211 -4.961 6.805 1 89.62 113 GLU B CA 1
ATOM 2705 C C . GLU B 1 113 ? 9.82 -4.688 6.242 1 89.62 113 GLU B C 1
ATOM 2707 O O . GLU B 1 113 ? 8.953 -5.562 6.27 1 89.62 113 GLU B O 1
ATOM 2712 N N . GLY B 1 114 ? 9.688 -3.457 5.785 1 92.19 114 GLY B N 1
ATOM 2713 C CA . GLY B 1 114 ? 8.422 -3.125 5.16 1 92.19 114 GLY B CA 1
ATOM 2714 C C . GLY B 1 114 ? 8.125 -3.961 3.93 1 92.19 114 GLY B C 1
ATOM 2715 O O . GLY B 1 114 ? 7.012 -4.473 3.775 1 92.19 114 GLY B O 1
ATOM 2716 N N . ALA B 1 115 ? 9.156 -4.035 3.102 1 88.88 115 ALA B N 1
ATOM 2717 C CA . ALA B 1 115 ? 9 -4.855 1.9 1 88.88 115 ALA B CA 1
ATOM 2718 C C . ALA B 1 115 ? 8.711 -6.309 2.26 1 88.88 115 ALA B C 1
ATOM 2720 O O . ALA B 1 115 ? 7.832 -6.938 1.665 1 88.88 115 ALA B O 1
ATOM 2721 N N . ALA B 1 116 ? 9.445 -6.816 3.18 1 92.5 116 ALA B N 1
ATOM 2722 C CA . ALA B 1 116 ? 9.234 -8.188 3.637 1 92.5 116 ALA B CA 1
ATOM 2723 C C . ALA B 1 116 ? 7.832 -8.359 4.219 1 92.5 116 ALA B C 1
ATOM 2725 O O . ALA B 1 116 ? 7.172 -9.375 3.975 1 92.5 116 ALA B O 1
ATOM 2726 N N . ALA B 1 117 ? 7.371 -7.375 5.02 1 95.5 117 ALA B N 1
ATOM 2727 C CA . ALA B 1 117 ? 6.043 -7.453 5.625 1 95.5 117 ALA B CA 1
ATOM 2728 C C . ALA B 1 117 ? 4.953 -7.469 4.559 1 95.5 117 ALA B C 1
ATOM 2730 O O . ALA B 1 117 ? 3.975 -8.211 4.676 1 95.5 117 ALA B O 1
ATOM 2731 N N . GLN B 1 118 ? 5.152 -6.715 3.527 1 93.56 118 GLN B N 1
ATOM 2732 C CA . GLN B 1 118 ? 4.219 -6.734 2.408 1 93.56 118 GLN B CA 1
ATOM 2733 C C . GLN B 1 118 ? 4.168 -8.117 1.759 1 93.56 118 GLN B C 1
ATOM 2735 O O . GLN B 1 118 ? 3.086 -8.633 1.466 1 93.56 118 GLN B O 1
ATOM 2740 N N . ALA B 1 119 ? 5.328 -8.664 1.506 1 92 119 ALA B N 1
ATOM 2741 C CA . ALA B 1 119 ? 5.418 -9.992 0.907 1 92 119 ALA B CA 1
ATOM 2742 C C . ALA B 1 119 ? 4.723 -11.031 1.777 1 92 119 ALA B C 1
ATOM 2744 O O . ALA B 1 119 ? 3.967 -11.867 1.273 1 92 119 ALA B O 1
ATOM 2745 N N . VAL B 1 120 ? 4.945 -10.945 3.037 1 95.5 120 VAL B N 1
ATOM 2746 C CA . VAL B 1 120 ? 4.352 -11.875 3.988 1 95.5 120 VAL B CA 1
ATOM 2747 C C . VAL B 1 120 ? 2.832 -11.734 3.973 1 95.5 120 VAL B C 1
ATOM 2749 O O . VAL B 1 120 ? 2.109 -12.734 3.9 1 95.5 120 VAL B O 1
ATOM 2752 N N . ALA B 1 121 ? 2.336 -10.508 4.035 1 96.12 121 ALA B N 1
ATOM 2753 C CA . ALA B 1 121 ? 0.895 -10.281 4.035 1 96.12 121 ALA B CA 1
ATOM 2754 C C . ALA B 1 121 ? 0.252 -10.828 2.764 1 96.12 121 ALA B C 1
ATOM 2756 O O . ALA B 1 121 ? -0.839 -11.398 2.807 1 96.12 121 ALA B O 1
ATOM 2757 N N . SER B 1 122 ? 0.937 -10.688 1.623 1 93.62 122 SER B N 1
ATOM 2758 C CA . SER B 1 122 ? 0.436 -11.227 0.363 1 93.62 122 SER B CA 1
ATOM 2759 C C . SER B 1 122 ? 0.37 -12.75 0.403 1 93.62 122 SER B C 1
ATOM 2761 O O . SER B 1 122 ? -0.603 -13.352 -0.064 1 93.62 122 SER B O 1
ATOM 2763 N N . SER B 1 123 ? 1.402 -13.383 0.928 1 93.69 123 SER B N 1
ATOM 2764 C CA . SER B 1 123 ? 1.403 -14.836 1.042 1 93.69 123 SER B CA 1
ATOM 2765 C C . SER B 1 123 ? 0.323 -15.312 2.006 1 93.69 123 SER B C 1
ATOM 2767 O O . SER B 1 123 ? -0.291 -16.359 1.787 1 93.69 123 SER B O 1
ATOM 2769 N N . LEU B 1 124 ? 0.072 -14.539 3.002 1 96.5 124 LEU B N 1
ATOM 2770 C CA . LEU B 1 124 ? -0.893 -14.945 4.02 1 96.5 124 LEU B CA 1
ATOM 2771 C C . LEU B 1 124 ? -2.311 -14.93 3.463 1 96.5 124 LEU B C 1
ATOM 2773 O O . LEU B 1 124 ? -3.107 -15.82 3.758 1 96.5 124 LEU B O 1
ATOM 2777 N N . ILE B 1 125 ? -2.672 -13.93 2.695 1 96.19 125 ILE B N 1
ATOM 2778 C CA . ILE B 1 125 ? -4.023 -13.891 2.145 1 96.19 125 ILE B CA 1
ATOM 2779 C C . ILE B 1 125 ? -4.215 -15.062 1.18 1 96.19 125 ILE B C 1
ATOM 2781 O O . ILE B 1 125 ? -5.301 -15.648 1.112 1 96.19 125 ILE B O 1
ATOM 2785 N N . GLU B 1 126 ? -3.166 -15.453 0.472 1 93.44 126 GLU B N 1
ATOM 2786 C CA . GLU B 1 126 ? -3.252 -16.609 -0.408 1 93.44 126 GLU B CA 1
ATOM 2787 C C . GLU B 1 126 ? -3.426 -17.906 0.393 1 93.44 126 GLU B C 1
ATOM 2789 O O . GLU B 1 126 ? -4.27 -18.734 0.062 1 93.44 126 GLU B O 1
ATOM 2794 N N . SER B 1 127 ? -2.643 -18 1.389 1 94.81 127 SER B N 1
ATOM 2795 C CA . SER B 1 127 ? -2.758 -19.172 2.244 1 94.81 127 SER B CA 1
ATOM 2796 C C . SER B 1 127 ? -4.141 -19.266 2.883 1 94.81 127 SER B C 1
ATOM 2798 O O . SER B 1 127 ? -4.723 -20.344 2.967 1 94.81 127 SER B O 1
ATOM 2800 N N . TYR B 1 128 ? -4.637 -18.172 3.336 1 96.69 128 TYR B N 1
ATOM 2801 C CA . TYR B 1 128 ? -5.977 -18.109 3.908 1 96.69 128 TYR B CA 1
ATOM 2802 C C . TYR B 1 128 ? -7.02 -18.578 2.898 1 96.69 128 TYR B C 1
ATOM 2804 O O . TYR B 1 128 ? -7.887 -19.391 3.219 1 96.69 128 TYR B O 1
ATOM 2812 N N . LEU B 1 129 ? -6.887 -18.094 1.688 1 95.56 129 LEU B N 1
ATOM 2813 C CA . LEU B 1 129 ? -7.855 -18.422 0.649 1 95.56 129 LEU B CA 1
ATOM 2814 C C . LEU B 1 129 ? -7.727 -19.891 0.232 1 95.56 129 LEU B C 1
ATOM 2816 O O . LEU B 1 129 ? -8.734 -20.547 -0.031 1 95.56 129 LEU B O 1
ATOM 2820 N N . ASP B 1 130 ? -6.484 -20.391 0.146 1 93.62 130 ASP B N 1
ATOM 2821 C CA . ASP B 1 130 ? -6.281 -21.797 -0.148 1 93.62 130 ASP B CA 1
ATOM 2822 C C . ASP B 1 130 ? -6.992 -22.688 0.879 1 93.62 130 ASP B C 1
ATOM 2824 O O . ASP B 1 130 ? -7.652 -23.656 0.518 1 93.62 130 ASP B O 1
ATOM 2828 N N . GLN B 1 131 ? -6.887 -22.312 2.096 1 94.19 131 GLN B N 1
ATOM 2829 C CA . GLN B 1 131 ? -7.527 -23.047 3.174 1 94.19 131 GLN B CA 1
ATOM 2830 C C . GLN B 1 131 ? -9.047 -22.922 3.102 1 94.19 131 GLN B C 1
ATOM 2832 O O . GLN B 1 131 ? -9.766 -23.922 3.25 1 94.19 131 GLN B O 1
ATOM 2837 N N . GLN B 1 132 ? -9.531 -21.734 2.861 1 95.19 132 GLN B N 1
ATOM 2838 C CA . GLN B 1 132 ? -10.969 -21.5 2.785 1 95.19 132 GLN B CA 1
ATOM 2839 C C . GLN B 1 132 ? -11.586 -22.266 1.615 1 95.19 132 GLN B C 1
ATOM 2841 O O . GLN B 1 132 ? -12.695 -22.797 1.729 1 95.19 132 GLN B O 1
ATOM 2846 N N . GLU B 1 133 ? -10.859 -22.281 0.504 1 94.06 133 GLU B N 1
ATOM 2847 C CA . GLU B 1 133 ? -11.391 -22.984 -0.662 1 94.06 133 GLU B CA 1
ATOM 2848 C C . GLU B 1 133 ? -11.625 -24.453 -0.36 1 94.06 133 GLU B C 1
ATOM 2850 O O . GLU B 1 133 ? -12.617 -25.031 -0.792 1 94.06 133 GLU B O 1
ATOM 2855 N N . ILE B 1 134 ? -10.703 -25.062 0.325 1 92.62 134 ILE B N 1
ATOM 2856 C CA . ILE B 1 134 ? -10.859 -26.453 0.735 1 92.62 134 ILE B CA 1
ATOM 2857 C C . ILE B 1 134 ? -12.102 -26.594 1.608 1 92.62 134 ILE B C 1
ATOM 2859 O O . ILE B 1 134 ? -12.93 -27.484 1.381 1 92.62 134 ILE B O 1
ATOM 2863 N N . LEU B 1 135 ? -12.305 -25.719 2.49 1 93.5 135 LEU B N 1
ATOM 2864 C CA . LEU B 1 135 ? -13.422 -25.781 3.422 1 93.5 135 LEU B CA 1
ATOM 2865 C C . LEU B 1 135 ? -14.742 -25.547 2.697 1 93.5 135 LEU B C 1
ATOM 2867 O O . LEU B 1 135 ? -15.742 -26.203 2.979 1 93.5 135 LEU B O 1
ATOM 2871 N N . TRP B 1 136 ? -14.75 -24.547 1.816 1 93.81 136 TRP B N 1
ATOM 2872 C CA . TRP B 1 136 ? -15.953 -24.188 1.073 1 93.81 136 TRP B CA 1
ATOM 2873 C C . TRP B 1 136 ? -16.422 -25.359 0.219 1 93.81 136 TRP B C 1
ATOM 2875 O O . TRP B 1 136 ? -17.625 -25.547 0.014 1 93.81 136 TRP B O 1
ATOM 2885 N N . LYS B 1 137 ? -15.508 -26.172 -0.298 1 91.56 137 LYS B N 1
ATOM 2886 C CA . LYS B 1 137 ? -15.812 -27.25 -1.224 1 91.56 137 LYS B CA 1
ATOM 2887 C C . LYS B 1 137 ? -16.141 -28.547 -0.472 1 91.56 137 LYS B C 1
ATOM 2889 O O . LYS B 1 137 ? -16.734 -29.469 -1.039 1 91.56 137 LYS B O 1
ATOM 2894 N N . GLU B 1 138 ? -15.766 -28.625 0.805 1 89.88 138 GLU B N 1
ATOM 2895 C CA . GLU B 1 138 ? -15.961 -29.844 1.593 1 89.88 138 GLU B CA 1
ATOM 2896 C C . GLU B 1 138 ? -17.438 -30.172 1.724 1 89.88 138 GLU B C 1
ATOM 2898 O O . GLU B 1 138 ? -17.812 -31.359 1.737 1 89.88 138 GLU B O 1
ATOM 2903 N N . ASP B 1 139 ? -18.266 -29.234 1.781 1 83.38 139 ASP B N 1
ATOM 2904 C CA . ASP B 1 139 ? -19.688 -29.5 2.014 1 83.38 139 ASP B CA 1
ATOM 2905 C C . ASP B 1 139 ? -20.453 -29.578 0.695 1 83.38 139 ASP B C 1
ATOM 2907 O O . ASP B 1 139 ? -21.672 -29.688 0.691 1 83.38 139 ASP B O 1
ATOM 2911 N N . LEU B 1 140 ? -19.672 -29.562 -0.374 1 87.06 140 LEU B N 1
ATOM 2912 C CA . LEU B 1 140 ? -20.297 -29.609 -1.689 1 87.06 140 LEU B CA 1
ATOM 2913 C C . LEU B 1 140 ? -20.078 -30.984 -2.338 1 87.06 140 LEU B C 1
ATOM 2915 O O . LEU B 1 140 ? -19.188 -31.734 -1.932 1 87.06 140 LEU B O 1
ATOM 2919 N N . PRO B 1 141 ? -21.031 -31.328 -3.229 1 88.31 141 PRO B N 1
ATOM 2920 C CA . PRO B 1 141 ? -20.875 -32.625 -3.883 1 88.31 141 PRO B CA 1
ATOM 2921 C C . PRO B 1 141 ? -19.5 -32.812 -4.492 1 88.31 141 PRO B C 1
ATOM 2923 O O . PRO B 1 141 ? -18.953 -31.906 -5.121 1 88.31 141 PRO B O 1
ATOM 2926 N N . ASP B 1 142 ? -19 -33.906 -4.324 1 85.81 142 ASP B N 1
ATOM 2927 C CA . ASP B 1 142 ? -17.656 -34.25 -4.773 1 85.81 142 ASP B CA 1
ATOM 2928 C C . ASP B 1 142 ? -17.609 -34.375 -6.297 1 85.81 142 ASP B C 1
ATOM 2930 O O . ASP B 1 142 ? -16.516 -34.406 -6.887 1 85.81 142 ASP B O 1
ATOM 2934 N N . THR B 1 143 ? -18.688 -34.531 -6.898 1 87.81 143 THR B N 1
ATOM 2935 C CA . THR B 1 143 ? -18.734 -34.688 -8.344 1 87.81 143 THR B CA 1
ATOM 2936 C C . THR B 1 143 ? -18.578 -33.344 -9.047 1 87.81 143 THR B C 1
ATOM 2938 O O . THR B 1 143 ? -18.344 -33.281 -10.258 1 87.81 143 THR B O 1
ATOM 2941 N N . TRP B 1 144 ? -18.656 -32.312 -8.266 1 91.19 144 TRP B N 1
ATOM 2942 C CA . TRP B 1 144 ? -18.547 -31 -8.859 1 91.19 144 TRP B CA 1
ATOM 2943 C C . TRP B 1 144 ? -17.094 -30.656 -9.172 1 91.19 144 TRP B C 1
ATOM 2945 O O . TRP B 1 144 ? -16.172 -31.094 -8.469 1 91.19 144 TRP B O 1
ATOM 2955 N N . GLN B 1 145 ? -17.031 -29.984 -10.375 1 91.31 145 GLN B N 1
ATOM 2956 C CA . GLN B 1 145 ? -15.711 -29.5 -10.789 1 91.31 145 GLN B CA 1
ATOM 2957 C C . GLN B 1 145 ? -15.602 -27.984 -10.633 1 91.31 145 GLN B C 1
ATOM 2959 O O . GLN B 1 145 ? -16.562 -27.266 -10.898 1 91.31 145 GLN B O 1
ATOM 2964 N N . TYR B 1 146 ? -14.359 -27.672 -10.32 1 92.06 146 TYR B N 1
ATOM 2965 C CA . TYR B 1 146 ? -14.172 -26.266 -9.984 1 92.06 146 TYR B CA 1
ATOM 2966 C C . TYR B 1 146 ? -13.094 -25.641 -10.859 1 92.06 146 TYR B C 1
ATOM 2968 O O . TYR B 1 146 ? -12.102 -26.281 -11.203 1 92.06 146 TYR B O 1
ATOM 2976 N N . ARG B 1 147 ? -13.344 -24.375 -11.203 1 93 147 ARG B N 1
ATOM 2977 C CA . ARG B 1 147 ? -12.305 -23.578 -11.844 1 93 147 ARG B CA 1
ATOM 2978 C C . ARG B 1 147 ? -11.492 -22.812 -10.805 1 93 147 ARG B C 1
ATOM 2980 O O . ARG B 1 147 ? -11.898 -22.688 -9.648 1 93 147 ARG B O 1
ATOM 2987 N N . SER B 1 148 ? -10.281 -22.406 -11.258 1 91.62 148 SER B N 1
ATOM 2988 C CA . SER B 1 148 ? -9.445 -21.594 -10.383 1 91.62 148 SER B CA 1
ATOM 2989 C C . SER B 1 148 ? -10.062 -20.219 -10.141 1 91.62 148 SER B C 1
ATOM 2991 O O . SER B 1 148 ? -10.969 -19.812 -10.867 1 91.62 148 SER B O 1
ATOM 2993 N N . ARG B 1 149 ? -9.492 -19.562 -9.07 1 93.81 149 ARG B N 1
ATOM 2994 C CA . ARG B 1 149 ? -9.969 -18.219 -8.742 1 93.81 149 ARG B CA 1
ATOM 2995 C C . ARG B 1 149 ? -9.727 -17.25 -9.898 1 93.81 149 ARG B C 1
ATOM 2997 O O . ARG B 1 149 ? -8.672 -17.312 -10.547 1 93.81 149 ARG B O 1
ATOM 3004 N N . PHE B 1 150 ? -10.758 -16.406 -10.219 1 94.25 150 PHE B N 1
ATOM 3005 C CA . PHE B 1 150 ? -10.688 -15.367 -11.234 1 94.25 150 PHE B CA 1
ATOM 3006 C C . PHE B 1 150 ? -11.203 -14.047 -10.688 1 94.25 150 PHE B C 1
ATOM 3008 O O . PHE B 1 150 ? -12.32 -13.984 -10.164 1 94.25 150 PHE B O 1
ATOM 3015 N N . SER B 1 151 ? -10.344 -13.047 -10.766 1 94.06 151 SER B N 1
ATOM 3016 C CA . SER B 1 151 ? -10.648 -11.766 -10.125 1 94.06 151 SER B CA 1
ATOM 3017 C C . SER B 1 151 ? -10.805 -10.656 -11.156 1 94.06 151 SER B C 1
ATOM 3019 O O . SER B 1 151 ? -10.258 -10.742 -12.258 1 94.06 151 SER B O 1
ATOM 3021 N N . PRO B 1 152 ? -11.703 -9.641 -10.773 1 94.31 152 PRO B N 1
ATOM 3022 C CA . PRO B 1 152 ? -11.656 -8.438 -11.609 1 94.31 152 PRO B CA 1
ATOM 3023 C C . PRO B 1 152 ? -10.25 -7.848 -11.711 1 94.31 152 PRO B C 1
ATOM 3025 O O . PRO B 1 152 ? -9.516 -7.82 -10.727 1 94.31 152 PRO B O 1
ATOM 3028 N N . GLY B 1 153 ? -9.961 -7.508 -12.938 1 87.69 153 GLY B N 1
ATOM 3029 C CA . GLY B 1 153 ? -8.617 -7.02 -13.219 1 87.69 153 GLY B CA 1
ATOM 3030 C C . GLY B 1 153 ? -7.777 -8.008 -14.008 1 87.69 153 GLY B C 1
ATOM 3031 O O . GLY B 1 153 ? -6.758 -7.641 -14.586 1 87.69 153 GLY B O 1
ATOM 3032 N N . TYR B 1 154 ? -8.148 -9.258 -13.977 1 86.88 154 TYR B N 1
ATOM 3033 C CA . TYR B 1 154 ? -7.492 -10.273 -14.805 1 86.88 154 TYR B CA 1
ATOM 3034 C C . TYR B 1 154 ? -7.898 -10.133 -16.266 1 86.88 154 TYR B C 1
ATOM 3036 O O . TYR B 1 154 ? -9.086 -10.023 -16.578 1 86.88 154 TYR B O 1
ATOM 3044 N N . GLY B 1 155 ? -6.914 -10.188 -17.109 1 86.94 155 GLY B N 1
ATOM 3045 C CA . GLY B 1 155 ? -7.219 -10.148 -18.531 1 86.94 155 GLY B CA 1
ATOM 3046 C C . GLY B 1 155 ? -8.062 -8.945 -18.938 1 86.94 155 GLY B C 1
ATOM 3047 O O . GLY B 1 155 ? -7.699 -7.805 -18.641 1 86.94 155 GLY B O 1
ATOM 3048 N N . ASP B 1 156 ? -9.172 -9.242 -19.594 1 91.81 156 ASP B N 1
ATOM 3049 C CA . ASP B 1 156 ? -10.008 -8.164 -20.078 1 91.81 156 ASP B CA 1
ATOM 3050 C C . ASP B 1 156 ? -11.18 -7.895 -19.141 1 91.81 156 ASP B C 1
ATOM 3052 O O . ASP B 1 156 ? -12.094 -7.145 -19.469 1 91.81 156 ASP B O 1
ATOM 3056 N N . TRP B 1 157 ? -11.195 -8.617 -17.922 1 94.88 157 TRP B N 1
ATOM 3057 C CA . TRP B 1 157 ? -12.242 -8.312 -16.953 1 94.88 157 TRP B CA 1
ATOM 3058 C C . TRP B 1 157 ? -11.922 -7.035 -16.188 1 94.88 157 TRP B C 1
ATOM 3060 O O . TRP B 1 157 ? -11.055 -7.027 -15.305 1 94.88 157 TRP B O 1
ATOM 3070 N N . ASP B 1 158 ? -12.656 -6.02 -16.453 1 92.88 158 ASP B N 1
ATOM 3071 C CA . ASP B 1 158 ? -12.383 -4.68 -15.938 1 92.88 158 ASP B CA 1
ATOM 3072 C C . ASP B 1 158 ? -12.406 -4.656 -14.414 1 92.88 158 ASP B C 1
ATOM 3074 O O . ASP B 1 158 ? -13.297 -5.242 -13.789 1 92.88 158 ASP B O 1
ATOM 3078 N N . LEU B 1 159 ? -11.422 -4.031 -13.844 1 89.69 159 LEU B N 1
ATOM 3079 C CA . LEU B 1 159 ? -11.328 -3.895 -12.398 1 89.69 159 LEU B CA 1
ATOM 3080 C C . LEU B 1 159 ? -12.578 -3.223 -11.836 1 89.69 159 LEU B C 1
ATOM 3082 O O . LEU B 1 159 ? -13.016 -3.547 -10.727 1 89.69 159 LEU B O 1
ATOM 3086 N N . GLY B 1 160 ? -13.203 -2.244 -12.547 1 91.31 160 GLY B N 1
ATOM 3087 C CA . GLY B 1 160 ? -14.383 -1.517 -12.117 1 91.31 160 GLY B CA 1
ATOM 3088 C C . GLY B 1 160 ? -15.57 -2.42 -11.828 1 91.31 160 GLY B C 1
ATOM 3089 O O . GLY B 1 160 ? -16.484 -2.041 -11.086 1 91.31 160 GLY B O 1
ATOM 3090 N N . GLU B 1 161 ? -15.57 -3.666 -12.43 1 94.69 161 GLU B N 1
ATOM 3091 C CA . GLU B 1 161 ? -16.656 -4.613 -12.211 1 94.69 161 GLU B CA 1
ATOM 3092 C C . GLU B 1 161 ? -16.641 -5.156 -10.781 1 94.69 161 GLU B C 1
ATOM 3094 O O . GLU B 1 161 ? -17.609 -5.762 -10.328 1 94.69 161 GLU B O 1
ATOM 3099 N N . GLN B 1 162 ? -15.617 -4.852 -10.047 1 94.62 162 GLN B N 1
ATOM 3100 C CA . GLN B 1 162 ? -15.508 -5.246 -8.648 1 94.62 162 GLN B CA 1
ATOM 3101 C C . GLN B 1 162 ? -16.625 -4.625 -7.812 1 94.62 162 GLN B C 1
ATOM 3103 O O . GLN B 1 162 ? -17.047 -5.199 -6.805 1 94.62 162 GLN B O 1
ATOM 3108 N N . GLN B 1 163 ? -17.156 -3.49 -8.188 1 95.25 163 GLN B N 1
ATOM 3109 C CA . GLN B 1 163 ? -18.234 -2.824 -7.469 1 95.25 163 GLN B CA 1
ATOM 3110 C C . GLN B 1 163 ? -19.484 -3.697 -7.426 1 95.25 163 GLN B C 1
ATOM 3112 O O . GLN B 1 163 ? -20.234 -3.672 -6.445 1 95.25 163 GLN B O 1
ATOM 3117 N N . LYS B 1 164 ? -19.734 -4.422 -8.508 1 97.5 164 LYS B N 1
ATOM 3118 C CA . LYS B 1 164 ? -20.891 -5.324 -8.539 1 97.5 164 LYS B CA 1
ATOM 3119 C C . LYS B 1 164 ? -20.734 -6.43 -7.496 1 97.5 164 LYS B C 1
ATOM 3121 O O . LYS B 1 164 ? -21.719 -6.801 -6.84 1 97.5 164 LYS B O 1
ATOM 3126 N N . ILE B 1 165 ? -19.531 -6.914 -7.355 1 98 165 ILE B N 1
ATOM 3127 C CA . ILE B 1 165 ? -19.266 -7.949 -6.359 1 98 165 ILE B CA 1
ATOM 3128 C C . ILE B 1 165 ? -19.5 -7.387 -4.957 1 98 165 ILE B C 1
ATOM 3130 O O . ILE B 1 165 ? -20.141 -8.023 -4.125 1 98 165 ILE B O 1
ATOM 3134 N N . PHE B 1 166 ? -19.031 -6.191 -4.734 1 97.88 166 PHE B N 1
ATOM 3135 C CA . PHE B 1 166 ? -19.188 -5.551 -3.436 1 97.88 166 PHE B CA 1
ATOM 3136 C C . PHE B 1 166 ? -20.656 -5.391 -3.084 1 97.88 166 PHE B C 1
ATOM 3138 O O . PHE B 1 166 ? -21.062 -5.609 -1.938 1 97.88 166 PHE B O 1
ATOM 3145 N N . ARG B 1 167 ? -21.438 -5.008 -4.012 1 97.25 167 ARG B N 1
ATOM 3146 C CA . ARG B 1 167 ? -22.875 -4.82 -3.803 1 97.25 167 ARG B CA 1
ATOM 3147 C C . ARG B 1 167 ? -23.562 -6.152 -3.518 1 97.25 167 ARG B C 1
ATOM 3149 O O . ARG B 1 167 ? -24.359 -6.258 -2.582 1 97.25 167 ARG B O 1
ATOM 3156 N N . LEU B 1 168 ? -23.25 -7.133 -4.359 1 98.44 168 LEU B N 1
ATOM 3157 C CA . LEU B 1 168 ? -23.891 -8.438 -4.223 1 98.44 168 LEU B CA 1
ATOM 3158 C C . LEU B 1 168 ? -23.594 -9.039 -2.855 1 98.44 168 LEU B C 1
ATOM 3160 O O . LEU B 1 168 ? -24.484 -9.625 -2.229 1 98.44 168 LEU B O 1
ATOM 3164 N N . LEU B 1 169 ? -22.406 -8.82 -2.32 1 98.44 169 LEU B N 1
ATOM 3165 C CA . LEU B 1 169 ? -21.984 -9.484 -1.096 1 98.44 169 LEU B CA 1
ATOM 3166 C C . LEU B 1 169 ? -22.141 -8.562 0.109 1 98.44 169 LEU B C 1
ATOM 3168 O O . LEU B 1 169 ? -22 -9 1.253 1 98.44 169 LEU B O 1
ATOM 3172 N N . ASN B 1 170 ? -22.5 -7.312 -0.146 1 98.19 170 ASN B N 1
ATOM 3173 C CA . ASN B 1 170 ? -22.547 -6.305 0.909 1 98.19 170 ASN B CA 1
ATOM 3174 C C . ASN B 1 170 ? -21.297 -6.332 1.777 1 98.19 170 ASN B C 1
ATOM 3176 O O . ASN B 1 170 ? -21.391 -6.41 3.004 1 98.19 170 ASN B O 1
ATOM 3180 N N . CYS B 1 171 ? -20.156 -6.184 1.128 1 97.56 171 CYS B N 1
ATOM 3181 C CA . CYS B 1 171 ? -18.844 -6.383 1.729 1 97.56 171 CYS B CA 1
ATOM 3182 C C . CYS B 1 171 ? -18.625 -5.434 2.902 1 97.56 171 CYS B C 1
ATOM 3184 O O . CYS B 1 171 ? -18.109 -5.836 3.945 1 97.56 171 CYS B O 1
ATOM 3186 N N . PRO B 1 172 ? -19.031 -4.105 2.814 1 95.69 172 PRO B N 1
ATOM 3187 C CA . PRO B 1 172 ? -18.797 -3.225 3.961 1 95.69 172 PRO B CA 1
ATOM 3188 C C . PRO B 1 172 ? -19.516 -3.695 5.227 1 95.69 172 PRO B C 1
ATOM 3190 O O . PRO B 1 172 ? -18.922 -3.717 6.305 1 95.69 172 PRO B O 1
ATOM 3193 N N . LYS B 1 173 ? -20.703 -4.152 5.16 1 96.56 173 LYS B N 1
ATOM 3194 C CA . LYS B 1 173 ? -21.5 -4.582 6.309 1 96.56 173 LYS B CA 1
ATOM 3195 C C . LYS B 1 173 ? -21.062 -5.969 6.785 1 96.56 173 LYS B C 1
ATOM 3197 O O . LYS B 1 173 ? -21.047 -6.234 7.988 1 96.56 173 LYS B O 1
ATOM 3202 N N . THR B 1 174 ? -20.656 -6.922 5.867 1 97.75 174 THR B N 1
ATOM 3203 C CA . THR B 1 174 ? -20.453 -8.32 6.215 1 97.75 174 THR B CA 1
ATOM 3204 C C . THR B 1 174 ? -19.031 -8.539 6.738 1 97.75 174 THR B C 1
ATOM 3206 O O . THR B 1 174 ? -18.828 -9.266 7.715 1 97.75 174 THR B O 1
ATOM 3209 N N . ILE B 1 175 ? -18.062 -7.844 6.09 1 97.12 175 ILE B N 1
ATOM 3210 C CA . ILE B 1 175 ? -16.688 -8.156 6.488 1 97.12 175 ILE B CA 1
ATOM 3211 C C . ILE B 1 175 ? -15.883 -6.867 6.641 1 97.12 175 ILE B C 1
ATOM 3213 O O . ILE B 1 175 ? -14.664 -6.902 6.785 1 97.12 175 ILE B O 1
ATOM 3217 N N . GLY B 1 176 ? -16.547 -5.754 6.543 1 94.19 176 GLY B N 1
ATOM 3218 C CA . GLY B 1 176 ? -15.852 -4.496 6.762 1 94.19 176 GLY B CA 1
ATOM 3219 C C . GLY B 1 176 ? -14.922 -4.121 5.621 1 94.19 176 GLY B C 1
ATOM 3220 O O . GLY B 1 176 ? -13.938 -3.406 5.824 1 94.19 176 GLY B O 1
ATOM 3221 N N . LEU B 1 177 ? -15.117 -4.609 4.488 1 95.62 177 LEU B N 1
ATOM 3222 C CA . LEU B 1 177 ? -14.32 -4.352 3.295 1 95.62 177 LEU B CA 1
ATOM 3223 C C . LEU B 1 177 ? -14.969 -3.279 2.426 1 95.62 177 LEU B C 1
ATOM 3225 O O . LEU B 1 177 ? -16.125 -3.418 2.021 1 95.62 177 LEU B O 1
ATOM 3229 N N . THR B 1 178 ? -14.234 -2.162 2.199 1 92.75 178 THR B N 1
ATOM 3230 C CA . THR B 1 178 ? -14.766 -1.041 1.434 1 92.75 178 THR B CA 1
ATOM 3231 C C . THR B 1 178 ? -13.883 -0.746 0.223 1 92.75 178 THR B C 1
ATOM 3233 O O . THR B 1 178 ? -12.789 -1.299 0.095 1 92.75 178 THR B O 1
ATOM 3236 N N . LEU B 1 179 ? -14.414 -0.027 -0.724 1 89.75 179 LEU B N 1
ATOM 3237 C CA . LEU B 1 179 ? -13.68 0.481 -1.876 1 89.75 179 LEU B CA 1
ATOM 3238 C C . LEU B 1 179 ? -13.43 1.98 -1.745 1 89.75 179 LEU B C 1
ATOM 3240 O O . LEU B 1 179 ? -14.336 2.734 -1.381 1 89.75 179 LEU B O 1
ATOM 3244 N N . THR B 1 180 ? -12.156 2.344 -2.01 1 80.44 180 THR B N 1
ATOM 3245 C CA . THR B 1 180 ? -11.859 3.77 -2.102 1 80.44 180 THR B CA 1
ATOM 3246 C C . THR B 1 180 ? -12.406 4.352 -3.4 1 80.44 180 THR B C 1
ATOM 3248 O O . THR B 1 180 ? -12.914 3.619 -4.254 1 80.44 180 THR B O 1
ATOM 3251 N N . ALA B 1 181 ? -12.359 5.707 -3.516 1 71.94 181 ALA B N 1
ATOM 3252 C CA . ALA B 1 181 ? -12.812 6.391 -4.723 1 71.94 181 ALA B CA 1
ATOM 3253 C C . ALA B 1 181 ? -12.094 5.863 -5.961 1 71.94 181 ALA B C 1
ATOM 3255 O O . ALA B 1 181 ? -12.664 5.816 -7.051 1 71.94 181 ALA B O 1
ATOM 3256 N N . GLY B 1 182 ? -10.828 5.395 -5.867 1 69.94 182 GLY B N 1
ATOM 3257 C CA . GLY B 1 182 ? -10.055 4.875 -6.984 1 69.94 182 GLY B CA 1
ATOM 3258 C C . GLY B 1 182 ? -10.242 3.387 -7.199 1 69.94 182 GLY B C 1
ATOM 3259 O O . GLY B 1 182 ? -9.609 2.797 -8.078 1 69.94 182 GLY B O 1
ATOM 3260 N N . GLY B 1 183 ? -11.141 2.785 -6.359 1 78.56 183 GLY B N 1
ATOM 3261 C CA . GLY B 1 183 ? -11.461 1.379 -6.551 1 78.56 183 GLY B CA 1
ATOM 3262 C C . GLY B 1 183 ? -10.523 0.447 -5.805 1 78.56 183 GLY B C 1
ATOM 3263 O O . GLY B 1 183 ? -10.5 -0.756 -6.07 1 78.56 183 GLY B O 1
ATOM 3264 N N . ILE B 1 184 ? -9.797 0.988 -4.988 1 83.19 184 ILE B N 1
ATOM 3265 C CA . ILE B 1 184 ? -8.875 0.183 -4.191 1 83.19 184 ILE B CA 1
ATOM 3266 C C . ILE B 1 184 ? -9.586 -0.325 -2.938 1 83.19 184 ILE B C 1
ATOM 3268 O O . ILE B 1 184 ? -10.352 0.408 -2.312 1 83.19 184 ILE B O 1
ATOM 3272 N N . MET B 1 185 ? -9.25 -1.483 -2.607 1 91.88 185 MET B N 1
ATOM 3273 C CA . MET B 1 185 ? -9.914 -2.105 -1.465 1 91.88 185 MET B CA 1
ATOM 3274 C C . MET B 1 185 ? -9.266 -1.66 -0.155 1 91.88 185 MET B C 1
ATOM 3276 O O . MET B 1 185 ? -8.047 -1.527 -0.073 1 91.88 185 MET B O 1
ATOM 3280 N N . ALA B 1 186 ? -10.117 -1.428 0.816 1 91.19 186 ALA B N 1
ATOM 3281 C CA . ALA B 1 186 ? -9.719 -1.196 2.201 1 91.19 186 ALA B CA 1
ATOM 3282 C C . ALA B 1 186 ? -10.469 -2.119 3.152 1 91.19 186 ALA B C 1
ATOM 3284 O O . ALA B 1 186 ? -11.695 -2.045 3.26 1 91.19 186 ALA B O 1
ATOM 3285 N N . PRO B 1 187 ? -9.68 -3.018 3.809 1 93.19 187 PRO B N 1
ATOM 3286 C CA . PRO B 1 187 ? -8.227 -3.197 3.941 1 93.19 187 PRO B CA 1
ATOM 3287 C C . PRO B 1 187 ? -7.57 -3.646 2.641 1 93.19 187 PRO B C 1
ATOM 3289 O O . PRO B 1 187 ? -8.234 -4.219 1.771 1 93.19 187 PRO B O 1
ATOM 3292 N N . THR B 1 188 ? -6.207 -3.469 2.541 1 91.75 188 THR B N 1
ATOM 3293 C CA . THR B 1 188 ? -5.504 -3.594 1.269 1 91.75 188 THR B CA 1
ATOM 3294 C C . THR B 1 188 ? -5.219 -5.059 0.949 1 91.75 188 THR B C 1
ATOM 3296 O O . THR B 1 188 ? -5.164 -5.445 -0.221 1 91.75 188 THR B O 1
ATOM 3299 N N . LYS B 1 189 ? -4.922 -5.832 1.943 1 93.88 189 LYS B N 1
ATOM 3300 C CA . LYS B 1 189 ? -4.699 -7.254 1.689 1 93.88 189 LYS B CA 1
ATOM 3301 C C . LYS B 1 189 ? -6.016 -8.023 1.706 1 93.88 189 LYS B C 1
ATOM 3303 O O . LYS B 1 189 ? -6.324 -8.719 2.676 1 93.88 189 LYS B O 1
ATOM 3308 N N . SER B 1 190 ? -6.699 -7.828 0.605 1 95.56 190 SER B N 1
ATOM 3309 C CA . SER B 1 190 ? -8.039 -8.359 0.371 1 95.56 190 SER B CA 1
ATOM 3310 C C . SER B 1 190 ? -8.188 -8.867 -1.059 1 95.56 190 SER B C 1
ATOM 3312 O O . SER B 1 190 ? -7.402 -8.508 -1.938 1 95.56 190 SER B O 1
ATOM 3314 N N . VAL B 1 191 ? -9.078 -9.797 -1.257 1 95.62 191 VAL B N 1
ATOM 3315 C CA . VAL B 1 191 ? -9.328 -10.406 -2.562 1 95.62 191 VAL B CA 1
ATOM 3316 C C . VAL B 1 191 ? -10.828 -10.555 -2.791 1 95.62 191 VAL B C 1
ATOM 3318 O O . VAL B 1 191 ? -11.562 -10.945 -1.881 1 95.62 191 VAL B O 1
ATOM 3321 N N . THR B 1 192 ? -11.281 -10.164 -3.936 1 97 192 THR B N 1
ATOM 3322 C CA . THR B 1 192 ? -12.57 -10.586 -4.465 1 97 192 THR B CA 1
ATOM 3323 C C . THR B 1 192 ? -12.391 -11.445 -5.719 1 97 192 THR B C 1
ATOM 3325 O O . THR B 1 192 ? -11.508 -11.172 -6.535 1 97 192 THR B O 1
ATOM 3328 N N . ALA B 1 193 ? -13.141 -12.531 -5.793 1 97.31 193 ALA B N 1
ATOM 3329 C CA . ALA B 1 193 ? -12.977 -13.445 -6.918 1 97.31 193 ALA B CA 1
ATOM 3330 C C . ALA B 1 193 ? -14.211 -14.32 -7.102 1 97.31 193 ALA B C 1
ATOM 3332 O O . ALA B 1 193 ? -15.125 -14.289 -6.277 1 97.31 193 ALA B O 1
ATOM 3333 N N . VAL B 1 194 ? -14.211 -15.016 -8.305 1 97.94 194 VAL B N 1
ATOM 3334 C CA . VAL B 1 194 ? -15.18 -16.078 -8.586 1 97.94 194 VAL B CA 1
ATOM 3335 C C . VAL B 1 194 ? -14.453 -17.406 -8.758 1 97.94 194 VAL B C 1
ATOM 3337 O O . VAL B 1 194 ? -13.281 -17.438 -9.148 1 97.94 194 VAL B O 1
ATOM 3340 N N . ILE B 1 195 ? -15.172 -18.453 -8.32 1 96.94 195 ILE B N 1
ATOM 3341 C CA . ILE B 1 195 ? -14.812 -19.828 -8.641 1 96.94 195 ILE B CA 1
ATOM 3342 C C . ILE B 1 195 ? -15.961 -20.516 -9.375 1 96.94 195 ILE B C 1
ATOM 3344 O O . ILE B 1 195 ? -17.047 -20.672 -8.828 1 96.94 195 ILE B O 1
ATOM 3348 N N . GLY B 1 196 ? -15.68 -20.859 -10.633 1 97.5 196 GLY B N 1
ATOM 3349 C CA . GLY B 1 196 ? -16.703 -21.547 -11.406 1 97.5 196 GLY B CA 1
ATOM 3350 C C . GLY B 1 196 ? -16.969 -22.953 -10.906 1 97.5 196 GLY B C 1
ATOM 3351 O O . GLY B 1 196 ? -16.062 -23.625 -10.398 1 97.5 196 GLY B O 1
ATOM 3352 N N . ILE B 1 197 ? -18.203 -23.359 -11.047 1 96.38 197 ILE B N 1
ATOM 3353 C CA . ILE B 1 197 ? -18.641 -24.703 -10.688 1 96.38 197 ILE B CA 1
ATOM 3354 C C . ILE B 1 197 ?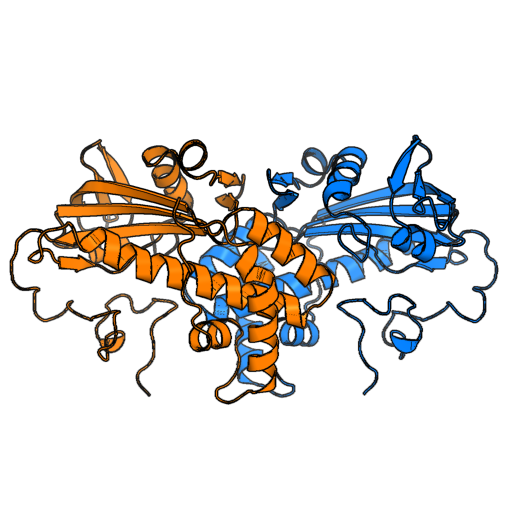 -19.312 -25.375 -11.891 1 96.38 197 ILE B C 1
ATOM 3356 O O . ILE B 1 197 ? -20.281 -24.844 -12.438 1 96.38 197 ILE B O 1
ATOM 3360 N N . ASP B 1 198 ? -18.734 -26.391 -12.289 1 95.12 198 ASP B N 1
ATOM 3361 C CA . ASP B 1 198 ? -19.375 -27.297 -13.227 1 95.12 198 ASP B CA 1
ATOM 3362 C C . ASP B 1 198 ? -20.047 -28.453 -12.5 1 95.12 198 ASP B C 1
ATOM 3364 O O . ASP B 1 198 ? -19.375 -29.359 -11.992 1 95.12 198 ASP B O 1
ATOM 3368 N N . ARG B 1 199 ? -21.422 -28.516 -12.492 1 92.38 199 ARG B N 1
ATOM 3369 C CA . ARG B 1 199 ? -22.203 -29.484 -11.711 1 92.38 199 ARG B CA 1
ATOM 3370 C C . ARG B 1 199 ? -22.625 -30.672 -12.578 1 92.38 199 ARG B C 1
ATOM 3372 O O . ARG B 1 199 ? -23.422 -31.5 -12.148 1 92.38 199 ARG B O 1
ATOM 3379 N N . SER B 1 200 ? -22.281 -30.672 -13.75 1 86.75 200 SER B N 1
ATOM 3380 C CA . SER B 1 200 ? -22.719 -31.703 -14.688 1 86.75 200 SER B CA 1
ATOM 3381 C C . SER B 1 200 ? -22.188 -33.062 -14.297 1 86.75 200 SER B C 1
ATOM 3383 O O . SER B 1 200 ? -22.75 -34.094 -14.688 1 86.75 200 SER B O 1
ATOM 3385 N N . GLY B 1 201 ? -21.359 -33.188 -13.398 1 73.25 201 GLY B N 1
ATOM 3386 C CA . GLY B 1 201 ? -20.797 -34.5 -13.016 1 73.25 201 GLY B CA 1
ATOM 3387 C C . GLY B 1 201 ? -19.969 -35.125 -14.117 1 73.25 201 GLY B C 1
ATOM 3388 O O . GLY B 1 201 ? -19.469 -36.25 -13.961 1 73.25 201 GLY B O 1
ATOM 3389 N N . LYS B 1 202 ? -20 -34.562 -15.289 1 65 202 LYS B N 1
ATOM 3390 C CA . LYS B 1 202 ? -19.234 -35.156 -16.375 1 65 202 LYS B CA 1
ATOM 3391 C C . LYS B 1 202 ? -17.734 -35.031 -16.125 1 65 202 LYS B C 1
ATOM 3393 O O . LYS B 1 202 ? -17.297 -34.094 -15.461 1 65 202 LYS B O 1
ATOM 3398 N N . GLU B 1 203 ? -17.172 -36.125 -16.188 1 58.84 203 GLU B N 1
ATOM 3399 C CA . GLU B 1 203 ? -15.727 -36.188 -15.984 1 58.84 203 GLU B CA 1
ATOM 3400 C C . GLU B 1 203 ? -15.031 -35.031 -16.672 1 58.84 203 GLU B C 1
ATOM 3402 O O . GLU B 1 203 ? -15.453 -34.562 -17.734 1 58.84 203 GLU B O 1
ATOM 3407 N N . PRO B 1 204 ? -14.43 -34.312 -15.883 1 53.09 204 PRO B N 1
ATOM 3408 C CA . PRO B 1 204 ? -13.773 -33.125 -16.453 1 53.09 204 PRO B CA 1
ATOM 3409 C C . PRO B 1 204 ? -13.109 -33.406 -17.797 1 53.09 204 PRO B C 1
ATOM 3411 O O . PRO B 1 204 ? -12.625 -34.5 -18.031 1 53.09 204 PRO B O 1
ATOM 3414 N N . ARG B 1 205 ? -13.68 -32.812 -18.906 1 41.59 205 ARG B N 1
ATOM 3415 C CA . ARG B 1 205 ? -12.914 -32.938 -20.141 1 41.59 205 ARG B CA 1
ATOM 3416 C C . ARG B 1 205 ? -11.422 -32.906 -19.859 1 41.59 205 ARG B C 1
ATOM 3418 O O . ARG B 1 205 ? -10.977 -32.344 -18.859 1 41.59 205 ARG B O 1
ATOM 3425 N N . GLU B 1 206 ? -10.641 -33.875 -20.469 1 37.69 206 GLU B N 1
ATOM 3426 C CA . GLU B 1 206 ? -9.203 -34.094 -20.328 1 37.69 206 GLU B CA 1
ATOM 3427 C C . GLU B 1 206 ? -8.477 -32.781 -20.016 1 37.69 206 GLU B C 1
ATOM 3429 O O . GLU B 1 206 ? -7.422 -32.781 -19.375 1 37.69 206 GLU B O 1
ATOM 3434 N N . THR B 1 207 ? -8.766 -31.719 -20.797 1 35.81 207 THR B N 1
ATOM 3435 C CA . THR B 1 207 ? -7.781 -30.641 -20.891 1 35.81 207 THR B CA 1
ATOM 3436 C C . THR B 1 207 ? -7.664 -29.922 -19.547 1 35.81 207 THR B C 1
ATOM 3438 O O . THR B 1 207 ? -6.66 -29.25 -19.281 1 35.81 207 THR B O 1
ATOM 3441 N N . GLU B 1 208 ? -8.82 -29.5 -18.906 1 35.75 208 GLU B N 1
ATOM 3442 C CA . GLU B 1 208 ? -8.805 -28.359 -17.984 1 35.75 208 GLU B CA 1
ATOM 3443 C C . GLU B 1 208 ? -8.492 -28.812 -16.562 1 35.75 208 GLU B C 1
ATOM 3445 O O . GLU B 1 208 ? -8.703 -28.047 -15.609 1 35.75 208 GLU B O 1
ATOM 3450 N N . MET B 1 209 ? -8.25 -30.094 -16.375 1 32.81 209 MET B N 1
ATOM 3451 C CA . MET B 1 209 ? -8.148 -30.5 -14.969 1 32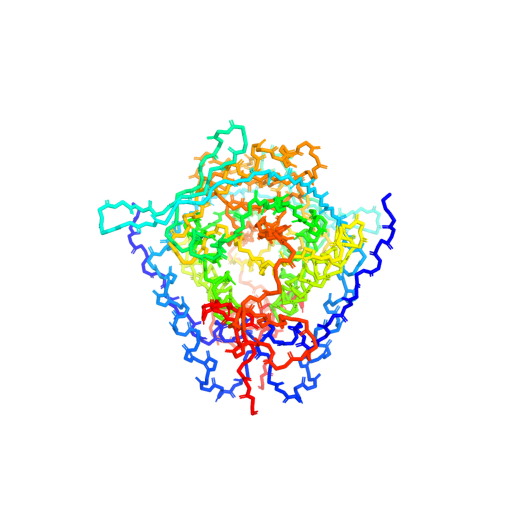.81 209 MET B CA 1
ATOM 3452 C C . MET B 1 209 ? -6.957 -29.844 -14.289 1 32.81 209 MET B C 1
ATOM 3454 O O . MET B 1 209 ? -6.418 -30.359 -13.32 1 32.81 209 MET B O 1
ATOM 3458 N N . GLY B 1 210 ? -6.129 -28.875 -14.938 1 30.88 210 GLY B N 1
ATOM 3459 C CA . GLY B 1 210 ? -4.91 -28.75 -14.148 1 30.88 210 GLY B CA 1
ATOM 3460 C C . GLY B 1 210 ? -5.176 -28.375 -12.703 1 30.88 210 GLY B C 1
ATOM 3461 O O . GLY B 1 210 ? -6.156 -27.688 -12.398 1 30.88 210 GLY B O 1
ATOM 3462 N N . ARG B 1 211 ? -4.766 -29.125 -11.758 1 32.09 211 ARG B N 1
ATOM 3463 C CA . ARG B 1 211 ? -4.707 -29.141 -10.305 1 32.09 211 ARG B CA 1
ATOM 3464 C C . ARG B 1 211 ? -4.164 -27.828 -9.758 1 32.09 211 ARG B C 1
ATOM 3466 O O . ARG B 1 211 ? -2.967 -27.562 -9.852 1 32.09 211 ARG B O 1
ATOM 3473 N N . CYS B 1 212 ? -4.488 -26.641 -9.781 1 35.84 212 CYS B N 1
ATOM 3474 C CA . CYS B 1 212 ? -3.652 -25.734 -9 1 35.84 212 CYS B CA 1
ATOM 3475 C C . CYS B 1 212 ? -3.203 -26.391 -7.699 1 35.84 212 CYS B C 1
ATOM 3477 O O . CYS B 1 212 ? -2.688 -25.719 -6.805 1 35.84 212 CYS B O 1
ATOM 3479 N N . GLY B 1 213 ? -3.596 -27.547 -7.043 1 31.95 213 GLY B N 1
ATOM 3480 C CA . GLY B 1 213 ? -3.137 -28.031 -5.754 1 31.95 213 GLY B CA 1
ATOM 3481 C C . GLY B 1 213 ? -1.628 -28.156 -5.668 1 31.95 213 GLY B C 1
ATOM 3482 O O . GLY B 1 213 ? -0.922 -27.922 -6.648 1 31.95 213 GLY B O 1
ATOM 3483 N N . LYS B 1 214 ? -0.691 -29.344 -5.031 1 34.53 214 LYS B N 1
ATOM 3484 C CA . LYS B 1 214 ? 0.29 -30.422 -5.137 1 34.53 214 LYS B CA 1
ATOM 3485 C C . LYS B 1 214 ? 0.385 -30.938 -6.566 1 34.53 214 LYS B C 1
ATOM 3487 O O . LYS B 1 214 ? 1.396 -31.531 -6.949 1 34.53 214 LYS B O 1
ATOM 3492 N N . LYS B 1 215 ? -0.129 -31.547 -7.562 1 33.75 215 LYS B N 1
ATOM 3493 C CA . LYS B 1 215 ? 0.473 -32.156 -8.75 1 33.75 215 LYS B CA 1
ATOM 3494 C C . LYS B 1 215 ? 0.851 -31.094 -9.773 1 33.75 215 LYS B C 1
ATOM 3496 O O . LYS B 1 215 ? 0.351 -29.969 -9.727 1 33.75 215 LYS B O 1
ATOM 3501 N N . ASN B 1 216 ? 1.962 -31 -10.93 1 39.5 216 ASN B N 1
ATOM 3502 C CA . ASN B 1 216 ? 2.58 -30.234 -12.008 1 39.5 216 ASN B CA 1
ATOM 3503 C C . ASN B 1 216 ? 1.557 -29.375 -12.734 1 39.5 216 ASN B C 1
ATOM 3505 O O . ASN B 1 216 ? 1.257 -29.609 -13.906 1 39.5 216 ASN B O 1
ATOM 3509 N N . LYS B 1 217 ? 0.577 -28.703 -11.945 1 43.84 217 LYS B N 1
ATOM 3510 C CA . LYS B 1 217 ? -0.695 -28.234 -12.492 1 43.84 217 LYS B CA 1
ATOM 3511 C C . LYS B 1 217 ? -0.506 -26.984 -13.328 1 43.84 217 LYS B C 1
ATOM 3513 O O . LYS B 1 217 ? -1.413 -26.562 -14.055 1 43.84 217 LYS B O 1
ATOM 3518 N N . CYS B 1 218 ? 0.461 -25.953 -13.047 1 53.44 218 CYS B N 1
ATOM 3519 C CA . CYS B 1 218 ? 0.501 -24.719 -13.836 1 53.44 218 CYS B CA 1
ATOM 3520 C C . CYS B 1 218 ? 0.475 -25.031 -15.328 1 53.44 218 CYS B C 1
ATOM 3522 O O . CYS B 1 218 ? -0.087 -24.266 -16.109 1 53.44 218 CYS B O 1
ATOM 3524 N N . ALA B 1 219 ? 1.133 -26.125 -15.703 1 46.84 219 ALA B N 1
ATOM 3525 C CA . ALA B 1 219 ? 1.289 -26.422 -17.125 1 46.84 219 ALA B CA 1
ATOM 3526 C C . ALA B 1 219 ? -0.063 -26.688 -17.781 1 46.84 219 ALA B C 1
ATOM 3528 O O . ALA B 1 219 ? -0.269 -26.344 -18.953 1 46.84 219 ALA B O 1
ATOM 3529 N N . ALA B 1 220 ? -0.986 -26.953 -16.859 1 43.16 220 ALA B N 1
ATOM 3530 C CA . ALA B 1 220 ? -2.283 -27.328 -17.422 1 43.16 220 ALA B CA 1
ATOM 3531 C C . ALA B 1 220 ? -3.299 -26.203 -17.234 1 43.16 220 ALA B C 1
ATOM 3533 O O . ALA B 1 220 ? -4.395 -26.25 -17.797 1 43.16 220 ALA B O 1
ATOM 3534 N N . CYS B 1 221 ? -2.918 -25.297 -16.375 1 50.78 221 CYS B N 1
ATOM 3535 C CA . CYS B 1 221 ? -3.818 -24.188 -16.094 1 50.78 221 CYS B CA 1
ATOM 3536 C C . CYS B 1 221 ? -3.92 -23.25 -17.297 1 50.78 221 CYS B C 1
ATOM 3538 O O . CYS B 1 221 ? -2.902 -22.891 -17.891 1 50.78 221 CYS B O 1
ATOM 3540 N N . GLY B 1 222 ? -5.02 -23.062 -17.891 1 46.78 222 GLY B N 1
ATOM 3541 C CA . GLY B 1 222 ? -5.297 -22.219 -19.047 1 46.78 222 GLY B CA 1
ATOM 3542 C C . GLY B 1 222 ? -5.082 -20.75 -18.766 1 46.78 222 GLY B C 1
ATOM 3543 O O . GLY B 1 222 ? -5.113 -19.922 -19.672 1 46.78 222 GLY B O 1
ATOM 3544 N N . ASN B 1 223 ? -4.98 -20.531 -17.359 1 47.94 223 ASN B N 1
ATOM 3545 C CA . ASN B 1 223 ? -4.699 -19.125 -17.078 1 47.94 223 ASN B CA 1
ATOM 3546 C C . ASN B 1 223 ? -3.217 -18.797 -17.25 1 47.94 223 ASN B C 1
ATOM 3548 O O . ASN B 1 223 ? -2.455 -18.812 -16.281 1 47.94 223 ASN B O 1
ATOM 3552 N N . VAL B 1 224 ? -2.791 -18.625 -18.547 1 51.94 224 VAL B N 1
ATOM 3553 C CA . VAL B 1 224 ? -1.389 -18.438 -18.906 1 51.94 224 VAL B CA 1
ATOM 3554 C C . VAL B 1 224 ? -0.844 -17.172 -18.266 1 51.94 224 VAL B C 1
ATOM 3556 O O . VAL B 1 224 ? 0.368 -17.031 -18.094 1 51.94 224 VAL B O 1
ATOM 3559 N N . ASP B 1 225 ? -1.812 -16.391 -17.781 1 50 225 ASP B N 1
ATOM 3560 C CA . ASP B 1 225 ? -1.376 -15.109 -17.266 1 50 225 ASP B CA 1
ATOM 3561 C C . ASP B 1 225 ? -1.487 -15.062 -15.734 1 50 225 ASP B C 1
ATOM 3563 O O . ASP B 1 225 ? -1.538 -13.984 -15.141 1 50 225 ASP B O 1
ATOM 3567 N N . CYS B 1 226 ? -1.545 -16.312 -15.156 1 57.44 226 CYS B N 1
ATOM 3568 C CA . CYS B 1 226 ? -1.712 -16.422 -13.711 1 57.44 226 CYS B CA 1
ATOM 3569 C C . CYS B 1 226 ? -0.482 -15.906 -12.977 1 57.44 226 CYS B C 1
ATOM 3571 O O . CYS B 1 226 ? 0.633 -16.375 -13.219 1 57.44 226 CYS B O 1
ATOM 3573 N N . PRO B 1 227 ? -0.549 -14.945 -12.297 1 50.38 227 PRO B N 1
ATOM 3574 C CA . PRO B 1 227 ? 0.621 -14.383 -11.625 1 50.38 227 PRO B CA 1
ATOM 3575 C C . PRO B 1 227 ? 1.309 -15.383 -10.695 1 50.38 227 PRO B C 1
ATOM 3577 O O . PRO B 1 227 ? 2.463 -15.18 -10.312 1 50.38 227 PRO B O 1
ATOM 3580 N N . PHE B 1 228 ? 0.62 -16.453 -10.367 1 51.81 228 PHE B N 1
ATOM 3581 C CA . PHE B 1 228 ? 1.15 -17.453 -9.438 1 51.81 228 PHE B CA 1
ATOM 3582 C C . PHE B 1 228 ? 1.645 -18.688 -10.18 1 51.81 228 PHE B C 1
ATOM 3584 O O . PHE B 1 228 ? 1.94 -19.703 -9.562 1 51.81 228 PHE B O 1
ATOM 3591 N N . ARG B 1 229 ? 1.56 -18.703 -11.586 1 54 229 ARG B N 1
ATOM 3592 C CA . ARG B 1 229 ? 1.903 -19.844 -12.414 1 54 229 ARG B CA 1
ATOM 3593 C C . ARG B 1 229 ? 3.324 -20.328 -12.125 1 54 229 ARG B C 1
ATOM 3595 O O . ARG B 1 229 ? 4.262 -19.531 -12.125 1 54 229 ARG B O 1
ATOM 3602 N N . GLN B 1 230 ? 3.568 -21.484 -11.594 1 50.28 230 GLN B N 1
ATOM 3603 C CA . GLN B 1 230 ? 4.871 -22.062 -11.281 1 50.28 230 GLN B CA 1
ATOM 3604 C C . GLN B 1 230 ? 5.492 -22.703 -12.516 1 50.28 230 GLN B C 1
ATOM 3606 O O . GLN B 1 230 ? 4.852 -23.516 -13.195 1 50.28 230 GLN B O 1
ATOM 3611 N N . GLU B 1 231 ? 6.426 -22.031 -13.266 1 43.06 231 GLU B N 1
ATOM 3612 C CA . GLU B 1 231 ? 7.121 -22.609 -14.414 1 43.06 231 GLU B CA 1
ATOM 3613 C C . GLU B 1 231 ? 7.836 -23.906 -14.031 1 43.06 231 GLU B C 1
ATOM 3615 O O . GLU B 1 231 ? 8.312 -24.047 -12.906 1 43.06 231 GLU B O 1
ATOM 3620 N N . GLU B 1 232 ? 7.418 -25.094 -14.508 1 38.56 232 GLU B N 1
ATOM 3621 C CA . GLU B 1 232 ? 8.156 -26.328 -14.352 1 38.56 232 GLU B CA 1
ATOM 3622 C C . GLU B 1 232 ? 9.656 -26.109 -14.531 1 38.56 232 GLU B C 1
ATOM 3624 O O . GLU B 1 232 ? 10.086 -25.469 -15.484 1 38.56 232 GLU B O 1
ATOM 3629 N N . SER B 1 233 ? 10.539 -26.094 -13.43 1 34.31 233 SER B N 1
ATOM 3630 C CA . SER B 1 233 ? 11.953 -26.391 -13.656 1 34.31 233 SER B CA 1
ATOM 3631 C C . SER B 1 233 ? 12.125 -27.766 -14.32 1 34.31 233 SER B C 1
ATOM 3633 O O . SER B 1 233 ? 11.359 -28.688 -14.062 1 34.31 233 SER B O 1
#

pLDDT: mean 85.53, std 18.51, range [30.88, 98.69]

Foldseek 3Di:
DPLPQQDFDLVQLCVLLVHDPPDVVLSVLLVVLCVLQRVLFDKDKFKDKWFWDWAADDPVAFIWIATPVGDIFGHNVVSVQQPLFGMKMWMKMDRDQSLVVSLVVQCVVDVSSSSSNVSRLLSRLVSVVVVVVCVVCVPPDPLKDKTDWDAQPPDRRHLVCVVVSCVVRVCCVRPNWDADPVRAIPVRSMTITMMTINPPSPDDDVQQPQPVPPDLRLVRRPSVVPPVRDPDD/DPLPQQDFDLVQLCVLLVHDPPPVVLSVLLVVLCVLQRVLFDKDKFKDKWFWDWAADDPVAFIWIATPVGDIFGHNVVSVQQPLFGMKMWMKMARDQSLVVSLVVQCVVDVSSSSSNVSRLLSRLVSVVVVVVVVVCVVPDPLKDKTDWDAQPQDPRHLVCVVVSCVVRVCCVRPNWDADPVGAIPVRSMTITMMTINPPSPDPDVQDPQDPDPDLRL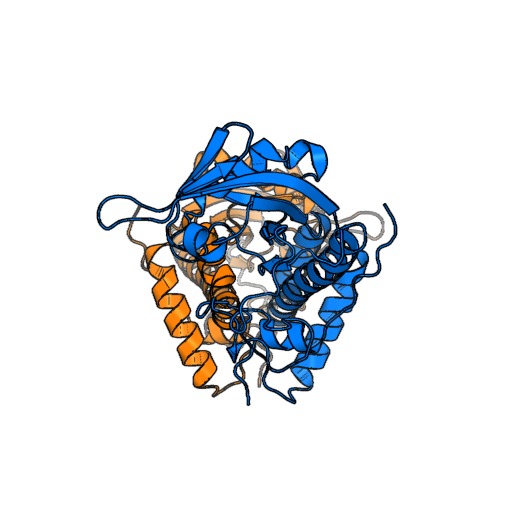VRHPSVVPPVRDPDD

Radius of gyration: 24.36 Å; Cα contacts (8 Å, |Δi|>4): 889; chains: 2; bounding box: 60×68×67 Å